Protein AF-G3XY79-F1 (afdb_monomer_lite)

Structure (mmCIF, N/CA/C/O backbone):
data_AF-G3XY79-F1
#
_entry.id   AF-G3XY79-F1
#
loop_
_atom_site.group_PDB
_atom_site.id
_atom_site.type_symbol
_atom_site.label_atom_id
_atom_site.label_alt_id
_atom_site.label_comp_id
_atom_site.label_asym_id
_atom_site.label_entity_id
_atom_site.label_seq_id
_atom_site.pdbx_PDB_ins_code
_atom_site.Cartn_x
_atom_site.Cartn_y
_atom_site.Cartn_z
_atom_site.occupancy
_atom_site.B_iso_or_equiv
_atom_site.auth_seq_id
_atom_site.auth_comp_id
_atom_site.auth_asym_id
_atom_site.auth_atom_id
_atom_site.pdbx_PDB_model_num
ATOM 1 N N . MET A 1 1 ? 14.134 27.749 -22.532 1.00 26.11 1 MET A N 1
ATOM 2 C CA . MET A 1 1 ? 12.702 27.407 -22.655 1.00 26.11 1 MET A CA 1
ATOM 3 C C . MET A 1 1 ? 12.298 26.729 -21.364 1.00 26.11 1 MET A C 1
ATOM 5 O O . MET A 1 1 ? 12.443 25.522 -21.232 1.00 26.11 1 MET A O 1
ATOM 9 N N . GLU A 1 2 ? 11.908 27.533 -20.384 1.00 23.67 2 GLU A N 1
ATOM 10 C CA . GLU A 1 2 ? 11.387 27.059 -19.106 1.00 23.67 2 GLU A CA 1
ATOM 11 C C . GLU A 1 2 ? 9.928 26.672 -19.327 1.00 23.67 2 GLU A C 1
ATOM 13 O O . GLU A 1 2 ? 9.071 27.522 -19.569 1.00 23.67 2 GLU A O 1
ATOM 18 N N . TYR A 1 3 ? 9.651 25.370 -19.329 1.00 25.67 3 TYR A N 1
ATOM 19 C CA . TYR A 1 3 ? 8.280 24.892 -19.294 1.00 25.67 3 TYR A CA 1
ATOM 20 C C . TYR A 1 3 ? 7.715 25.217 -17.912 1.00 25.67 3 TYR A C 1
ATOM 22 O O . TYR A 1 3 ? 8.031 24.556 -16.926 1.00 25.67 3 TYR A O 1
ATOM 30 N N . TYR A 1 4 ? 6.870 26.245 -17.853 1.00 24.73 4 TYR A N 1
ATOM 31 C CA . TYR A 1 4 ? 5.897 26.413 -16.783 1.00 24.73 4 TYR A CA 1
ATOM 32 C C . TYR A 1 4 ? 5.027 25.150 -16.742 1.00 24.73 4 TYR A C 1
ATOM 34 O O . TYR A 1 4 ? 4.075 25.005 -17.509 1.00 24.73 4 TYR A O 1
ATOM 42 N N . VAL A 1 5 ? 5.387 24.202 -15.876 1.00 28.91 5 VAL A N 1
ATOM 43 C CA . VAL A 1 5 ? 4.547 23.052 -15.546 1.00 28.91 5 VAL A CA 1
ATOM 44 C C . VAL A 1 5 ? 3.323 23.619 -14.841 1.00 28.91 5 VAL A C 1
ATOM 46 O O . VAL A 1 5 ? 3.391 24.076 -13.702 1.00 28.91 5 VAL A O 1
ATOM 49 N N . SER A 1 6 ? 2.201 23.669 -15.552 1.00 27.23 6 SER A N 1
ATOM 50 C CA . SER A 1 6 ? 0.921 24.048 -14.972 1.00 27.23 6 SER A CA 1
ATOM 51 C C . SER A 1 6 ? 0.622 23.151 -13.767 1.00 27.23 6 SER A C 1
ATOM 53 O O . SER A 1 6 ? 0.739 21.929 -13.869 1.00 27.23 6 SER A O 1
ATOM 55 N N . ASN A 1 7 ? 0.189 23.764 -12.662 1.00 30.44 7 ASN A N 1
ATOM 56 C CA . ASN A 1 7 ? -0.263 23.189 -11.379 1.00 30.44 7 ASN A CA 1
ATOM 57 C C . ASN A 1 7 ? -1.453 22.191 -11.480 1.00 30.44 7 ASN A C 1
ATOM 59 O O . ASN A 1 7 ? -2.290 22.099 -10.586 1.00 30.44 7 ASN A O 1
ATOM 63 N N . THR A 1 8 ? -1.587 21.460 -12.586 1.00 37.75 8 THR A N 1
ATOM 64 C CA . THR A 1 8 ? -2.741 20.622 -12.935 1.00 37.75 8 THR A CA 1
ATOM 65 C C . THR A 1 8 ? -2.397 19.164 -13.235 1.00 37.75 8 THR A C 1
ATOM 67 O O . THR A 1 8 ? -3.326 18.379 -13.430 1.00 37.75 8 THR A O 1
ATOM 70 N N . GLN A 1 9 ? -1.123 18.746 -13.214 1.00 44.38 9 GLN A N 1
ATOM 71 C CA . GLN A 1 9 ? -0.818 17.316 -13.103 1.00 44.38 9 GLN A CA 1
ATOM 72 C C . GLN A 1 9 ? -1.216 16.863 -11.694 1.00 44.38 9 GLN A C 1
ATOM 74 O O . GLN A 1 9 ? -0.497 17.114 -10.732 1.00 44.38 9 GLN A O 1
ATOM 79 N N . MET A 1 10 ? -2.402 16.256 -11.567 1.00 50.59 10 MET A N 1
ATOM 80 C CA . MET A 1 10 ? -2.835 15.626 -10.318 1.00 50.59 10 MET A CA 1
ATOM 81 C C . MET A 1 10 ? -1.731 14.673 -9.851 1.00 50.59 10 MET A C 1
ATOM 83 O O . MET A 1 10 ? -1.338 13.758 -10.578 1.00 50.59 10 MET A O 1
ATOM 87 N N . GLN A 1 11 ? -1.202 14.958 -8.663 1.00 69.62 11 GLN A N 1
ATOM 88 C CA . GLN A 1 11 ? -0.165 14.189 -7.988 1.00 69.62 11 GLN A CA 1
ATOM 89 C C . GLN A 1 11 ? -0.823 12.966 -7.347 1.00 69.62 11 GLN A C 1
ATOM 91 O O . GLN A 1 11 ? -1.167 12.949 -6.164 1.00 69.62 11 GLN A O 1
ATOM 96 N N . SER A 1 12 ? -1.096 11.973 -8.182 1.00 75.00 12 SER A N 1
ATOM 97 C CA . SER A 1 12 ? -1.975 10.858 -7.862 1.00 75.00 12 SER A CA 1
ATOM 98 C C . SER A 1 12 ? -1.366 9.524 -8.287 1.00 75.00 12 SER A C 1
ATOM 100 O O . SER A 1 12 ? -0.677 9.512 -9.306 1.00 75.00 12 SER A O 1
ATOM 102 N N . PRO A 1 13 ? -1.688 8.415 -7.592 1.00 86.38 13 PRO A N 1
ATOM 103 C CA . PRO A 1 13 ? -1.267 7.072 -7.969 1.00 86.38 13 PRO A CA 1
ATOM 104 C C . PRO A 1 13 ? -1.498 6.772 -9.452 1.00 86.38 13 PRO A C 1
ATOM 106 O O . PRO A 1 13 ? -2.601 6.986 -9.979 1.00 86.38 13 PRO A O 1
ATOM 109 N N . ARG A 1 14 ? -0.458 6.268 -10.116 1.00 89.38 14 ARG A N 1
ATOM 110 C CA . ARG A 1 14 ? -0.500 5.837 -11.520 1.00 89.38 14 ARG A CA 1
ATOM 111 C C . ARG A 1 14 ? -0.151 4.365 -11.681 1.00 89.38 14 ARG A C 1
ATOM 113 O O . ARG A 1 14 ? 0.563 3.795 -10.865 1.00 89.38 14 ARG A O 1
ATOM 120 N N . LEU A 1 15 ? -0.630 3.793 -12.781 1.00 91.00 15 LEU A N 1
ATOM 121 C CA . LEU A 1 15 ? -0.239 2.477 -13.275 1.00 91.00 15 LEU A CA 1
ATOM 122 C C . LEU A 1 15 ? -0.083 2.543 -14.794 1.00 91.00 15 LEU A C 1
ATOM 124 O O . LEU A 1 15 ? -1.009 2.973 -15.484 1.00 91.00 15 LEU A O 1
ATOM 128 N N . SER A 1 16 ? 1.084 2.164 -15.322 1.00 88.25 16 SER A N 1
ATOM 129 C 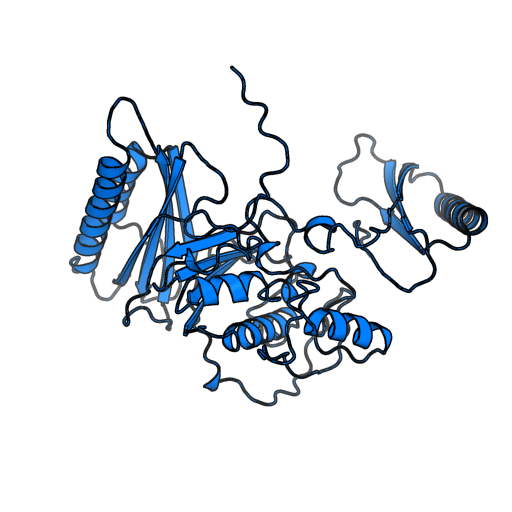CA . SER A 1 16 ? 1.405 2.295 -16.753 1.00 88.25 16 SER A CA 1
ATOM 130 C C . SER A 1 16 ? 1.180 3.722 -17.278 1.00 88.25 16 SER A C 1
ATOM 132 O O . SER A 1 16 ? 0.692 3.935 -18.386 1.00 88.25 16 SER A O 1
ATOM 134 N N . GLY A 1 17 ? 1.477 4.728 -16.447 1.00 85.38 17 GLY A N 1
ATOM 135 C CA . GLY A 1 17 ? 1.249 6.146 -16.750 1.00 85.38 17 GLY A CA 1
ATOM 136 C C . GLY A 1 17 ? -0.213 6.616 -16.674 1.00 85.38 17 GLY A C 1
ATOM 137 O O . GLY A 1 17 ? -0.456 7.826 -16.711 1.00 85.38 17 GLY A O 1
ATOM 138 N N . VAL A 1 18 ? -1.184 5.713 -16.503 1.00 85.75 18 VAL A N 1
ATOM 139 C CA . VAL A 1 18 ? -2.608 6.043 -16.358 1.00 85.75 18 VAL A CA 1
ATOM 140 C C . VAL A 1 18 ? -2.897 6.436 -14.910 1.00 85.75 18 VAL A C 1
ATOM 142 O O . VAL A 1 18 ? -2.616 5.684 -13.981 1.00 85.75 18 VAL A O 1
ATOM 145 N N . SER A 1 19 ? -3.461 7.629 -14.710 1.00 84.94 19 SER A N 1
ATOM 146 C CA . SER A 1 19 ? -3.929 8.090 -13.395 1.00 84.94 19 SER A CA 1
ATOM 147 C C . SER A 1 19 ? -5.128 7.273 -12.923 1.00 84.94 19 SER A C 1
ATOM 149 O O . SER A 1 19 ? -6.017 6.987 -13.726 1.00 84.94 19 SER A O 1
ATOM 151 N N . TRP A 1 20 ? -5.229 6.990 -11.620 1.00 81.44 20 TRP A N 1
ATOM 152 C CA . TRP A 1 20 ? -6.424 6.340 -11.067 1.00 81.44 20 TRP A CA 1
ATOM 153 C C . TRP A 1 20 ? -7.715 7.112 -11.385 1.00 81.44 20 TRP A C 1
ATOM 155 O O . TRP A 1 20 ? -8.749 6.499 -11.622 1.00 81.44 20 TRP A O 1
ATOM 165 N N . THR A 1 21 ? -7.650 8.444 -11.491 1.00 76.94 21 THR A N 1
ATOM 166 C CA . THR A 1 21 ? -8.795 9.307 -11.839 1.00 76.94 21 THR A CA 1
ATOM 167 C C . THR A 1 21 ? -9.210 9.259 -13.316 1.00 76.94 21 THR A C 1
ATOM 169 O O . THR A 1 21 ? -10.304 9.724 -13.660 1.00 76.94 21 THR A O 1
ATOM 172 N N . GLU A 1 22 ? -8.360 8.725 -14.199 1.00 75.88 22 GLU A N 1
ATOM 173 C CA . GLU A 1 22 ? -8.576 8.713 -15.647 1.00 75.88 22 GLU A CA 1
ATOM 174 C C . GLU A 1 22 ? -9.419 7.506 -16.051 1.00 75.88 22 GLU A C 1
ATOM 176 O O . GLU A 1 22 ? -8.943 6.378 -16.099 1.00 75.88 22 GLU A O 1
ATOM 181 N N . THR A 1 23 ? -10.696 7.728 -16.345 1.00 67.88 23 THR A N 1
ATOM 182 C CA . THR A 1 23 ? -11.683 6.670 -16.631 1.00 67.88 23 THR A CA 1
ATOM 183 C C . THR A 1 23 ? -11.826 6.368 -18.116 1.00 67.88 23 THR A C 1
ATOM 185 O O . THR A 1 23 ? -12.402 5.351 -18.468 1.00 67.88 23 THR A O 1
ATOM 188 N N . ARG A 1 24 ? -11.285 7.194 -19.017 1.00 65.62 24 ARG A N 1
ATOM 189 C CA . ARG A 1 24 ? -11.418 6.951 -20.465 1.00 65.62 24 ARG A CA 1
ATOM 190 C C . ARG A 1 24 ? -10.384 5.974 -21.015 1.00 65.62 24 ARG A C 1
ATOM 192 O O . ARG A 1 24 ? -10.520 5.530 -22.144 1.00 65.62 24 ARG A O 1
ATOM 199 N N . LEU A 1 25 ? -9.369 5.646 -20.217 1.00 64.62 25 LEU A N 1
ATOM 200 C CA . LEU A 1 25 ? -8.234 4.810 -20.605 1.00 64.62 25 LEU A CA 1
ATOM 201 C C . LEU A 1 25 ? -8.250 3.435 -19.913 1.00 64.62 25 LEU A C 1
ATOM 203 O O . LEU A 1 25 ? -7.189 2.896 -19.615 1.00 64.62 25 LEU A O 1
ATOM 207 N N . HIS A 1 26 ? -9.430 2.876 -19.607 1.00 61.44 26 HIS A N 1
ATOM 208 C CA . HIS A 1 26 ? -9.525 1.547 -18.978 1.00 61.44 26 HIS A CA 1
ATOM 209 C C . HIS A 1 26 ? -8.826 0.458 -19.803 1.00 61.44 26 HIS A C 1
ATOM 211 O O . HIS A 1 26 ? -8.060 -0.316 -19.241 1.00 61.44 26 HIS A O 1
ATOM 217 N N . ASP A 1 27 ? -8.961 0.498 -21.130 1.00 64.00 27 ASP A N 1
ATOM 218 C CA . ASP A 1 27 ? -8.333 -0.466 -22.047 1.00 64.00 27 ASP A CA 1
ATOM 219 C C . ASP A 1 27 ? -6.788 -0.416 -22.053 1.00 64.00 27 ASP A C 1
ATOM 221 O O . ASP A 1 27 ? -6.139 -1.263 -22.664 1.00 64.00 27 ASP A O 1
ATOM 225 N N . HIS A 1 28 ? -6.180 0.570 -21.383 1.00 75.31 28 HIS A N 1
ATOM 226 C CA . HIS A 1 28 ? -4.726 0.730 -21.288 1.00 75.31 28 HIS A CA 1
ATOM 227 C C . HIS A 1 28 ? -4.129 0.209 -19.976 1.00 75.31 28 HIS A C 1
ATOM 229 O O . HIS A 1 28 ? -2.909 0.266 -19.797 1.00 75.31 28 HIS A O 1
ATOM 235 N N . LEU A 1 29 ? -4.954 -0.281 -19.046 1.00 87.88 29 LEU A N 1
ATOM 236 C CA . LEU A 1 29 ? -4.452 -0.877 -17.814 1.00 87.88 29 LEU A CA 1
ATOM 237 C C . LEU A 1 29 ? -3.958 -2.304 -18.075 1.00 87.88 29 LEU A C 1
ATOM 239 O O . LEU A 1 29 ? -4.569 -3.049 -18.842 1.00 87.88 29 LEU A O 1
ATOM 243 N N . PRO A 1 30 ? -2.844 -2.710 -17.447 1.00 89.75 30 PRO A N 1
ATOM 244 C CA . PRO A 1 30 ? -2.269 -4.015 -17.708 1.00 89.75 30 PRO A CA 1
ATOM 245 C C . PRO A 1 30 ? -3.182 -5.130 -17.162 1.00 89.75 30 PRO A C 1
ATOM 247 O O . PRO A 1 30 ? -3.660 -5.038 -16.025 1.00 89.75 30 PRO A O 1
ATOM 250 N N . PRO A 1 31 ? -3.380 -6.230 -17.915 1.00 92.31 31 PRO A N 1
ATOM 251 C CA . PRO A 1 31 ? -4.111 -7.398 -17.426 1.00 92.31 31 PRO A CA 1
ATOM 252 C C . PRO A 1 31 ? -3.282 -8.229 -16.433 1.00 92.31 31 PRO A C 1
ATOM 254 O O . PRO A 1 31 ? -3.770 -9.220 -15.896 1.00 92.31 31 PRO A O 1
ATOM 257 N N . THR A 1 32 ? -2.015 -7.865 -16.219 1.00 93.06 32 THR A N 1
ATOM 258 C CA . THR A 1 32 ? -1.095 -8.566 -15.328 1.00 93.06 32 THR A CA 1
ATOM 259 C C . THR A 1 32 ? -1.345 -8.213 -13.861 1.00 93.06 32 THR A C 1
ATOM 261 O O . THR A 1 32 ? -1.809 -7.107 -13.574 1.00 93.06 32 THR A O 1
ATOM 264 N N . PRO A 1 33 ? -0.968 -9.099 -12.922 1.00 96.38 33 PRO A N 1
ATOM 265 C CA . PRO A 1 33 ? -1.074 -8.819 -11.497 1.00 96.38 33 PRO A CA 1
ATOM 266 C C . PRO A 1 33 ? -0.328 -7.549 -11.078 1.00 96.38 33 PRO A C 1
ATOM 268 O O . PRO A 1 33 ? 0.750 -7.237 -11.591 1.00 96.38 33 PRO A O 1
ATOM 271 N N . VAL A 1 34 ? -0.910 -6.833 -10.119 1.00 97.25 34 VAL A N 1
ATOM 272 C CA . VAL A 1 34 ? -0.378 -5.574 -9.585 1.00 97.25 34 VAL A CA 1
ATOM 273 C C . VAL A 1 34 ? -0.242 -5.692 -8.079 1.00 97.25 34 VAL A C 1
ATOM 275 O O . VAL A 1 34 ? -1.194 -6.054 -7.387 1.00 97.25 34 VAL A O 1
ATOM 278 N N . LEU A 1 35 ? 0.925 -5.331 -7.561 1.00 97.38 35 LEU A N 1
ATOM 279 C CA . LEU A 1 35 ? 1.177 -5.232 -6.135 1.00 97.38 35 LEU A CA 1
ATOM 280 C C . LEU A 1 35 ? 1.042 -3.770 -5.708 1.00 97.38 35 LEU A C 1
ATOM 282 O O . LEU A 1 35 ? 1.799 -2.909 -6.156 1.00 97.38 35 LEU A O 1
ATOM 286 N N . SER A 1 36 ? 0.077 -3.479 -4.839 1.00 96.62 36 SER A N 1
ATOM 287 C CA . SER A 1 36 ? 0.021 -2.195 -4.133 1.00 96.62 36 SER A CA 1
ATOM 288 C C . SER A 1 36 ? 0.958 -2.224 -2.944 1.00 96.62 36 SER A C 1
ATOM 290 O O . SER A 1 36 ? 0.934 -3.177 -2.166 1.00 96.62 36 SER A O 1
ATOM 292 N N . PHE A 1 37 ? 1.723 -1.155 -2.780 1.00 94.38 37 PHE A N 1
ATOM 293 C CA . PHE A 1 37 ? 2.586 -0.933 -1.636 1.00 94.38 37 PHE A CA 1
ATOM 294 C C . PHE A 1 37 ? 2.149 0.343 -0.926 1.00 94.38 37 PHE A C 1
ATOM 296 O O . PHE A 1 37 ? 2.189 1.440 -1.491 1.00 94.38 37 PHE A O 1
ATOM 303 N N . ILE A 1 38 ? 1.690 0.173 0.313 1.00 94.81 38 ILE A N 1
ATOM 304 C CA . ILE A 1 38 ? 1.116 1.248 1.111 1.00 94.81 38 ILE A CA 1
ATOM 305 C C . ILE A 1 38 ? 1.885 1.360 2.419 1.00 94.81 38 ILE A C 1
ATOM 307 O O . ILE A 1 38 ? 2.090 0.366 3.116 1.00 94.81 38 ILE A O 1
ATOM 311 N N . ARG A 1 39 ? 2.265 2.585 2.779 1.00 92.88 39 ARG A N 1
ATOM 312 C CA . ARG A 1 39 ? 2.847 2.908 4.081 1.00 92.88 39 ARG A CA 1
ATOM 313 C C . ARG A 1 39 ? 1.965 3.922 4.785 1.00 92.88 39 ARG A C 1
ATOM 315 O O . ARG A 1 39 ? 1.779 5.034 4.291 1.00 92.88 39 ARG A O 1
ATOM 322 N N . LEU A 1 40 ? 1.460 3.540 5.952 1.00 92.50 40 LEU A N 1
ATOM 323 C CA . LEU A 1 40 ? 0.669 4.412 6.814 1.00 92.50 40 LEU A CA 1
ATOM 324 C C . LEU A 1 40 ? 1.423 4.644 8.123 1.00 92.50 40 LEU A C 1
ATOM 326 O O . LEU A 1 40 ? 2.091 3.742 8.624 1.00 92.50 40 LEU A O 1
ATOM 330 N N . THR A 1 41 ? 1.280 5.834 8.698 1.00 90.25 41 THR A N 1
ATOM 331 C CA . THR A 1 41 ? 1.789 6.135 10.041 1.00 90.25 41 THR A CA 1
ATOM 332 C C . THR A 1 41 ? 0.624 6.571 10.915 1.00 90.25 41 THR A C 1
ATOM 334 O O . THR A 1 41 ? -0.021 7.582 10.641 1.00 90.25 41 THR A O 1
ATOM 337 N N . PHE A 1 42 ? 0.347 5.814 11.970 1.00 86.56 42 PHE A N 1
ATOM 338 C CA . PHE A 1 42 ? -0.731 6.083 12.915 1.00 86.56 42 PHE A CA 1
ATOM 339 C C . PHE A 1 42 ? -0.335 7.108 13.976 1.00 86.56 42 PHE A C 1
ATOM 341 O O . PHE A 1 42 ? 0.842 7.350 14.247 1.00 86.56 42 PHE A O 1
ATOM 348 N N . ARG A 1 43 ? -1.323 7.754 14.596 1.00 80.88 43 ARG A N 1
ATOM 349 C CA . ARG A 1 43 ? -1.073 8.584 15.780 1.00 80.88 43 ARG A CA 1
ATOM 350 C C . ARG A 1 43 ? -0.552 7.713 16.937 1.00 80.88 43 ARG A C 1
ATOM 352 O O . ARG A 1 43 ? -0.958 6.558 17.023 1.00 80.88 43 ARG A O 1
ATOM 359 N N . PRO A 1 44 ? 0.307 8.247 17.828 1.00 80.19 44 PRO A N 1
ATOM 360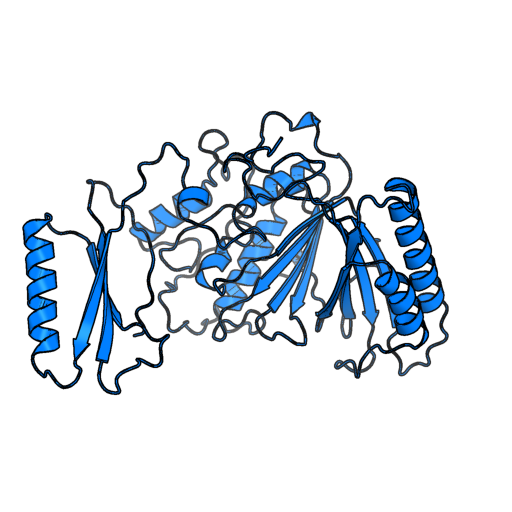 C CA . PRO A 1 44 ? 0.958 7.454 18.881 1.00 80.19 44 PRO A CA 1
ATOM 361 C C . PRO A 1 44 ? 0.013 6.727 19.850 1.00 80.19 44 PRO A C 1
ATOM 363 O O . PRO A 1 44 ? 0.407 5.776 20.514 1.00 80.19 44 PRO A O 1
ATOM 366 N N . ASP A 1 45 ? -1.229 7.190 19.963 1.00 74.31 45 ASP A N 1
ATOM 367 C CA . ASP A 1 45 ? -2.278 6.636 20.816 1.00 74.31 45 ASP A CA 1
ATOM 368 C C . ASP A 1 45 ? -3.132 5.558 20.122 1.00 74.31 45 ASP A C 1
ATOM 370 O O . ASP A 1 45 ? -3.997 4.936 20.748 1.00 74.31 45 ASP A O 1
ATOM 374 N N . VAL A 1 46 ? -2.903 5.312 18.830 1.00 80.25 46 VAL A N 1
ATOM 375 C CA . VAL A 1 46 ? -3.618 4.311 18.039 1.00 80.25 46 VAL A CA 1
ATOM 376 C C . VAL A 1 46 ? -2.814 3.019 18.007 1.00 80.25 46 VAL A C 1
ATOM 378 O O . VAL A 1 46 ? -1.706 2.966 17.487 1.00 80.25 46 VAL A O 1
ATOM 381 N N . ASN A 1 47 ? -3.418 1.942 18.504 1.00 83.25 47 ASN A N 1
ATOM 382 C CA . ASN A 1 47 ? -2.842 0.606 18.436 1.00 83.25 47 ASN A CA 1
ATOM 383 C C . ASN A 1 47 ? -3.711 -0.294 17.548 1.00 83.25 47 ASN A C 1
ATOM 385 O O . ASN A 1 47 ? -4.885 -0.520 17.854 1.00 83.25 47 ASN A O 1
ATOM 389 N N . ILE A 1 48 ? -3.127 -0.780 16.449 1.00 86.88 48 ILE A N 1
ATOM 390 C CA . ILE A 1 48 ? -3.785 -1.672 15.481 1.00 86.88 48 ILE A CA 1
ATOM 391 C C . ILE A 1 48 ? -3.503 -3.159 15.724 1.00 86.88 48 ILE A C 1
ATOM 393 O O . ILE A 1 48 ? -4.093 -3.994 15.053 1.00 86.88 48 ILE A O 1
ATOM 397 N N . VAL A 1 49 ? -2.611 -3.490 16.662 1.00 86.38 49 VAL A N 1
ATOM 398 C CA . VAL A 1 49 ? -2.224 -4.869 17.006 1.00 86.38 49 VAL A CA 1
ATOM 399 C C . VAL A 1 49 ? -3.013 -5.372 18.218 1.00 86.38 49 VAL A C 1
ATOM 401 O O . VAL A 1 49 ? -3.317 -6.554 18.315 1.00 86.38 49 VAL A O 1
ATOM 404 N N . ASN A 1 50 ? -3.365 -4.482 19.148 1.00 83.44 50 ASN A N 1
ATOM 405 C CA . ASN A 1 50 ? -4.120 -4.832 20.345 1.00 83.44 50 ASN A CA 1
ATOM 406 C C . ASN A 1 50 ? -5.621 -4.955 20.043 1.00 83.44 50 ASN A C 1
ATOM 408 O O . ASN A 1 50 ? -6.302 -3.949 19.837 1.00 83.44 50 ASN A O 1
ATOM 412 N N . GLU A 1 51 ? -6.132 -6.185 20.102 1.00 81.12 51 GLU A N 1
ATOM 413 C CA . GLU A 1 51 ? -7.524 -6.545 19.811 1.00 81.12 51 GLU A CA 1
ATOM 414 C C . GLU A 1 51 ? -8.564 -5.796 20.655 1.00 81.12 51 GLU A C 1
ATOM 416 O O . GLU A 1 51 ? -9.690 -5.588 20.202 1.00 81.12 51 GLU A O 1
ATOM 421 N N . THR A 1 52 ? -8.198 -5.330 21.853 1.00 74.94 52 THR A N 1
ATOM 422 C CA . THR A 1 52 ? -9.121 -4.60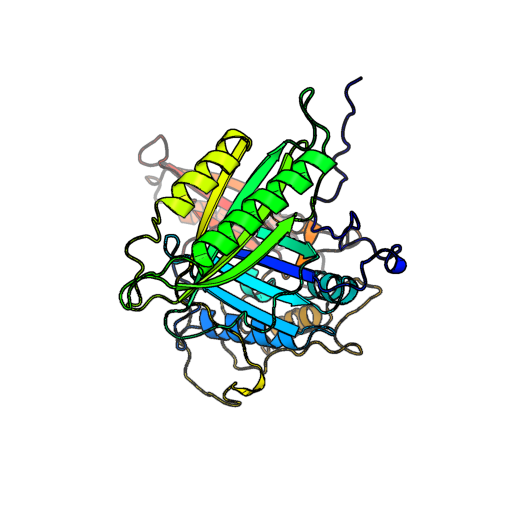3 22.738 1.00 74.94 52 THR A CA 1
ATOM 423 C C . THR A 1 52 ? -9.317 -3.141 22.340 1.00 74.94 52 THR A C 1
ATOM 425 O O . THR A 1 52 ? -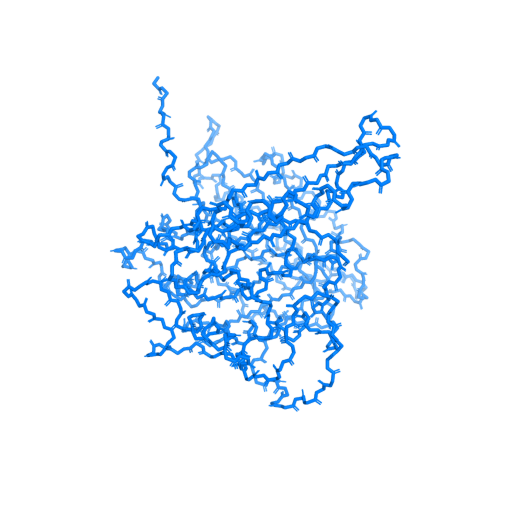10.184 -2.464 22.899 1.00 74.94 52 THR A O 1
ATOM 428 N N . LYS A 1 53 ? -8.528 -2.629 21.387 1.00 75.19 53 LYS A N 1
ATOM 429 C CA . LYS A 1 53 ? -8.543 -1.225 20.964 1.00 75.19 53 LYS A CA 1
ATOM 430 C C . LYS A 1 53 ? -9.354 -1.030 19.688 1.00 75.19 53 LYS A C 1
ATOM 432 O O . LYS A 1 53 ? -9.346 -1.843 18.767 1.00 75.19 53 LYS A O 1
ATOM 437 N N . ILE A 1 54 ? -9.994 0.134 19.581 1.00 72.69 54 ILE A N 1
ATOM 438 C CA . ILE A 1 54 ? -10.795 0.483 18.399 1.00 72.69 54 ILE A CA 1
ATOM 439 C C . ILE A 1 54 ? -9.964 0.581 17.111 1.00 72.69 54 ILE A C 1
ATOM 441 O O . ILE A 1 54 ? -10.479 0.298 16.033 1.00 72.69 54 ILE A O 1
ATOM 445 N N . GLY A 1 55 ? -8.676 0.934 17.224 1.00 77.31 55 GLY A N 1
ATOM 446 C CA . GLY A 1 55 ? -7.744 0.965 16.096 1.00 77.31 55 GLY A CA 1
ATOM 447 C C . GLY A 1 55 ? -7.609 -0.403 15.429 1.00 77.31 55 GLY A C 1
ATOM 448 O O . GLY A 1 55 ? -7.714 -0.489 14.210 1.00 77.31 55 GLY A O 1
ATOM 449 N N . HIS A 1 56 ? -7.480 -1.472 16.222 1.00 83.75 56 HIS A N 1
ATOM 450 C CA . HIS A 1 56 ? -7.468 -2.844 15.716 1.00 83.75 56 HIS A CA 1
ATOM 451 C C . HIS A 1 56 ? -8.791 -3.207 15.034 1.00 83.75 56 HIS A C 1
ATOM 453 O O . HIS A 1 56 ? -8.792 -3.718 13.920 1.00 83.75 56 HIS A O 1
ATOM 459 N N . SER A 1 57 ? -9.931 -2.909 15.665 1.00 77.12 57 SER A N 1
ATOM 460 C CA . SER A 1 57 ? -11.244 -3.208 15.077 1.00 77.12 57 SER A CA 1
ATOM 461 C C . SER A 1 57 ? -11.411 -2.558 13.695 1.00 77.12 57 SER A C 1
ATOM 463 O O . SER A 1 57 ? -11.755 -3.230 12.726 1.00 77.12 57 SER A O 1
ATOM 465 N N . LEU A 1 58 ? -11.079 -1.272 13.574 1.00 76.56 58 LEU A N 1
ATOM 466 C CA . LEU A 1 58 ? -11.150 -0.534 12.312 1.00 76.56 58 LEU A CA 1
ATOM 467 C C . LEU A 1 58 ? -10.147 -1.022 11.266 1.00 76.56 58 LEU A C 1
ATOM 469 O O . LEU A 1 58 ? -10.474 -1.082 10.079 1.00 76.56 58 LEU A O 1
ATOM 473 N N . TRP A 1 59 ? -8.951 -1.408 11.704 1.00 87.25 59 TRP A N 1
ATOM 474 C CA . TRP A 1 59 ? -7.956 -2.039 10.849 1.00 87.25 59 TRP A CA 1
ATOM 475 C C . TRP A 1 59 ? -8.499 -3.329 10.227 1.00 87.25 59 TRP A C 1
ATOM 477 O O . TRP A 1 59 ? -8.505 -3.469 9.005 1.00 87.25 59 TRP A O 1
ATOM 487 N N . GLN A 1 60 ? -9.062 -4.219 11.049 1.00 85.12 60 GLN A N 1
ATOM 488 C CA . GLN A 1 60 ? -9.664 -5.471 10.586 1.00 85.12 60 GLN A CA 1
ATOM 489 C C . GLN A 1 60 ? -10.853 -5.239 9.646 1.00 85.12 60 GLN A C 1
ATOM 491 O O . GLN A 1 60 ? -10.984 -5.933 8.641 1.00 85.12 60 GLN A O 1
ATOM 496 N N . GLN A 1 61 ? -11.707 -4.251 9.932 1.00 78.44 61 GLN A N 1
ATOM 497 C CA . GLN A 1 61 ? -12.822 -3.895 9.049 1.00 78.44 61 GLN A CA 1
ATOM 498 C C . GLN A 1 61 ? -12.339 -3.340 7.703 1.00 78.44 61 GLN A C 1
ATOM 500 O O . GLN A 1 61 ? -12.928 -3.655 6.672 1.00 78.44 61 GLN A O 1
ATOM 505 N N . SER A 1 62 ? -11.258 -2.556 7.697 1.00 85.00 62 SER A N 1
ATOM 506 C CA . SER A 1 62 ? -10.655 -2.038 6.463 1.00 85.00 62 SER A CA 1
ATOM 507 C C . SER A 1 62 ? -10.080 -3.177 5.618 1.00 85.00 62 SER A C 1
ATOM 509 O O . SER A 1 62 ? -10.347 -3.246 4.422 1.00 85.00 62 SER A O 1
ATOM 511 N N . LEU A 1 63 ? -9.360 -4.122 6.235 1.00 90.06 63 LEU A N 1
ATOM 512 C CA . LEU A 1 63 ? -8.857 -5.318 5.550 1.00 90.06 63 LEU A CA 1
ATOM 513 C C . LEU A 1 63 ? -9.998 -6.193 5.007 1.00 90.06 63 LEU A C 1
ATOM 515 O O . LEU A 1 63 ? -9.928 -6.651 3.867 1.00 90.06 63 LEU A O 1
ATOM 519 N N . ALA A 1 64 ? -11.073 -6.364 5.783 1.00 85.06 64 ALA A N 1
ATOM 520 C CA . ALA A 1 64 ? -12.268 -7.083 5.349 1.00 85.06 64 ALA A CA 1
ATOM 521 C C . ALA A 1 64 ? -12.909 -6.420 4.123 1.00 85.06 64 ALA A C 1
ATOM 523 O O . ALA A 1 64 ? -13.157 -7.097 3.129 1.00 85.06 64 ALA A O 1
ATOM 524 N N . LEU A 1 65 ? -13.105 -5.098 4.152 1.00 83.00 65 LEU A N 1
ATOM 525 C CA . LEU A 1 65 ? -13.621 -4.340 3.012 1.00 83.00 65 LEU A CA 1
ATOM 526 C C . LEU A 1 65 ? -12.734 -4.533 1.775 1.00 83.00 65 LEU A C 1
ATOM 528 O O . LEU A 1 65 ? -13.238 -4.887 0.711 1.00 83.00 65 LEU A O 1
ATOM 532 N N . ILE A 1 66 ? -11.418 -4.361 1.919 1.00 89.44 66 ILE A N 1
ATOM 533 C CA . ILE A 1 66 ? -10.446 -4.528 0.828 1.00 89.44 66 ILE A CA 1
ATOM 534 C C . ILE A 1 66 ? -10.542 -5.931 0.219 1.00 89.44 66 ILE A C 1
ATOM 536 O O . ILE A 1 66 ? -10.527 -6.067 -1.002 1.00 89.44 66 ILE A O 1
ATOM 540 N N . SER A 1 67 ? -10.718 -6.963 1.050 1.00 90.00 67 SER A N 1
ATOM 541 C CA . SER A 1 67 ? -10.835 -8.348 0.580 1.00 90.00 67 SER A CA 1
ATOM 542 C C . SER A 1 67 ? -12.079 -8.627 -0.271 1.00 90.00 67 SER A C 1
ATOM 544 O O . SER A 1 67 ? -12.114 -9.610 -1.006 1.00 90.00 67 SER A O 1
ATOM 546 N N . THR A 1 68 ? -13.095 -7.762 -0.194 1.00 86.50 68 THR A N 1
ATOM 547 C CA . THR A 1 68 ? -14.328 -7.877 -0.993 1.00 86.50 68 THR A CA 1
ATOM 548 C C . THR A 1 68 ? -14.255 -7.153 -2.339 1.00 86.50 68 THR A C 1
ATOM 550 O O . THR A 1 68 ? -15.178 -7.266 -3.145 1.00 86.50 68 THR A O 1
ATOM 553 N N . ILE A 1 69 ? -13.173 -6.417 -2.612 1.00 87.50 69 ILE A N 1
ATOM 554 C CA . ILE A 1 69 ? -13.000 -5.691 -3.874 1.00 87.50 69 ILE A CA 1
ATOM 555 C C . ILE A 1 69 ? -12.741 -6.699 -5.011 1.00 87.50 69 ILE A C 1
ATOM 557 O O . ILE A 1 69 ? -11.883 -7.575 -4.867 1.00 87.50 69 ILE A O 1
ATOM 561 N N . PRO A 1 70 ? -13.451 -6.606 -6.155 1.00 88.06 70 PRO A N 1
ATOM 562 C CA . PRO A 1 70 ? -13.260 -7.519 -7.277 1.00 88.06 70 PRO A CA 1
ATOM 563 C C . PRO A 1 70 ? -11.802 -7.587 -7.745 1.00 88.06 70 PRO A C 1
ATOM 565 O O . PRO A 1 70 ? -11.173 -6.565 -8.000 1.00 88.06 70 PRO A O 1
ATOM 568 N N . GLY A 1 71 ? -11.278 -8.806 -7.888 1.00 91.56 71 GLY A N 1
ATOM 569 C CA . GLY A 1 71 ? -9.886 -9.043 -8.283 1.00 91.56 71 GLY A CA 1
ATOM 570 C C . GLY A 1 71 ? -8.869 -8.931 -7.141 1.00 91.56 71 GLY A C 1
ATOM 571 O O . GLY A 1 71 ? -7.669 -9.026 -7.401 1.00 91.56 71 GLY A O 1
ATOM 572 N N . PHE A 1 72 ? -9.311 -8.767 -5.888 1.00 94.50 72 PHE A N 1
ATOM 573 C CA . PHE A 1 72 ? -8.476 -8.997 -4.709 1.00 94.50 72 PHE A CA 1
ATOM 574 C C . PHE A 1 72 ? -7.927 -10.430 -4.703 1.00 94.50 72 PHE A C 1
ATOM 576 O O . PHE A 1 72 ? -8.668 -11.384 -4.945 1.00 94.50 72 PHE A O 1
ATOM 583 N N . GLN A 1 73 ? -6.638 -10.589 -4.392 1.00 94.88 73 GLN A N 1
ATOM 584 C CA . GLN A 1 73 ? -6.020 -11.906 -4.230 1.00 94.88 73 GLN A CA 1
ATOM 585 C C . GLN A 1 73 ? -5.551 -12.136 -2.796 1.00 94.88 73 GLN A C 1
ATOM 587 O O . GLN A 1 73 ? -5.960 -13.117 -2.176 1.00 94.88 73 GLN A O 1
ATOM 592 N N . ARG A 1 74 ? -4.685 -11.261 -2.268 1.00 95.19 74 ARG A N 1
ATOM 593 C CA . ARG A 1 74 ? -4.092 -11.389 -0.925 1.00 95.19 74 ARG A CA 1
ATOM 594 C C . ARG A 1 74 ? -3.703 -10.030 -0.357 1.00 95.19 74 ARG A C 1
ATOM 596 O O . ARG A 1 74 ? -3.404 -9.110 -1.116 1.00 95.19 74 ARG A O 1
ATOM 603 N N . VAL A 1 75 ? -3.630 -9.924 0.970 1.00 96.38 75 VAL A N 1
ATOM 604 C CA . VAL A 1 75 ? -3.014 -8.775 1.648 1.00 96.38 75 VAL A CA 1
ATOM 605 C C . VAL A 1 75 ? -2.109 -9.225 2.786 1.00 96.38 75 VAL A C 1
ATOM 607 O O . VAL A 1 75 ? -2.504 -10.021 3.641 1.00 96.38 75 VAL A O 1
ATOM 610 N N . TYR A 1 76 ? -0.906 -8.661 2.795 1.00 96.44 76 TYR A N 1
ATOM 611 C CA . TYR A 1 76 ? 0.072 -8.793 3.862 1.00 96.44 76 TYR A CA 1
ATOM 612 C C . TYR A 1 76 ? 0.283 -7.449 4.540 1.00 96.44 76 TYR A C 1
ATOM 614 O O . TYR A 1 76 ? 0.229 -6.406 3.889 1.00 96.44 76 TYR A O 1
ATOM 622 N N . TRP A 1 77 ? 0.556 -7.460 5.837 1.00 96.06 77 TRP A N 1
ATOM 623 C CA . TRP A 1 77 ? 0.904 -6.247 6.563 1.00 96.06 77 TRP A CA 1
ATOM 624 C C . TRP A 1 77 ? 1.854 -6.530 7.720 1.00 96.06 77 TRP A C 1
ATOM 626 O O . TRP A 1 77 ? 1.895 -7.644 8.241 1.00 96.06 77 TRP A O 1
ATOM 636 N N . ALA A 1 78 ? 2.624 -5.524 8.118 1.00 94.00 78 ALA A N 1
ATOM 637 C CA . ALA A 1 78 ? 3.530 -5.612 9.255 1.00 94.00 78 ALA A CA 1
ATOM 638 C C . ALA A 1 78 ? 3.827 -4.222 9.824 1.00 94.00 78 ALA A C 1
ATOM 640 O O . ALA A 1 78 ? 3.887 -3.241 9.077 1.00 94.00 78 ALA A O 1
ATOM 641 N N . SER A 1 79 ? 4.045 -4.146 11.137 1.00 92.88 79 SER A N 1
ATOM 642 C CA . SER A 1 79 ? 4.596 -2.946 11.773 1.00 92.88 79 SER A CA 1
ATOM 643 C C . SER A 1 79 ? 6.054 -2.748 11.363 1.00 92.88 79 SER A C 1
ATOM 645 O O . SER A 1 79 ? 6.783 -3.721 11.169 1.00 92.88 79 SER A O 1
ATOM 647 N N . ILE A 1 80 ? 6.486 -1.498 11.230 1.00 91.75 80 ILE A N 1
ATOM 648 C CA . ILE A 1 80 ? 7.881 -1.151 10.940 1.00 91.75 80 ILE A CA 1
ATOM 649 C C . ILE A 1 80 ? 8.681 -1.231 12.245 1.00 91.75 80 ILE A C 1
ATOM 651 O O . ILE A 1 80 ? 8.301 -0.606 13.231 1.00 91.75 80 ILE A O 1
ATOM 655 N N . SER A 1 81 ? 9.798 -1.963 12.263 1.00 87.38 81 SER A N 1
ATOM 656 C CA . SER A 1 81 ? 10.541 -2.232 13.506 1.00 87.38 81 SER A CA 1
ATOM 657 C C . SER A 1 81 ? 11.065 -0.964 14.190 1.00 87.38 81 SER A C 1
ATOM 659 O O . SER A 1 81 ? 11.029 -0.865 15.416 1.00 87.38 81 SER A O 1
ATOM 661 N N . ASP A 1 82 ? 11.495 0.028 13.406 1.00 84.69 82 ASP A N 1
ATOM 662 C CA . ASP A 1 82 ? 12.037 1.299 13.912 1.00 84.69 82 ASP A CA 1
ATOM 663 C C . ASP A 1 82 ? 10.987 2.429 13.983 1.00 84.69 82 ASP A C 1
ATOM 665 O O . ASP A 1 82 ? 11.296 3.554 14.380 1.00 84.69 82 ASP A O 1
ATOM 669 N N . ASP A 1 83 ? 9.733 2.154 13.607 1.00 86.00 83 ASP A N 1
ATOM 670 C CA . ASP A 1 83 ? 8.613 3.096 13.695 1.00 86.00 83 ASP A CA 1
ATOM 671 C C . ASP A 1 83 ? 7.384 2.364 14.256 1.00 86.00 83 ASP A C 1
ATOM 673 O O . ASP A 1 83 ? 6.611 1.789 13.487 1.00 86.00 83 ASP A O 1
ATOM 677 N N . PRO A 1 84 ? 7.151 2.405 15.583 1.00 80.06 84 PRO A N 1
ATOM 678 C CA . PRO A 1 84 ? 6.092 1.625 16.229 1.00 80.06 84 PRO A CA 1
ATOM 679 C C . PRO A 1 84 ? 4.679 2.014 15.776 1.00 80.06 84 PRO A C 1
ATOM 681 O O . PRO A 1 84 ? 3.726 1.281 16.037 1.00 80.06 84 PRO A O 1
ATOM 684 N N . ASN A 1 85 ? 4.530 3.163 15.112 1.00 87.88 85 ASN A N 1
ATOM 685 C CA . ASN A 1 85 ? 3.261 3.620 14.557 1.00 87.88 85 ASN A CA 1
ATOM 686 C C . ASN A 1 85 ? 3.174 3.421 13.039 1.00 87.88 85 ASN A C 1
ATOM 688 O O . ASN A 1 85 ? 2.124 3.670 12.444 1.00 87.88 85 ASN A O 1
ATOM 692 N N . GLY A 1 86 ? 4.277 3.037 12.403 1.00 92.25 86 GLY A N 1
ATOM 693 C CA . GLY A 1 86 ? 4.372 2.780 10.982 1.00 92.25 86 GLY A CA 1
ATOM 694 C C . GLY A 1 86 ? 3.898 1.373 10.651 1.00 92.25 86 GLY A C 1
ATOM 695 O O . GLY A 1 86 ? 4.290 0.401 11.293 1.00 92.25 86 GLY A O 1
ATOM 696 N N . VAL A 1 87 ? 3.081 1.256 9.612 1.00 95.19 87 VAL A N 1
ATOM 697 C CA . VAL A 1 87 ? 2.679 -0.025 9.034 1.00 95.19 87 VAL A CA 1
ATOM 698 C C . VAL A 1 87 ? 2.991 -0.027 7.547 1.00 95.19 87 VAL A C 1
ATOM 700 O O . VAL A 1 87 ? 2.796 0.972 6.849 1.00 95.19 87 VAL A O 1
ATOM 703 N N . VAL A 1 88 ? 3.457 -1.171 7.066 1.00 95.31 88 VAL A N 1
ATOM 704 C CA . VAL A 1 88 ? 3.547 -1.492 5.646 1.00 95.31 88 VAL A CA 1
ATOM 705 C C . VAL A 1 88 ? 2.424 -2.455 5.294 1.00 95.31 88 VAL A C 1
ATOM 707 O O . VAL A 1 88 ? 2.159 -3.398 6.038 1.00 95.31 88 VAL A O 1
ATOM 710 N N . VAL A 1 89 ? 1.792 -2.232 4.145 1.00 96.81 89 VAL A N 1
ATOM 711 C CA . VAL A 1 89 ? 0.784 -3.115 3.561 1.00 96.81 89 VAL A CA 1
ATOM 712 C C . VAL A 1 89 ? 1.162 -3.441 2.124 1.00 96.81 89 VAL A C 1
ATOM 714 O O . VAL A 1 89 ? 1.484 -2.550 1.337 1.00 96.81 89 VAL A O 1
ATOM 717 N N . LEU A 1 90 ? 1.075 -4.722 1.787 1.00 97.25 90 LEU A N 1
ATOM 718 C CA . LEU A 1 90 ? 1.210 -5.250 0.439 1.00 97.25 90 LEU A CA 1
ATOM 719 C C . LEU A 1 90 ? -0.121 -5.870 0.024 1.00 97.25 90 LEU A C 1
ATOM 721 O O . LEU A 1 90 ? -0.570 -6.810 0.675 1.00 97.25 90 LEU A O 1
ATOM 725 N N . ILE A 1 91 ? -0.747 -5.375 -1.044 1.00 97.56 91 ILE A N 1
ATOM 726 C CA . ILE A 1 91 ? -2.001 -5.944 -1.564 1.00 97.56 91 ILE A CA 1
ATOM 727 C C . ILE A 1 91 ? -1.774 -6.455 -2.978 1.00 97.56 91 ILE A C 1
ATOM 729 O O . ILE A 1 91 ? -1.411 -5.679 -3.863 1.00 97.56 91 ILE A O 1
ATOM 733 N N . GLN A 1 92 ? -2.000 -7.749 -3.186 1.00 97.12 92 GLN A N 1
ATOM 734 C CA . GLN A 1 92 ? -1.937 -8.367 -4.500 1.00 97.12 92 GLN A CA 1
ATOM 735 C C . GLN A 1 92 ? -3.305 -8.274 -5.180 1.00 97.12 92 GLN A C 1
ATOM 737 O O . GLN A 1 92 ? -4.303 -8.812 -4.687 1.00 97.12 92 GLN A O 1
ATOM 742 N N . TRP A 1 93 ? -3.316 -7.631 -6.342 1.00 97.44 93 TRP A N 1
ATOM 743 C CA . TRP A 1 93 ? -4.452 -7.537 -7.247 1.00 97.44 93 TRP A CA 1
ATOM 744 C C . TRP A 1 93 ? -4.229 -8.416 -8.470 1.00 97.44 93 TRP A C 1
ATOM 746 O O . TRP A 1 93 ? -3.100 -8.569 -8.943 1.00 97.44 93 TRP A O 1
ATOM 756 N N . GLN A 1 94 ? -5.322 -8.955 -9.002 1.00 96.56 94 GLN A N 1
ATOM 757 C CA . GLN A 1 94 ? -5.318 -9.777 -10.207 1.00 96.56 94 GLN A CA 1
ATOM 758 C C . GLN A 1 94 ? -4.941 -8.987 -11.467 1.00 96.56 94 GLN A C 1
ATOM 760 O O . GLN A 1 94 ? -4.325 -9.556 -12.364 1.00 96.56 94 GLN A O 1
ATOM 765 N N . SER A 1 95 ? -5.320 -7.710 -11.544 1.00 95.06 95 SER A N 1
ATOM 766 C CA . SER A 1 95 ? -5.122 -6.863 -12.724 1.00 95.06 95 SER A CA 1
ATOM 767 C C . SER A 1 95 ? -5.038 -5.378 -12.365 1.00 95.06 95 SER A C 1
ATOM 769 O O . SER A 1 95 ? -5.360 -4.972 -11.242 1.00 95.06 95 SER A O 1
ATOM 771 N N . GLY A 1 96 ? -4.662 -4.551 -13.345 1.00 93.69 96 GLY A N 1
ATOM 772 C CA . GLY A 1 96 ? -4.707 -3.095 -13.228 1.00 93.69 96 GLY A CA 1
ATOM 773 C C . GLY A 1 96 ? -6.114 -2.532 -13.008 1.00 93.69 96 GLY A C 1
ATOM 774 O O . GLY A 1 96 ? -6.262 -1.553 -12.279 1.00 93.69 96 GLY A O 1
ATOM 775 N N . ASP A 1 97 ? -7.154 -3.176 -13.545 1.00 90.38 97 ASP A N 1
ATOM 776 C CA . ASP A 1 97 ? -8.544 -2.792 -13.265 1.00 90.38 97 ASP A CA 1
ATOM 777 C C . ASP A 1 97 ? -8.900 -2.993 -11.791 1.00 90.38 97 ASP A C 1
ATOM 779 O O . ASP A 1 97 ? -9.461 -2.097 -11.165 1.00 90.38 97 ASP A O 1
ATOM 783 N N . ALA A 1 98 ? -8.519 -4.134 -11.210 1.00 92.12 98 ALA A N 1
ATOM 784 C CA . ALA A 1 98 ? -8.752 -4.416 -9.794 1.00 92.12 98 ALA A CA 1
ATOM 785 C C . ALA A 1 98 ? -8.007 -3.422 -8.885 1.00 92.12 98 ALA A C 1
ATOM 787 O O . ALA A 1 98 ? -8.571 -2.914 -7.915 1.00 92.12 98 ALA A O 1
ATOM 788 N N . TRP A 1 99 ? -6.763 -3.077 -9.237 1.00 94.56 99 TRP A N 1
ATOM 789 C CA . TRP A 1 99 ? -6.020 -2.013 -8.560 1.00 94.56 99 TRP A CA 1
ATOM 790 C C . TRP A 1 99 ? -6.750 -0.667 -8.636 1.00 94.56 99 TRP A C 1
ATOM 792 O O . TRP A 1 99 ? -6.873 0.027 -7.627 1.00 94.56 99 TRP A O 1
ATOM 802 N N . LYS A 1 100 ? -7.256 -0.288 -9.812 1.00 89.56 100 LYS A N 1
ATOM 803 C CA . LYS A 1 100 ? -7.954 0.986 -10.003 1.00 89.56 100 LYS A CA 1
ATOM 804 C C . LYS A 1 100 ? -9.263 1.043 -9.221 1.00 89.56 100 LYS A C 1
ATOM 806 O O . LYS A 1 100 ? -9.531 2.059 -8.585 1.00 89.56 100 LYS A O 1
ATOM 811 N N . GLU A 1 101 ? -10.034 -0.041 -9.210 1.00 86.44 101 GLU A N 1
ATOM 812 C CA . GLU A 1 101 ? -11.228 -0.173 -8.364 1.00 86.44 101 GLU A CA 1
ATOM 813 C C . GLU A 1 101 ? -10.885 0.035 -6.882 1.00 86.44 101 GLU A C 1
ATOM 815 O O . GLU A 1 101 ? -11.568 0.776 -6.173 1.00 86.44 101 GLU A O 1
ATOM 820 N N . PHE A 1 102 ? -9.762 -0.518 -6.417 1.00 90.44 102 PHE A N 1
ATOM 821 C CA . PHE A 1 102 ? -9.272 -0.242 -5.070 1.00 90.44 102 PHE A CA 1
ATOM 822 C C . PHE A 1 102 ? -8.931 1.234 -4.841 1.00 90.44 102 PHE A C 1
ATOM 824 O O . PHE A 1 102 ? -9.322 1.774 -3.805 1.00 90.44 102 PHE A O 1
ATOM 831 N N . GLN A 1 103 ? -8.279 1.908 -5.793 1.00 88.31 103 GLN A N 1
ATOM 832 C CA . GLN A 1 103 ? -7.995 3.344 -5.678 1.00 88.31 103 GLN A CA 1
ATOM 833 C C . GLN A 1 103 ? -9.275 4.191 -5.583 1.00 88.31 103 GLN A C 1
ATOM 835 O O . GLN A 1 103 ? -9.270 5.214 -4.902 1.00 88.31 103 GLN A O 1
ATOM 840 N N . PHE A 1 104 ? -10.370 3.760 -6.213 1.00 80.00 104 PHE A N 1
ATOM 841 C CA . PHE A 1 104 ? -11.682 4.405 -6.101 1.00 80.00 104 PHE A CA 1
ATOM 842 C C . PHE A 1 104 ? -12.454 4.053 -4.821 1.00 80.00 104 PHE A C 1
ATOM 844 O O . PHE A 1 104 ? -13.318 4.822 -4.401 1.00 80.00 104 PHE A O 1
ATOM 851 N N . SER A 1 105 ? -12.157 2.913 -4.198 1.00 78.44 105 SER A N 1
ATOM 852 C CA . SER A 1 105 ? -12.797 2.468 -2.956 1.00 78.44 105 SER A CA 1
ATOM 853 C C . SER A 1 105 ? -12.351 3.278 -1.730 1.00 78.44 105 SER A C 1
ATOM 855 O O . SER A 1 105 ? -11.350 4.002 -1.773 1.00 78.44 105 SER A O 1
ATOM 857 N N . PHE A 1 106 ? -13.028 3.088 -0.587 1.00 75.25 106 PHE A N 1
ATOM 858 C CA . PHE A 1 106 ? -12.517 3.612 0.685 1.00 75.25 106 PHE A CA 1
ATOM 859 C C . PHE A 1 106 ? -11.149 3.065 1.063 1.00 75.25 106 PHE A C 1
ATOM 861 O O . PHE A 1 106 ? -10.389 3.810 1.668 1.00 75.25 106 PHE A O 1
ATOM 868 N N . GLY A 1 107 ? -10.829 1.802 0.765 1.00 84.38 107 GLY A N 1
ATOM 869 C CA . GLY A 1 107 ? -9.586 1.165 1.207 1.00 84.38 107 GLY A CA 1
ATOM 870 C C . GLY A 1 107 ? -9.235 1.501 2.665 1.00 84.38 107 GLY A C 1
ATOM 871 O O . GLY A 1 107 ? -10.016 1.253 3.584 1.00 84.38 107 GLY A O 1
ATOM 872 N N . PHE A 1 108 ? -8.078 2.140 2.867 1.00 85.25 108 PHE A N 1
ATOM 873 C CA . PHE A 1 108 ? -7.636 2.648 4.173 1.00 85.25 108 PHE A CA 1
ATOM 874 C C . PHE A 1 108 ? -8.037 4.097 4.476 1.00 85.25 108 PHE A C 1
ATOM 876 O O . PHE A 1 108 ? -7.713 4.606 5.546 1.00 85.25 108 PHE A O 1
ATOM 883 N N . GLY A 1 109 ? -8.792 4.757 3.602 1.00 75.69 109 GLY A N 1
ATOM 884 C CA . GLY A 1 109 ? -9.451 6.034 3.877 1.00 75.69 109 GLY A CA 1
ATOM 885 C C . GLY A 1 109 ? -10.360 5.976 5.107 1.00 75.69 109 GLY A C 1
ATOM 886 O O . GLY A 1 109 ? -10.547 6.995 5.773 1.00 75.69 109 GLY A O 1
ATOM 887 N N . LEU A 1 110 ? -10.838 4.782 5.494 1.00 70.75 110 LEU A N 1
ATOM 888 C CA . LEU A 1 110 ? -11.504 4.581 6.783 1.00 70.75 110 LEU A CA 1
ATOM 889 C C . LEU A 1 110 ? -10.594 4.938 7.972 1.00 70.75 110 LEU A C 1
ATOM 891 O O . LEU A 1 110 ? -11.034 5.486 8.977 1.00 70.75 110 LEU A O 1
ATOM 895 N N . MET A 1 111 ? -9.298 4.679 7.850 1.00 77.19 111 MET A N 1
ATOM 896 C CA . MET A 1 111 ? -8.319 4.916 8.902 1.00 77.19 111 MET A CA 1
ATOM 897 C C . MET A 1 111 ? -7.838 6.367 8.957 1.00 77.19 111 MET A C 1
ATOM 899 O O . MET A 1 111 ? -7.151 6.713 9.914 1.00 77.19 111 MET A O 1
ATOM 903 N N . LEU A 1 112 ? -8.203 7.227 7.994 1.00 76.31 112 LEU A N 1
ATOM 904 C CA . LEU A 1 112 ? -7.677 8.592 7.847 1.00 76.31 112 LEU A CA 1
ATOM 905 C C . LEU A 1 112 ? -7.654 9.409 9.157 1.00 76.31 112 LEU A C 1
ATOM 907 O O . LEU A 1 112 ? -6.617 10.003 9.455 1.00 76.31 112 LEU A O 1
ATOM 911 N N . PRO A 1 113 ? -8.707 9.411 10.005 1.00 70.44 113 PRO A N 1
ATOM 912 C CA . PRO A 1 113 ? -8.701 10.172 11.262 1.00 70.44 113 PRO A CA 1
ATOM 913 C C . PRO A 1 113 ? -7.709 9.649 12.312 1.00 70.44 113 PRO A C 1
ATOM 915 O O . PRO A 1 113 ? -7.465 10.306 13.324 1.00 70.44 113 PRO A O 1
ATOM 918 N N . LEU A 1 114 ? -7.186 8.439 12.115 1.00 76.06 114 LEU A N 1
ATOM 919 C CA . LEU A 1 114 ? -6.232 7.772 12.994 1.00 76.06 114 LEU A CA 1
ATOM 920 C C . LEU A 1 114 ? -4.783 7.946 12.529 1.00 76.06 114 LEU A C 1
ATOM 922 O O . LEU A 1 114 ? -3.875 7.598 13.283 1.00 76.06 114 LEU A O 1
ATOM 926 N N . LEU A 1 115 ? -4.566 8.486 11.330 1.00 78.12 115 LEU A N 1
ATOM 927 C CA . LEU A 1 115 ? -3.243 8.684 10.747 1.00 78.12 115 LEU A CA 1
ATOM 928 C C . LEU A 1 115 ? -2.603 9.989 11.237 1.00 78.12 115 LEU A C 1
ATOM 930 O O . LEU A 1 115 ? -3.280 10.970 11.551 1.00 78.12 115 LEU A O 1
ATOM 934 N N . GLN A 1 116 ? -1.274 10.006 11.299 1.00 78.62 116 GLN A N 1
ATOM 935 C CA . GLN A 1 116 ? -0.502 11.241 11.409 1.00 78.62 116 GLN A CA 1
ATOM 936 C C . GLN A 1 116 ? -0.579 11.999 10.083 1.00 78.62 116 GLN A C 1
ATOM 938 O O . GLN A 1 116 ? -0.567 11.384 9.019 1.00 78.62 116 GLN A O 1
ATOM 943 N N . GLN A 1 117 ? -0.591 13.333 10.142 1.00 68.06 117 GLN A N 1
ATOM 944 C CA . GLN A 1 117 ? -0.476 14.194 8.959 1.00 68.06 117 GLN A CA 1
ATOM 945 C C . GLN A 1 117 ? 0.957 14.170 8.413 1.00 68.06 117 GLN A C 1
ATOM 947 O O . GLN A 1 117 ? 1.715 15.130 8.526 1.00 68.06 117 GLN A O 1
ATOM 952 N N . LYS A 1 118 ? 1.341 13.027 7.855 1.00 70.31 118 LYS A N 1
ATOM 953 C CA . LYS A 1 118 ? 2.587 12.803 7.130 1.00 70.31 118 LYS A CA 1
ATOM 954 C C . LYS A 1 118 ? 2.239 12.297 5.731 1.00 70.31 118 LYS A C 1
ATOM 956 O O . LYS A 1 118 ? 1.191 11.667 5.581 1.00 70.31 118 LYS A O 1
ATOM 961 N N . PRO A 1 119 ? 3.083 12.554 4.720 1.00 67.50 119 PRO A N 1
ATOM 962 C CA . PRO A 1 119 ? 2.904 11.948 3.409 1.00 67.50 119 PRO A CA 1
ATOM 963 C C . PRO A 1 119 ? 2.789 10.426 3.546 1.00 67.50 119 PRO A C 1
ATOM 965 O O . PRO A 1 119 ? 3.640 9.787 4.168 1.00 67.50 119 PRO A O 1
ATOM 968 N N . LEU A 1 120 ? 1.702 9.869 3.018 1.00 79.00 120 LEU A N 1
ATOM 969 C CA . LEU A 1 120 ? 1.415 8.437 3.050 1.00 79.00 120 LEU A CA 1
ATOM 970 C C . LEU A 1 120 ? 1.981 7.825 1.785 1.00 79.00 120 LEU A C 1
ATOM 972 O O . LEU A 1 120 ? 1.793 8.385 0.718 1.00 79.00 120 LEU A O 1
ATOM 976 N N . LEU A 1 121 ? 2.617 6.665 1.846 1.00 83.88 121 LEU A N 1
ATOM 977 C CA . LEU A 1 121 ? 3.000 6.023 0.595 1.00 83.88 121 LEU A CA 1
ATOM 978 C C . LEU A 1 121 ? 1.809 5.220 0.064 1.00 83.88 121 LEU A C 1
ATOM 980 O O . LEU A 1 121 ? 1.257 4.407 0.797 1.00 83.88 121 LEU A O 1
ATOM 984 N N . ASN A 1 122 ? 1.427 5.439 -1.190 1.00 90.88 122 ASN A N 1
ATOM 985 C CA . ASN A 1 122 ? 0.472 4.614 -1.931 1.00 90.88 122 ASN A CA 1
ATOM 986 C C . ASN A 1 122 ? 0.983 4.513 -3.364 1.00 90.88 122 ASN A C 1
ATOM 988 O O . ASN A 1 122 ? 0.699 5.364 -4.205 1.00 90.88 122 ASN A O 1
ATOM 992 N N . CYS A 1 123 ? 1.808 3.502 -3.591 1.00 90.69 123 CYS A N 1
ATOM 993 C CA . CYS A 1 123 ? 2.428 3.224 -4.874 1.00 90.69 123 CYS A CA 1
ATOM 994 C C . CYS A 1 123 ? 1.985 1.844 -5.352 1.00 90.69 123 CYS A C 1
ATOM 996 O O . CYS A 1 123 ? 1.437 1.037 -4.593 1.00 90.69 123 CYS A O 1
ATOM 998 N N . CYS A 1 124 ? 2.267 1.535 -6.610 1.00 93.81 124 CYS A N 1
ATOM 999 C CA . CYS A 1 124 ? 2.101 0.185 -7.114 1.00 93.81 124 CYS A CA 1
ATOM 1000 C C . CYS A 1 124 ? 3.258 -0.228 -8.017 1.00 93.81 124 CYS A C 1
ATOM 1002 O O . CYS A 1 124 ? 4.077 0.592 -8.436 1.00 93.81 124 CYS A O 1
ATOM 1004 N N . VAL A 1 125 ? 3.331 -1.530 -8.258 1.00 94.31 125 VAL A N 1
ATOM 1005 C CA . VAL A 1 125 ? 4.289 -2.159 -9.157 1.00 94.31 125 VAL A CA 1
ATOM 1006 C C . VAL A 1 125 ? 3.611 -3.327 -9.862 1.00 94.31 125 VAL A C 1
ATOM 1008 O O . VAL A 1 125 ? 2.835 -4.070 -9.257 1.00 94.31 125 VAL A O 1
ATOM 1011 N N . GLN A 1 126 ? 3.898 -3.494 -11.150 1.00 94.62 126 GLN A N 1
ATOM 1012 C CA . GLN A 1 126 ? 3.460 -4.652 -11.930 1.00 94.62 126 GLN A CA 1
ATOM 1013 C C . GLN A 1 126 ? 4.293 -5.867 -11.519 1.00 94.62 126 GLN A C 1
ATOM 1015 O O . GLN A 1 126 ? 5.343 -6.155 -12.091 1.00 94.62 126 GLN A O 1
ATOM 1020 N N . LEU A 1 127 ? 3.855 -6.528 -10.452 1.00 94.38 127 LEU A N 1
ATOM 1021 C CA . LEU A 1 127 ? 4.537 -7.645 -9.821 1.00 94.38 127 LEU A CA 1
ATOM 1022 C C . LEU A 1 127 ? 3.500 -8.642 -9.314 1.00 94.38 127 LEU A C 1
ATOM 1024 O O . LEU A 1 127 ? 2.505 -8.270 -8.687 1.00 94.38 127 LEU A O 1
ATOM 1028 N N . ASN A 1 128 ? 3.773 -9.918 -9.563 1.00 95.38 128 ASN A N 1
ATOM 1029 C CA . ASN A 1 128 ? 3.057 -11.018 -8.945 1.00 95.38 128 ASN A CA 1
ATOM 1030 C C . ASN A 1 128 ? 3.933 -11.615 -7.845 1.00 95.38 128 ASN A C 1
ATOM 1032 O O . ASN A 1 128 ? 5.050 -12.061 -8.124 1.00 95.38 128 ASN A O 1
ATOM 1036 N N . LEU A 1 129 ? 3.439 -11.628 -6.610 1.00 94.44 129 LEU A N 1
ATOM 1037 C CA . LEU A 1 129 ? 4.123 -12.323 -5.530 1.00 94.44 129 LEU A CA 1
ATOM 1038 C C . LEU A 1 129 ? 4.147 -13.836 -5.821 1.00 94.44 129 LEU A C 1
ATOM 1040 O O . LEU A 1 129 ? 3.140 -14.407 -6.249 1.00 94.44 129 LEU A O 1
ATOM 1044 N N . PRO A 1 130 ? 5.286 -14.510 -5.612 1.00 92.31 130 PRO A N 1
ATOM 1045 C CA . PRO A 1 130 ? 5.407 -15.933 -5.867 1.00 92.31 130 PRO A CA 1
ATOM 1046 C C . PRO A 1 130 ? 4.617 -16.735 -4.832 1.00 92.31 130 PRO A C 1
ATOM 1048 O O . PRO A 1 130 ? 4.316 -16.268 -3.734 1.00 92.31 130 PRO A O 1
ATOM 1051 N N . ALA A 1 131 ? 4.272 -17.972 -5.187 1.00 86.69 131 ALA A N 1
ATOM 1052 C CA . ALA A 1 131 ? 3.395 -18.813 -4.374 1.00 86.69 131 ALA A CA 1
ATOM 1053 C C . ALA A 1 131 ? 3.968 -19.154 -2.984 1.00 86.69 131 ALA A C 1
ATOM 1055 O O . ALA A 1 131 ? 3.202 -19.468 -2.074 1.00 86.69 131 ALA A O 1
ATOM 1056 N N . ASP A 1 132 ? 5.293 -19.092 -2.828 1.00 83.50 132 ASP A N 1
ATOM 1057 C CA . ASP A 1 132 ? 6.028 -19.315 -1.580 1.00 83.50 132 ASP A CA 1
ATOM 1058 C C . ASP A 1 132 ? 6.115 -18.065 -0.684 1.00 83.50 132 ASP A C 1
ATOM 1060 O O . ASP A 1 132 ? 6.577 -18.158 0.456 1.00 83.50 132 ASP A O 1
ATOM 1064 N N . PHE A 1 133 ? 5.647 -16.905 -1.158 1.00 91.81 133 PHE A N 1
ATOM 1065 C CA . PHE A 1 133 ? 5.516 -15.711 -0.335 1.00 91.81 133 PHE A CA 1
ATOM 1066 C C . PHE A 1 133 ? 4.384 -15.917 0.679 1.00 91.81 133 PHE A C 1
ATOM 1068 O O . PHE A 1 133 ? 3.210 -15.994 0.316 1.00 91.81 133 PHE A O 1
ATOM 1075 N N . ALA A 1 134 ? 4.739 -16.031 1.958 1.00 90.38 134 ALA A N 1
ATOM 1076 C CA . ALA A 1 134 ? 3.796 -16.369 3.018 1.00 90.38 134 ALA A CA 1
ATOM 1077 C C . ALA A 1 134 ? 4.111 -15.640 4.326 1.00 90.38 134 ALA A C 1
ATOM 1079 O O . ALA A 1 134 ? 5.273 -15.402 4.668 1.00 90.38 134 ALA A O 1
ATOM 1080 N N . ALA A 1 135 ? 3.072 -15.351 5.106 1.00 90.88 135 ALA A N 1
ATOM 1081 C CA . ALA A 1 135 ? 3.219 -14.906 6.486 1.00 90.88 135 ALA A CA 1
ATOM 1082 C C . ALA A 1 135 ? 3.450 -16.095 7.431 1.00 90.88 135 ALA A C 1
ATOM 1084 O O . ALA A 1 135 ? 3.088 -17.234 7.141 1.00 90.88 135 ALA A O 1
ATOM 1085 N N . GLY A 1 136 ? 4.046 -15.838 8.595 1.00 87.38 136 GLY A N 1
ATOM 1086 C CA . GLY A 1 136 ? 4.326 -16.899 9.555 1.00 87.38 136 GLY A CA 1
ATOM 1087 C C . GLY A 1 136 ? 5.058 -16.422 10.807 1.00 87.38 136 GLY A C 1
ATOM 1088 O O . GLY A 1 136 ? 5.546 -15.290 10.862 1.00 87.38 136 GLY A O 1
ATOM 1089 N N . PRO A 1 137 ? 5.137 -17.262 11.853 1.00 86.12 137 PRO A N 1
ATOM 1090 C CA . PRO A 1 137 ? 5.967 -16.977 13.016 1.00 86.12 137 PRO A CA 1
ATOM 1091 C C . PRO A 1 137 ? 7.427 -16.755 12.604 1.00 86.12 137 PRO A C 1
ATOM 1093 O O . PRO A 1 137 ? 8.016 -17.581 11.905 1.00 86.12 137 PRO A O 1
ATOM 1096 N N . GLY A 1 138 ? 7.999 -15.629 13.032 1.00 86.44 138 GLY A N 1
ATOM 1097 C CA . GLY A 1 138 ? 9.364 -15.243 12.675 1.00 86.44 138 GLY A CA 1
ATOM 1098 C C . GLY A 1 138 ? 9.542 -14.832 11.211 1.00 86.44 138 GLY A C 1
ATOM 1099 O O . GLY A 1 138 ? 10.679 -14.697 10.778 1.00 86.44 138 GLY A O 1
ATOM 1100 N N . HIS A 1 139 ? 8.469 -14.652 10.434 1.00 91.12 139 HIS A N 1
ATOM 1101 C CA . HIS A 1 139 ? 8.586 -14.088 9.091 1.00 91.12 139 HIS A CA 1
ATOM 1102 C C . HIS A 1 139 ? 8.653 -12.569 9.196 1.00 91.12 139 HIS A C 1
ATOM 1104 O O . HIS A 1 139 ? 7.758 -11.969 9.790 1.00 91.12 139 HIS A O 1
ATOM 1110 N N . ILE A 1 140 ? 9.692 -11.966 8.630 1.00 90.88 140 ILE A N 1
ATOM 1111 C CA . ILE A 1 140 ? 9.873 -10.513 8.591 1.00 90.88 140 ILE A CA 1
ATOM 1112 C C . ILE A 1 140 ? 10.154 -10.067 7.162 1.00 90.88 140 ILE A C 1
ATOM 1114 O O . ILE A 1 140 ? 10.733 -10.819 6.374 1.00 90.88 140 ILE A O 1
ATOM 1118 N N . LEU A 1 141 ? 9.727 -8.856 6.829 1.00 92.00 141 LEU A N 1
ATOM 1119 C CA . LEU A 1 141 ? 9.909 -8.267 5.515 1.00 92.00 141 LEU A CA 1
ATOM 1120 C C . LEU A 1 141 ? 10.984 -7.186 5.593 1.00 92.00 141 LEU A C 1
ATOM 1122 O O . LEU A 1 141 ? 10.938 -6.305 6.447 1.00 92.00 141 LEU A O 1
ATOM 1126 N N . GLU A 1 142 ? 11.940 -7.247 4.679 1.00 90.50 142 GLU A N 1
ATOM 1127 C CA . GLU A 1 142 ? 12.879 -6.166 4.422 1.00 90.50 142 GLU A CA 1
ATOM 1128 C C . GLU A 1 142 ? 12.572 -5.585 3.043 1.00 90.50 142 GLU A C 1
ATOM 1130 O O . GLU A 1 142 ? 12.524 -6.307 2.043 1.00 90.50 142 GLU A O 1
ATOM 1135 N N . LEU A 1 143 ? 12.318 -4.283 3.004 1.00 90.62 143 LEU A N 1
ATOM 1136 C CA . LEU A 1 143 ? 12.038 -3.535 1.790 1.00 90.62 143 LEU A CA 1
ATOM 1137 C C . LEU A 1 143 ? 13.213 -2.615 1.508 1.00 90.62 143 LEU A C 1
ATOM 1139 O O . LEU A 1 143 ? 13.629 -1.866 2.386 1.00 90.62 143 LEU A O 1
ATOM 1143 N N . ILE A 1 144 ? 13.721 -2.651 0.284 1.00 89.38 144 ILE A N 1
ATOM 1144 C CA . ILE A 1 144 ? 14.847 -1.832 -0.153 1.00 89.38 144 ILE A CA 1
ATOM 1145 C C . ILE A 1 144 ? 14.399 -1.007 -1.354 1.00 89.38 144 ILE A C 1
ATOM 1147 O O . ILE A 1 144 ? 14.020 -1.542 -2.395 1.00 89.38 144 ILE A O 1
ATOM 1151 N N . GLU A 1 145 ? 14.463 0.309 -1.204 1.00 90.31 145 GLU A N 1
ATOM 1152 C CA . GLU A 1 145 ? 14.160 1.281 -2.246 1.00 90.31 145 GLU A CA 1
ATOM 1153 C C . GLU A 1 145 ? 15.457 1.920 -2.735 1.00 90.31 145 GLU A C 1
ATOM 1155 O O . GLU A 1 145 ? 16.240 2.443 -1.939 1.00 90.31 145 GLU A O 1
ATOM 1160 N N . LEU A 1 146 ? 15.676 1.905 -4.050 1.00 89.88 146 LEU A N 1
ATOM 1161 C CA . LEU A 1 146 ? 16.817 2.559 -4.685 1.00 89.88 146 LEU A CA 1
ATOM 1162 C C . LEU A 1 146 ? 16.319 3.636 -5.645 1.00 89.88 146 LEU A C 1
ATOM 1164 O O . LEU A 1 146 ? 15.565 3.353 -6.577 1.00 89.88 146 LEU A O 1
ATOM 1168 N N . SER A 1 147 ? 16.795 4.864 -5.461 1.00 89.06 147 SER A N 1
ATOM 1169 C CA . SER A 1 147 ? 16.543 5.964 -6.393 1.00 89.06 147 SER A CA 1
ATOM 1170 C C . SER A 1 147 ? 17.579 5.925 -7.511 1.00 89.06 147 SER A C 1
ATOM 1172 O O . SER A 1 147 ? 18.715 6.371 -7.336 1.00 89.06 147 SER A O 1
ATOM 1174 N N . VAL A 1 148 ? 17.210 5.365 -8.663 1.00 86.44 148 VAL A N 1
ATOM 1175 C CA . VAL A 1 148 ? 18.120 5.157 -9.797 1.00 86.44 148 VAL A CA 1
ATOM 1176 C C . VAL A 1 148 ? 17.906 6.252 -10.831 1.00 86.44 148 VAL A C 1
ATOM 1178 O O . VAL A 1 148 ? 16.779 6.513 -11.239 1.00 86.44 148 VAL A O 1
ATOM 1181 N N . LEU A 1 149 ? 18.985 6.901 -11.270 1.00 81.62 149 LEU A N 1
ATOM 1182 C CA . LEU A 1 149 ? 18.909 7.925 -12.309 1.00 81.62 149 LEU A CA 1
ATOM 1183 C C . LEU A 1 149 ? 18.442 7.293 -13.631 1.00 81.62 149 LEU A C 1
ATOM 1185 O O . LEU A 1 149 ? 19.034 6.321 -14.103 1.00 81.62 149 LEU A O 1
ATOM 1189 N N . ARG A 1 150 ? 17.372 7.844 -14.210 1.00 73.38 150 ARG A N 1
ATOM 1190 C CA . ARG A 1 150 ? 16.677 7.318 -15.388 1.00 73.38 150 ARG A CA 1
ATOM 1191 C C . ARG A 1 150 ? 17.554 7.407 -16.626 1.00 73.38 150 ARG A C 1
ATOM 1193 O O . ARG A 1 150 ? 17.610 6.443 -17.365 1.00 73.38 150 ARG A O 1
ATOM 1200 N N . ALA A 1 151 ? 18.253 8.522 -16.829 1.00 66.94 151 ALA A N 1
ATOM 1201 C CA . ALA A 1 151 ? 19.173 8.715 -17.945 1.00 66.94 151 ALA A CA 1
ATOM 1202 C C . ALA A 1 151 ? 20.419 9.468 -17.474 1.00 66.94 151 ALA A C 1
ATOM 1204 O O . ALA A 1 151 ? 20.323 10.441 -16.730 1.00 66.94 151 ALA A O 1
ATOM 1205 N N . SER A 1 152 ? 21.593 9.040 -17.928 1.00 66.50 152 SER A N 1
ATOM 1206 C CA . SER A 1 152 ? 22.829 9.802 -17.761 1.00 66.50 152 SER A CA 1
ATOM 1207 C C . SER A 1 152 ? 23.643 9.722 -19.043 1.00 66.50 152 SER A C 1
ATOM 1209 O O . SER A 1 152 ? 23.530 8.749 -19.781 1.00 66.50 152 SER A O 1
ATOM 1211 N N . ASN A 1 153 ? 24.546 10.675 -19.270 1.00 63.09 153 ASN A N 1
ATOM 1212 C CA . ASN A 1 153 ? 25.452 10.644 -20.428 1.00 63.09 153 ASN A CA 1
ATOM 1213 C C . ASN A 1 153 ? 26.371 9.400 -20.468 1.00 63.09 153 ASN A C 1
ATOM 1215 O O . ASN A 1 153 ? 27.148 9.253 -21.406 1.00 63.09 153 ASN A O 1
ATOM 1219 N N . LYS A 1 154 ? 26.342 8.541 -19.438 1.00 66.75 154 LYS A N 1
ATOM 1220 C CA . LYS A 1 154 ? 27.193 7.356 -19.303 1.00 66.75 154 LYS A CA 1
ATOM 1221 C C . LYS A 1 154 ? 26.507 6.037 -19.683 1.00 66.75 154 LYS A C 1
ATOM 1223 O O . LYS A 1 154 ? 27.228 5.059 -19.835 1.00 66.75 154 LYS A O 1
ATOM 1228 N N . TYR A 1 155 ? 25.175 5.974 -19.773 1.00 70.38 155 TYR A N 1
ATOM 1229 C CA . TYR A 1 155 ? 24.444 4.718 -20.020 1.00 70.38 155 TYR A CA 1
ATOM 1230 C C . TYR A 1 155 ? 22.994 4.948 -20.469 1.00 70.38 155 TYR A C 1
ATOM 1232 O O . TYR A 1 155 ? 22.360 5.923 -20.055 1.00 70.38 155 TYR A O 1
ATOM 1240 N N . ASP A 1 156 ? 22.464 4.016 -21.267 1.00 80.56 156 ASP A N 1
ATOM 1241 C CA . ASP A 1 156 ? 21.058 3.986 -21.681 1.00 80.56 156 ASP A CA 1
ATOM 1242 C C . ASP A 1 156 ? 20.119 3.624 -20.499 1.00 80.56 156 ASP A C 1
ATOM 1244 O O . ASP A 1 156 ? 20.468 2.778 -19.664 1.00 80.56 156 ASP A O 1
ATOM 1248 N N . PRO A 1 157 ? 18.923 4.241 -20.387 1.00 78.50 157 PRO A N 1
ATOM 1249 C CA . PRO A 1 157 ? 17.949 3.940 -19.334 1.00 78.50 157 PRO A CA 1
ATOM 1250 C C . PRO A 1 157 ? 17.538 2.468 -19.225 1.00 78.50 157 PRO A C 1
ATOM 1252 O O . PRO A 1 157 ? 17.363 1.957 -18.113 1.00 78.50 157 PRO A O 1
ATOM 1255 N N . ALA A 1 158 ? 17.337 1.787 -20.356 1.00 83.31 158 ALA A N 1
ATOM 1256 C CA . ALA A 1 158 ? 16.866 0.408 -20.381 1.00 83.31 158 ALA A CA 1
ATOM 1257 C C . ALA A 1 158 ? 17.985 -0.549 -19.964 1.00 83.31 158 ALA A C 1
ATOM 1259 O O . ALA A 1 158 ? 17.759 -1.394 -19.096 1.00 83.31 158 ALA A O 1
ATOM 1260 N N . GLU A 1 159 ? 19.200 -0.342 -20.482 1.00 85.38 159 GLU A N 1
ATOM 1261 C CA . GLU A 1 159 ? 20.400 -1.072 -20.048 1.00 85.38 159 GLU A CA 1
ATOM 1262 C C . GLU A 1 159 ? 20.623 -0.920 -18.542 1.00 85.38 159 GLU A C 1
ATOM 1264 O O . GLU A 1 159 ? 20.910 -1.886 -17.832 1.00 85.38 159 GLU A O 1
ATOM 1269 N N . ARG A 1 160 ? 20.420 0.293 -18.017 1.00 83.69 160 ARG A N 1
ATOM 1270 C CA . ARG A 1 160 ? 20.562 0.560 -16.589 1.00 83.69 160 ARG A CA 1
ATOM 1271 C C . ARG A 1 160 ? 19.526 -0.184 -15.754 1.00 83.69 160 ARG A C 1
ATOM 1273 O O . ARG A 1 160 ? 19.880 -0.762 -14.726 1.00 83.69 160 ARG A O 1
ATOM 1280 N N . CYS A 1 161 ? 18.263 -0.169 -16.176 1.00 86.25 161 CYS A N 1
ATOM 1281 C CA . CYS A 1 161 ? 17.206 -0.901 -15.484 1.00 86.25 161 CYS A CA 1
ATOM 1282 C C . CYS A 1 161 ? 17.477 -2.412 -15.500 1.00 86.25 161 CYS A C 1
ATOM 1284 O O . CYS A 1 161 ? 17.309 -3.081 -14.479 1.00 86.25 161 CYS A O 1
ATOM 1286 N N . GLN A 1 162 ? 17.931 -2.937 -16.639 1.00 89.00 162 GLN A N 1
ATOM 1287 C CA . GLN A 1 162 ? 18.299 -4.339 -16.791 1.00 89.00 162 GLN A CA 1
ATOM 1288 C C . GLN A 1 162 ? 19.455 -4.723 -15.860 1.00 89.00 162 GLN A C 1
ATOM 1290 O O . GLN A 1 162 ? 19.319 -5.680 -15.103 1.00 89.00 162 GLN A O 1
ATOM 1295 N N . TRP A 1 163 ? 20.532 -3.936 -15.828 1.00 88.44 163 TRP A N 1
ATOM 1296 C CA . TRP A 1 163 ? 21.666 -4.183 -14.936 1.00 88.44 163 TRP A CA 1
ATOM 1297 C C . TRP A 1 163 ? 21.251 -4.233 -13.458 1.00 88.44 163 TRP A C 1
ATOM 1299 O O . TRP A 1 163 ? 21.667 -5.132 -12.733 1.00 88.44 163 TRP A O 1
ATOM 1309 N N . VAL A 1 164 ? 20.398 -3.304 -12.996 1.00 89.44 164 VAL A N 1
ATOM 1310 C CA . VAL A 1 164 ? 19.917 -3.315 -11.597 1.00 89.44 164 VAL A CA 1
ATOM 1311 C C . VAL A 1 164 ? 19.128 -4.595 -11.315 1.00 89.44 164 VAL A C 1
ATOM 1313 O O . VAL A 1 164 ? 19.318 -5.212 -10.267 1.00 89.44 164 VAL A O 1
ATOM 1316 N N . ASN A 1 165 ? 18.271 -5.019 -12.251 1.00 91.44 165 ASN A N 1
ATOM 1317 C CA . ASN A 1 165 ? 17.512 -6.261 -12.116 1.00 91.44 165 ASN A CA 1
ATOM 1318 C C . ASN A 1 165 ? 18.437 -7.485 -12.020 1.00 91.44 165 ASN A C 1
ATOM 1320 O O . ASN A 1 165 ? 18.206 -8.340 -11.167 1.00 91.44 165 ASN A O 1
ATOM 1324 N N . GLU A 1 166 ? 19.466 -7.567 -12.868 1.00 91.56 166 GLU A N 1
ATOM 1325 C CA . GLU A 1 166 ? 20.442 -8.666 -12.898 1.00 91.56 166 GLU A CA 1
ATOM 1326 C C . GLU A 1 166 ? 21.284 -8.716 -11.617 1.00 91.56 166 GLU A C 1
ATOM 1328 O O . GLU A 1 166 ? 21.410 -9.770 -10.991 1.00 91.56 166 GLU A O 1
ATOM 1333 N N . GLU A 1 167 ? 21.798 -7.571 -11.161 1.00 88.88 167 GLU A N 1
ATOM 1334 C CA . GLU A 1 167 ? 22.564 -7.484 -9.917 1.00 88.88 167 GLU A CA 1
ATOM 1335 C C . GLU A 1 167 ? 21.733 -7.886 -8.696 1.00 88.88 167 GLU A C 1
ATOM 1337 O O . GLU A 1 167 ? 22.239 -8.583 -7.806 1.00 88.88 167 GLU A O 1
ATOM 1342 N N . TRP A 1 168 ? 20.457 -7.484 -8.672 1.00 89.94 168 TRP A N 1
ATOM 1343 C CA . TRP A 1 168 ? 19.515 -7.866 -7.626 1.00 89.94 168 TRP A CA 1
ATOM 1344 C C . TRP A 1 168 ? 19.176 -9.358 -7.662 1.00 89.94 168 TRP A C 1
ATOM 1346 O O . TRP A 1 168 ? 19.163 -10.000 -6.612 1.00 89.94 168 TRP A O 1
ATOM 1356 N N . GLN A 1 169 ? 18.956 -9.944 -8.845 1.00 91.19 169 GLN A N 1
ATOM 1357 C CA . GLN A 1 169 ? 18.765 -11.395 -8.955 1.00 91.19 169 GLN A CA 1
ATOM 1358 C C . GLN A 1 169 ? 19.994 -12.157 -8.455 1.00 91.19 169 GLN A C 1
ATOM 1360 O O . GLN A 1 169 ? 19.862 -13.048 -7.618 1.00 91.19 169 GLN A O 1
ATOM 1365 N N . GLY A 1 170 ? 21.197 -11.742 -8.864 1.00 88.56 170 GLY A N 1
ATOM 1366 C CA . GLY A 1 170 ? 22.434 -12.344 -8.368 1.00 88.56 170 GLY A CA 1
ATOM 1367 C C . GLY A 1 170 ? 22.594 -12.210 -6.847 1.00 88.56 170 GLY A C 1
ATOM 1368 O O . GLY A 1 170 ? 23.127 -13.108 -6.200 1.00 88.56 170 GLY A O 1
ATOM 1369 N N . LEU A 1 171 ? 22.110 -11.118 -6.240 1.00 86.50 171 LEU A N 1
ATOM 1370 C CA . LEU A 1 171 ? 22.038 -10.988 -4.781 1.00 86.50 171 LEU A CA 1
ATOM 1371 C C . LEU A 1 171 ? 21.084 -12.027 -4.170 1.00 86.50 171 LEU A C 1
ATOM 1373 O O . LEU A 1 171 ? 21.477 -12.716 -3.229 1.00 86.50 171 LEU A O 1
ATOM 1377 N N . ILE A 1 172 ? 19.860 -12.164 -4.691 1.00 88.56 172 ILE A N 1
ATOM 1378 C CA . ILE A 1 172 ? 18.879 -13.141 -4.192 1.00 88.56 172 ILE A CA 1
ATOM 1379 C C . ILE A 1 172 ? 19.452 -14.562 -4.257 1.00 88.56 172 ILE A C 1
ATOM 1381 O O . ILE A 1 172 ? 19.333 -15.311 -3.287 1.00 88.56 172 ILE A O 1
ATOM 1385 N N . GLU A 1 173 ? 20.095 -14.933 -5.363 1.00 88.12 173 GLU A N 1
ATOM 1386 C CA . GLU A 1 173 ? 20.717 -16.251 -5.533 1.00 88.12 173 GLU A CA 1
ATOM 1387 C C . GLU A 1 173 ? 21.818 -16.508 -4.497 1.00 88.12 173 GLU A C 1
ATOM 1389 O O . GLU A 1 173 ? 21.828 -17.555 -3.843 1.00 88.12 173 GLU A O 1
ATOM 1394 N N . VAL A 1 174 ? 22.701 -15.530 -4.266 1.00 83.44 174 VAL A N 1
ATOM 1395 C CA . VAL A 1 174 ? 23.744 -15.631 -3.235 1.00 83.44 174 VAL A CA 1
ATOM 1396 C C . VAL A 1 174 ? 23.125 -15.805 -1.846 1.00 83.44 174 VAL A C 1
ATOM 1398 O O . VAL A 1 174 ? 23.543 -16.688 -1.099 1.00 83.44 174 VAL A O 1
ATOM 1401 N N . LEU A 1 175 ? 22.095 -15.026 -1.506 1.00 82.69 175 LEU A N 1
ATOM 1402 C CA . LEU A 1 175 ? 21.437 -15.107 -0.199 1.00 82.69 175 LEU A CA 1
ATOM 1403 C C . LEU A 1 175 ? 20.670 -16.420 0.003 1.00 82.69 175 LEU A C 1
ATOM 1405 O O . LEU A 1 175 ? 20.648 -16.941 1.116 1.00 82.69 175 LEU A O 1
ATOM 1409 N N . LYS A 1 176 ? 20.069 -16.976 -1.058 1.00 83.00 176 LYS A N 1
ATOM 1410 C CA . LYS A 1 176 ? 19.412 -18.293 -1.023 1.00 83.00 176 LYS A CA 1
ATOM 1411 C C . LYS A 1 176 ? 20.414 -19.445 -0.917 1.00 83.00 176 LYS A C 1
ATOM 1413 O O . LYS A 1 176 ? 20.118 -20.439 -0.258 1.00 83.00 176 LYS A O 1
ATOM 1418 N N . SER A 1 177 ? 21.571 -19.328 -1.569 1.00 76.44 177 SER A N 1
ATOM 1419 C CA . SER A 1 177 ? 22.615 -20.365 -1.588 1.00 76.44 177 SER A CA 1
ATOM 1420 C C . SER A 1 177 ? 23.483 -20.394 -0.325 1.00 76.44 177 SER A C 1
ATOM 1422 O O . SER A 1 177 ? 24.131 -21.404 -0.042 1.00 76.44 177 SER A O 1
ATOM 1424 N N . GLY A 1 178 ? 23.492 -19.305 0.450 1.00 64.31 178 GLY A N 1
ATOM 1425 C CA . GLY A 1 178 ? 24.232 -19.211 1.702 1.00 64.31 178 GLY A CA 1
ATOM 1426 C C . GLY A 1 178 ? 23.808 -20.294 2.694 1.00 64.31 178 GLY A C 1
ATOM 1427 O O . GLY A 1 178 ? 22.688 -20.278 3.203 1.00 64.31 178 GLY A O 1
ATOM 1428 N N . VAL A 1 179 ? 24.724 -21.215 3.013 1.00 53.72 179 VAL A N 1
ATOM 1429 C CA . VAL A 1 179 ? 24.569 -22.189 4.106 1.00 53.72 179 VAL A CA 1
ATOM 1430 C C . VAL A 1 179 ? 24.710 -21.441 5.429 1.00 53.72 179 VAL A C 1
ATOM 1432 O O . VAL A 1 179 ? 25.756 -21.428 6.073 1.00 53.72 179 VAL A O 1
ATOM 1435 N N . LEU A 1 180 ? 23.654 -20.738 5.806 1.00 56.72 180 LEU A N 1
ATOM 1436 C CA . LEU A 1 180 ? 23.550 -20.083 7.093 1.00 56.72 180 LEU A CA 1
ATOM 1437 C C . LEU A 1 180 ? 23.045 -21.129 8.095 1.00 56.72 180 LEU A C 1
ATOM 1439 O O . LEU A 1 180 ? 22.036 -21.794 7.858 1.00 56.72 180 LEU A O 1
ATOM 1443 N N . GLY A 1 181 ? 23.800 -21.343 9.177 1.00 55.19 181 GLY A N 1
ATOM 1444 C CA . GLY A 1 181 ? 23.461 -22.320 10.216 1.00 55.19 181 GLY A CA 1
ATOM 1445 C C . GLY A 1 181 ? 22.060 -22.100 10.804 1.00 55.19 181 GLY A C 1
ATOM 1446 O O . GLY A 1 181 ? 21.456 -21.047 10.629 1.00 55.19 181 GLY A O 1
ATOM 1447 N N . ILE A 1 182 ? 21.551 -23.084 11.552 1.00 56.34 182 ILE A N 1
ATOM 1448 C CA . ILE A 1 182 ? 20.171 -23.133 12.093 1.00 56.34 182 ILE A CA 1
ATOM 1449 C C . ILE A 1 182 ? 19.795 -21.872 12.914 1.00 56.34 182 ILE A C 1
ATOM 1451 O O . ILE A 1 182 ? 18.620 -21.557 13.084 1.00 56.34 182 ILE A O 1
ATOM 1455 N N . THR A 1 183 ? 20.788 -21.126 13.400 1.00 61.41 183 THR A N 1
ATOM 1456 C CA . THR A 1 183 ? 20.655 -19.906 14.208 1.00 61.41 183 THR A CA 1
ATOM 1457 C C . THR A 1 183 ? 20.581 -18.598 13.414 1.00 61.41 183 THR A C 1
ATOM 1459 O O . THR A 1 183 ? 20.444 -17.541 14.025 1.00 61.41 183 THR A O 1
ATOM 1462 N N . PHE A 1 184 ? 20.660 -18.626 12.083 1.00 71.31 184 PHE A N 1
ATOM 1463 C CA . PHE A 1 184 ? 20.709 -17.420 11.252 1.00 71.31 184 PHE A CA 1
ATOM 1464 C C . PHE A 1 184 ? 19.393 -17.154 10.497 1.00 71.31 184 PHE A C 1
ATOM 1466 O O . PHE A 1 184 ? 18.638 -18.089 10.220 1.00 71.31 184 PHE A O 1
ATOM 1473 N N . PRO A 1 185 ? 19.110 -15.885 10.132 1.00 79.25 185 PRO A N 1
ATOM 1474 C CA . PRO A 1 185 ? 18.004 -15.544 9.244 1.00 79.25 185 PRO A CA 1
ATOM 1475 C C . PRO A 1 185 ? 18.112 -16.293 7.912 1.00 79.25 185 PRO A C 1
ATOM 1477 O O . PRO A 1 185 ? 19.143 -16.241 7.244 1.00 79.25 185 PRO A O 1
ATOM 1480 N N . LYS A 1 186 ? 17.034 -16.969 7.510 1.00 85.50 186 LYS A N 1
ATOM 1481 C CA . LYS A 1 186 ? 16.936 -17.648 6.214 1.00 85.50 186 LYS A CA 1
ATOM 1482 C C . LYS A 1 186 ? 16.114 -16.799 5.253 1.00 85.50 186 LYS A C 1
ATOM 1484 O O . LYS A 1 186 ? 14.968 -16.483 5.567 1.00 85.50 186 LYS A O 1
ATOM 1489 N N . LEU A 1 187 ? 16.655 -16.484 4.076 1.00 88.00 187 LEU A N 1
ATOM 1490 C CA . LEU A 1 187 ? 15.859 -15.879 3.008 1.00 88.00 187 LEU A CA 1
ATOM 1491 C C . LEU A 1 187 ? 14.867 -16.928 2.491 1.00 88.00 187 LEU A C 1
ATOM 1493 O O . LEU A 1 187 ? 15.269 -17.990 2.014 1.00 88.00 187 LEU A O 1
ATOM 1497 N N . LEU A 1 188 ? 13.574 -16.650 2.624 1.00 89.25 188 LEU A N 1
ATOM 1498 C CA . LEU A 1 188 ? 12.515 -17.490 2.071 1.00 89.25 188 LEU A CA 1
ATOM 1499 C C . LEU A 1 188 ? 12.274 -17.125 0.613 1.00 89.25 188 LEU A C 1
ATOM 1501 O O . LEU A 1 188 ? 12.293 -17.987 -0.260 1.00 89.25 188 LEU A O 1
ATOM 1505 N N . CYS A 1 189 ? 12.095 -15.833 0.357 1.00 91.31 189 CYS A N 1
ATOM 1506 C CA . CYS A 1 189 ? 11.723 -15.320 -0.945 1.00 91.31 189 CYS A CA 1
ATOM 1507 C C . CYS A 1 189 ? 12.353 -13.944 -1.172 1.00 91.31 189 CYS A C 1
ATOM 1509 O O . CYS A 1 189 ? 12.500 -13.162 -0.237 1.00 91.31 189 CYS A O 1
ATOM 1511 N N . GLY A 1 190 ? 12.730 -13.662 -2.416 1.00 91.50 190 GLY A N 1
ATOM 1512 C CA . GLY A 1 190 ? 13.185 -12.351 -2.853 1.00 91.50 190 GLY A CA 1
ATOM 1513 C C . GLY A 1 190 ? 12.478 -12.008 -4.154 1.00 91.50 190 GLY A C 1
ATOM 1514 O O . GLY A 1 190 ? 12.443 -12.842 -5.059 1.00 91.50 190 GLY A O 1
ATOM 1515 N N . VAL A 1 191 ? 11.902 -10.814 -4.231 1.00 93.56 191 VAL A N 1
ATOM 1516 C CA . VAL A 1 191 ? 11.260 -10.292 -5.441 1.00 93.56 191 VAL A CA 1
ATOM 1517 C C . VAL A 1 191 ? 11.648 -8.840 -5.649 1.00 93.56 191 VAL A C 1
ATOM 1519 O O . VAL A 1 191 ? 12.107 -8.167 -4.726 1.00 93.56 191 VAL A O 1
ATOM 1522 N N . GLN A 1 192 ? 11.451 -8.346 -6.864 1.00 93.19 192 GLN A N 1
ATOM 1523 C CA . GLN A 1 192 ? 11.700 -6.954 -7.185 1.00 93.19 192 GLN A CA 1
ATOM 1524 C C . GLN A 1 192 ? 10.739 -6.426 -8.235 1.00 93.19 192 GLN A C 1
ATOM 1526 O O . GLN A 1 192 ? 10.116 -7.187 -8.973 1.00 93.19 192 GLN A O 1
ATOM 1531 N N . GLY A 1 193 ? 10.706 -5.110 -8.359 1.00 92.81 193 GLY A N 1
ATOM 1532 C CA . GLY A 1 193 ? 10.141 -4.435 -9.507 1.00 92.81 193 GLY A CA 1
ATOM 1533 C C . GLY A 1 193 ? 10.472 -2.951 -9.496 1.00 92.81 193 GLY A C 1
ATOM 1534 O O . GLY A 1 193 ? 11.181 -2.446 -8.627 1.00 92.81 193 GLY A O 1
ATOM 1535 N N . TRP A 1 194 ? 9.955 -2.248 -10.491 1.00 92.69 194 TRP A N 1
ATOM 1536 C CA . TRP A 1 194 ? 10.106 -0.805 -10.616 1.00 92.69 194 TRP A CA 1
ATOM 1537 C C . TRP A 1 194 ? 8.792 -0.152 -10.224 1.00 92.69 194 TRP A C 1
ATOM 1539 O O . TRP A 1 194 ? 7.771 -0.454 -10.842 1.00 92.69 194 TRP A O 1
ATOM 1549 N N . LEU A 1 195 ? 8.809 0.707 -9.203 1.00 92.06 195 LEU A N 1
ATOM 1550 C CA . LEU A 1 195 ? 7.599 1.416 -8.796 1.00 92.06 195 LEU A CA 1
ATOM 1551 C C . LEU A 1 195 ? 7.106 2.302 -9.939 1.00 92.06 195 LEU A C 1
ATOM 1553 O O . LEU A 1 195 ? 7.894 2.856 -10.711 1.00 92.06 195 LEU A O 1
ATOM 1557 N N . GLU A 1 196 ? 5.790 2.427 -10.025 1.00 91.44 196 GLU A N 1
ATOM 1558 C CA . GLU A 1 196 ? 5.149 3.340 -10.958 1.00 91.44 196 GLU A CA 1
ATOM 1559 C C . GLU A 1 196 ? 5.413 4.798 -10.548 1.00 91.44 196 GLU A C 1
ATOM 1561 O O . GLU A 1 196 ? 5.324 5.181 -9.374 1.00 91.44 196 GLU A O 1
ATOM 1566 N N . ASP A 1 197 ? 5.767 5.615 -11.540 1.00 83.81 197 ASP A N 1
ATOM 1567 C CA . ASP A 1 197 ? 6.045 7.034 -11.355 1.00 83.81 197 ASP A CA 1
ATOM 1568 C C . ASP A 1 197 ? 4.723 7.821 -11.400 1.00 83.81 197 ASP A C 1
ATOM 1570 O O . ASP A 1 197 ? 4.056 7.889 -12.434 1.00 83.81 197 ASP A O 1
ATOM 1574 N N . ASP A 1 198 ? 4.356 8.472 -10.296 1.00 78.94 198 ASP A N 1
ATOM 1575 C CA . ASP A 1 198 ? 3.166 9.342 -10.244 1.00 78.94 198 ASP A CA 1
ATOM 1576 C C . ASP A 1 198 ? 3.357 10.644 -11.047 1.00 78.94 198 ASP A C 1
ATOM 1578 O O . ASP A 1 198 ? 2.395 11.236 -11.551 1.00 78.94 198 ASP A O 1
ATOM 1582 N N . ILE A 1 199 ? 4.613 11.084 -11.177 1.00 75.00 199 ILE A N 1
ATOM 1583 C CA . ILE A 1 199 ? 5.051 12.291 -11.886 1.00 75.00 199 ILE A CA 1
ATOM 1584 C C . ILE A 1 199 ? 6.321 11.935 -12.672 1.00 75.00 199 ILE A C 1
ATOM 1586 O O . ILE A 1 199 ? 7.159 11.200 -12.142 1.00 75.00 199 ILE A O 1
ATOM 1590 N N . PRO A 1 200 ? 6.512 12.453 -13.902 1.00 74.75 200 PRO A N 1
ATOM 1591 C CA . PRO A 1 200 ? 7.781 12.319 -14.605 1.00 74.75 200 PRO A CA 1
ATOM 1592 C C . PRO A 1 200 ? 8.946 12.787 -13.728 1.00 74.75 200 PRO A C 1
ATOM 1594 O O . PRO A 1 200 ? 8.958 13.917 -13.244 1.00 74.75 200 PRO A O 1
ATOM 1597 N N . SER A 1 201 ? 9.919 11.907 -13.527 1.00 76.12 201 SER A N 1
ATOM 1598 C CA . SER A 1 201 ? 11.072 12.139 -12.665 1.00 76.12 201 SER A CA 1
ATOM 1599 C C . SER A 1 201 ? 12.349 11.747 -13.399 1.00 76.12 201 SER A C 1
ATOM 1601 O O . SER A 1 201 ? 12.364 10.814 -14.208 1.00 76.12 201 SER A O 1
ATOM 1603 N N . GLU A 1 202 ? 13.433 12.463 -13.105 1.00 78.44 202 GLU A N 1
ATOM 1604 C CA . GLU A 1 202 ? 14.780 12.087 -13.543 1.00 78.44 202 GLU A CA 1
ATOM 1605 C C . GLU A 1 202 ? 15.256 10.800 -12.866 1.00 78.44 202 GLU A C 1
ATOM 1607 O O . GLU A 1 202 ? 16.159 10.145 -13.371 1.00 78.44 202 GLU A O 1
ATOM 1612 N N . TYR A 1 203 ? 14.631 10.414 -11.754 1.00 83.50 203 TYR A N 1
ATOM 1613 C CA . TYR A 1 203 ? 14.888 9.175 -11.033 1.00 83.50 203 TYR A CA 1
ATOM 1614 C C . TYR A 1 203 ? 13.709 8.223 -11.156 1.00 83.50 203 TYR A C 1
ATOM 1616 O O . TYR A 1 203 ? 12.558 8.646 -11.069 1.00 83.50 203 TYR A O 1
ATOM 1624 N N . ARG A 1 204 ? 14.013 6.934 -11.273 1.00 87.25 204 ARG A N 1
ATOM 1625 C CA . ARG A 1 204 ? 13.056 5.842 -11.156 1.00 87.25 204 ARG A CA 1
ATOM 1626 C C . ARG A 1 204 ? 13.341 5.070 -9.875 1.00 87.25 204 ARG A C 1
ATOM 1628 O O . ARG A 1 204 ? 14.502 4.790 -9.566 1.00 87.25 204 ARG A O 1
ATOM 1635 N N . THR A 1 205 ? 12.296 4.712 -9.140 1.00 89.56 205 THR A N 1
ATOM 1636 C CA . THR A 1 205 ? 12.454 3.960 -7.893 1.00 89.56 205 THR A CA 1
ATOM 1637 C C . THR A 1 205 ? 12.426 2.464 -8.176 1.00 89.56 205 THR A C 1
ATOM 1639 O O . THR A 1 205 ? 11.407 1.908 -8.589 1.00 89.56 205 THR A O 1
ATOM 1642 N N . PHE A 1 206 ? 13.560 1.807 -7.950 1.00 91.69 206 PHE A N 1
ATOM 1643 C CA . PHE A 1 206 ? 13.630 0.355 -7.873 1.00 91.69 206 PHE A CA 1
ATOM 1644 C C . PHE A 1 206 ? 13.202 -0.096 -6.479 1.00 91.69 206 PHE A C 1
ATOM 1646 O O . PHE A 1 206 ? 13.563 0.527 -5.481 1.00 91.69 206 PHE A O 1
ATOM 1653 N N . PHE A 1 207 ? 12.455 -1.189 -6.424 1.00 91.69 207 PHE A N 1
ATOM 1654 C CA . PHE A 1 207 ? 11.874 -1.727 -5.209 1.00 91.69 207 PHE A CA 1
ATOM 1655 C C . PHE A 1 207 ? 12.192 -3.212 -5.094 1.00 91.69 207 PHE A C 1
ATOM 1657 O O . PHE A 1 207 ? 11.796 -4.011 -5.943 1.00 91.69 207 PHE A O 1
ATOM 1664 N N . GLY A 1 208 ? 12.913 -3.572 -4.038 1.00 92.75 208 GLY A N 1
ATOM 1665 C CA . GLY A 1 208 ? 13.261 -4.940 -3.690 1.00 92.75 208 GLY A CA 1
ATOM 1666 C C . GLY A 1 208 ? 12.573 -5.371 -2.399 1.00 92.75 208 GLY A C 1
ATOM 1667 O O . GLY A 1 208 ? 12.600 -4.647 -1.408 1.00 92.75 208 GLY A O 1
ATOM 1668 N N . LEU A 1 209 ? 11.979 -6.561 -2.402 1.00 93.50 209 LEU A N 1
ATOM 1669 C CA . LEU A 1 209 ? 11.364 -7.187 -1.234 1.00 93.50 209 LEU A CA 1
ATOM 1670 C C . LEU A 1 209 ? 12.109 -8.473 -0.892 1.00 93.50 209 LEU A C 1
ATOM 1672 O O . LEU A 1 209 ? 12.226 -9.367 -1.732 1.00 93.50 209 LEU A O 1
ATOM 1676 N N . LEU A 1 210 ? 12.551 -8.591 0.354 1.00 91.94 210 LEU A N 1
ATOM 1677 C CA . LEU A 1 210 ? 13.199 -9.778 0.895 1.00 91.94 210 LEU A CA 1
ATOM 1678 C C . LEU A 1 210 ? 12.375 -10.296 2.077 1.00 91.94 210 LEU A C 1
ATOM 1680 O O . LEU A 1 210 ? 12.231 -9.632 3.102 1.00 91.94 210 LEU A O 1
ATOM 1684 N N . LEU A 1 211 ? 11.807 -11.489 1.921 1.00 92.88 211 LEU A N 1
ATOM 1685 C CA . LEU A 1 211 ? 11.069 -12.183 2.967 1.00 92.88 211 LEU A CA 1
ATOM 1686 C C . LEU A 1 211 ? 12.013 -13.123 3.709 1.00 92.88 211 LEU A C 1
ATOM 1688 O O . LEU A 1 211 ? 12.493 -14.116 3.155 1.00 92.88 211 LEU A O 1
ATOM 1692 N N . TRP A 1 212 ? 12.219 -12.847 4.986 1.00 90.25 212 TRP A N 1
ATOM 1693 C CA . TRP A 1 212 ? 13.125 -13.588 5.849 1.00 90.25 212 TRP A CA 1
ATOM 1694 C C . TRP A 1 212 ? 12.363 -14.424 6.868 1.00 90.25 212 TRP A C 1
ATOM 1696 O O . TRP A 1 212 ? 11.305 -14.026 7.343 1.00 90.25 212 TRP A O 1
ATOM 1706 N N . LYS A 1 213 ? 12.946 -15.554 7.271 1.00 88.56 213 LYS A N 1
ATOM 1707 C CA . LYS A 1 213 ? 12.559 -16.313 8.461 1.00 88.56 213 LYS A CA 1
ATOM 1708 C C . LYS A 1 213 ? 13.651 -16.199 9.515 1.00 88.56 213 LYS A C 1
ATOM 1710 O O . LYS A 1 213 ? 14.758 -16.691 9.301 1.00 88.56 213 LYS A O 1
ATOM 1715 N N . VAL A 1 214 ? 13.333 -15.585 10.651 1.00 84.38 214 VAL A N 1
ATOM 1716 C CA . VAL A 1 214 ? 14.242 -15.434 11.792 1.00 84.38 214 VAL A CA 1
ATOM 1717 C C . VAL A 1 214 ? 13.937 -16.463 12.895 1.00 84.38 214 VAL A C 1
ATOM 1719 O O . VAL A 1 214 ? 12.767 -16.660 13.230 1.00 84.38 214 VAL A O 1
ATOM 1722 N N . PRO A 1 215 ? 14.954 -17.129 13.481 1.00 72.69 215 PRO A N 1
ATOM 1723 C CA . PRO A 1 215 ? 14.746 -18.138 14.531 1.00 72.69 215 PRO A CA 1
ATOM 1724 C C . PRO A 1 215 ? 14.246 -17.556 15.861 1.00 72.69 215 PRO A C 1
ATOM 1726 O O . PRO A 1 215 ? 13.454 -18.181 16.561 1.00 72.69 215 PRO A O 1
ATOM 1729 N N . CYS A 1 216 ? 14.695 -16.346 16.199 1.00 63.16 216 CYS A N 1
ATOM 1730 C CA . CYS A 1 216 ? 14.355 -15.628 17.423 1.00 63.16 216 CYS A CA 1
ATOM 1731 C C . CYS A 1 216 ? 13.662 -14.334 16.992 1.00 63.16 216 CYS A C 1
ATOM 1733 O O . CYS A 1 216 ? 14.236 -13.594 16.202 1.00 63.16 216 CYS A O 1
ATOM 1735 N N . GLY A 1 217 ? 12.450 -14.047 17.475 1.00 56.09 217 GLY A N 1
ATOM 1736 C CA . GLY A 1 217 ? 11.579 -12.954 17.001 1.00 56.09 217 GLY A CA 1
ATOM 1737 C C . GLY A 1 217 ? 12.096 -11.509 17.130 1.00 56.09 217 GLY A C 1
ATOM 1738 O O . GLY A 1 217 ? 11.296 -10.584 17.058 1.00 56.09 217 GLY A O 1
ATOM 1739 N N . ARG A 1 218 ? 13.399 -11.293 17.327 1.00 54.50 218 ARG A N 1
ATOM 1740 C CA . ARG A 1 218 ? 14.083 -10.020 17.097 1.00 54.50 218 ARG A CA 1
ATOM 1741 C C . ARG A 1 218 ? 15.317 -10.285 16.249 1.00 54.50 218 ARG A C 1
ATOM 1743 O O . ARG A 1 218 ? 16.221 -11.001 16.676 1.00 54.50 218 ARG A O 1
ATOM 1750 N N . ALA A 1 219 ? 15.355 -9.692 15.061 1.00 52.69 219 ALA A N 1
ATOM 1751 C CA . ALA A 1 219 ? 16.555 -9.673 14.250 1.00 52.69 219 ALA A CA 1
ATOM 1752 C C . ALA A 1 219 ? 17.606 -8.813 14.966 1.00 52.69 219 ALA A C 1
ATOM 1754 O O . ALA A 1 219 ? 17.530 -7.587 14.957 1.00 52.69 219 ALA A O 1
ATOM 1755 N N . SER A 1 220 ? 18.617 -9.432 15.576 1.00 52.50 220 SER A N 1
ATOM 1756 C CA . SER A 1 220 ? 19.917 -8.772 15.661 1.00 52.50 220 SER A CA 1
ATOM 1757 C C . SER A 1 220 ? 20.405 -8.647 14.217 1.00 52.50 220 SER A C 1
ATOM 1759 O O . SER A 1 220 ? 20.928 -9.620 13.692 1.00 52.50 220 SER A O 1
ATOM 1761 N N . TRP A 1 221 ? 20.066 -7.524 13.573 1.00 57.88 221 TRP A N 1
ATOM 1762 C CA . TRP A 1 221 ? 20.450 -7.055 12.234 1.00 57.88 221 TRP A CA 1
ATOM 1763 C C . TRP A 1 221 ? 20.804 -8.140 11.195 1.00 57.88 221 TRP A C 1
ATOM 1765 O O . TRP A 1 221 ? 21.813 -8.834 11.313 1.00 57.88 221 TRP A O 1
ATOM 1775 N N . ILE A 1 222 ? 20.039 -8.215 10.099 1.00 60.31 222 ILE A N 1
ATOM 1776 C CA . ILE A 1 222 ? 20.373 -9.028 8.914 1.00 60.31 222 ILE A CA 1
ATOM 1777 C C . ILE A 1 222 ? 21.536 -8.355 8.168 1.00 60.31 222 ILE A C 1
ATOM 1779 O O . ILE A 1 222 ? 21.402 -7.810 7.084 1.00 60.31 222 ILE A O 1
ATOM 1783 N N . GLN A 1 223 ? 22.710 -8.337 8.786 1.00 57.72 223 GLN A N 1
ATOM 1784 C CA . GLN A 1 223 ? 23.912 -7.723 8.251 1.00 57.72 223 GLN A CA 1
ATOM 1785 C C . GLN A 1 223 ? 24.781 -8.824 7.646 1.00 57.72 223 GLN A C 1
ATOM 1787 O O . GLN A 1 223 ? 25.832 -9.179 8.178 1.00 57.72 223 GLN A O 1
ATOM 1792 N N . THR A 1 224 ? 24.320 -9.445 6.556 1.00 60.25 224 THR A N 1
ATOM 1793 C CA . THR A 1 224 ? 25.195 -10.395 5.859 1.00 60.25 224 THR A CA 1
ATOM 1794 C C . THR A 1 224 ? 26.241 -9.603 5.064 1.00 60.25 224 THR A C 1
ATOM 1796 O O . THR A 1 224 ? 25.887 -8.658 4.355 1.00 60.25 224 THR A O 1
ATOM 1799 N N . PRO A 1 225 ? 27.537 -9.959 5.127 1.00 62.75 225 PRO A N 1
ATOM 1800 C CA . PRO A 1 225 ? 28.569 -9.294 4.328 1.00 62.75 225 PRO A CA 1
ATOM 1801 C C . PRO A 1 225 ? 28.260 -9.297 2.822 1.00 62.75 225 PRO A C 1
ATOM 1803 O O . PRO A 1 225 ? 28.610 -8.356 2.113 1.00 62.75 225 PRO A O 1
ATOM 1806 N N . ALA A 1 226 ? 27.566 -10.337 2.344 1.00 61.81 226 ALA A N 1
ATOM 1807 C CA . ALA A 1 226 ? 27.086 -10.447 0.970 1.00 61.81 226 ALA A CA 1
ATOM 1808 C C . ALA A 1 226 ? 26.024 -9.386 0.634 1.00 61.81 226 ALA A C 1
ATOM 1810 O O . ALA A 1 226 ? 26.179 -8.690 -0.371 1.00 61.81 226 ALA A O 1
ATOM 1811 N N . LEU A 1 227 ? 25.007 -9.217 1.492 1.00 67.50 227 LEU A N 1
ATOM 1812 C CA . LEU A 1 227 ? 23.993 -8.168 1.356 1.00 67.50 227 LEU A CA 1
ATOM 1813 C C . LEU A 1 227 ? 24.649 -6.788 1.366 1.00 67.50 227 LEU A C 1
ATOM 1815 O O . LEU A 1 227 ? 24.458 -6.025 0.429 1.00 67.50 227 LEU A O 1
ATOM 1819 N N . ASN A 1 228 ? 25.515 -6.508 2.341 1.00 70.25 228 ASN A N 1
ATOM 1820 C CA . ASN A 1 228 ? 26.193 -5.216 2.438 1.00 70.25 228 ASN A CA 1
ATOM 1821 C C . ASN A 1 228 ? 27.050 -4.902 1.207 1.00 70.25 228 ASN A C 1
ATOM 1823 O O . ASN A 1 228 ? 27.009 -3.783 0.707 1.00 70.25 228 ASN A O 1
ATOM 1827 N N . LYS A 1 229 ? 27.820 -5.870 0.694 1.00 70.06 229 LYS A N 1
ATOM 1828 C CA . LYS A 1 229 ? 28.691 -5.657 -0.471 1.00 70.06 229 LYS A CA 1
ATOM 1829 C C . LYS A 1 229 ? 27.889 -5.414 -1.753 1.00 70.06 229 LYS A C 1
ATOM 1831 O O . LYS A 1 229 ? 28.241 -4.532 -2.530 1.00 70.06 229 LYS A O 1
ATOM 1836 N N . LYS A 1 230 ? 26.825 -6.184 -1.985 1.00 68.88 230 LYS A N 1
ATOM 1837 C CA . LYS A 1 230 ? 25.956 -6.041 -3.166 1.00 68.88 230 LYS A CA 1
ATOM 1838 C C . LYS A 1 230 ? 25.075 -4.796 -3.081 1.00 68.88 230 LYS A C 1
ATOM 1840 O O . LYS A 1 230 ? 24.972 -4.080 -4.071 1.00 68.88 230 LYS A O 1
ATOM 1845 N N . ILE A 1 231 ? 24.522 -4.483 -1.905 1.00 72.06 231 ILE A N 1
ATOM 1846 C CA . ILE A 1 231 ? 23.851 -3.201 -1.662 1.00 72.06 231 ILE A CA 1
ATOM 1847 C C . ILE A 1 231 ? 24.833 -2.061 -1.917 1.00 72.06 231 ILE A C 1
ATOM 1849 O O . ILE A 1 231 ? 24.475 -1.136 -2.628 1.00 72.06 231 ILE A O 1
ATOM 1853 N N . LEU A 1 232 ? 26.083 -2.144 -1.448 1.00 74.06 232 LEU A N 1
ATOM 1854 C CA . LEU A 1 232 ? 27.081 -1.103 -1.701 1.00 74.06 232 LEU A CA 1
ATOM 1855 C C . LEU A 1 232 ? 27.298 -0.862 -3.208 1.00 74.06 232 LEU A C 1
ATOM 1857 O O . LEU A 1 232 ? 27.288 0.286 -3.649 1.00 74.06 232 LEU A O 1
ATOM 1861 N N . ILE A 1 233 ? 27.412 -1.932 -4.005 1.00 74.50 233 ILE A N 1
ATOM 1862 C CA . ILE A 1 233 ? 27.516 -1.853 -5.475 1.00 74.50 233 ILE A CA 1
ATOM 1863 C C . ILE A 1 233 ? 26.265 -1.214 -6.092 1.00 74.50 233 ILE A C 1
ATOM 1865 O O . ILE A 1 233 ? 26.364 -0.371 -6.977 1.00 74.50 233 ILE A O 1
ATOM 1869 N N . LEU A 1 234 ? 25.072 -1.581 -5.629 1.00 72.75 234 LEU A N 1
ATOM 1870 C CA . LEU A 1 234 ? 23.832 -0.972 -6.112 1.00 72.75 234 LEU A CA 1
ATOM 1871 C C . LEU A 1 234 ? 23.738 0.510 -5.704 1.00 72.75 234 LEU A C 1
ATOM 1873 O O . LEU A 1 234 ? 23.303 1.344 -6.501 1.00 72.75 234 LEU A O 1
ATOM 1877 N N . THR A 1 235 ? 24.216 0.856 -4.504 1.00 72.81 235 THR A N 1
ATOM 1878 C CA . THR A 1 235 ? 24.169 2.218 -3.959 1.00 72.81 235 THR A CA 1
ATOM 1879 C C . THR A 1 235 ? 25.143 3.175 -4.625 1.00 72.81 235 THR A C 1
ATOM 1881 O O . THR A 1 235 ? 24.789 4.339 -4.798 1.00 72.81 235 THR A O 1
ATOM 1884 N N . SER A 1 236 ? 26.318 2.709 -5.077 1.00 71.94 236 SER A N 1
ATOM 1885 C CA . SER A 1 236 ? 27.310 3.554 -5.766 1.00 71.94 236 SER A CA 1
ATOM 1886 C C . SER A 1 236 ? 26.797 4.140 -7.082 1.00 71.94 236 SER A C 1
ATOM 1888 O O . SER A 1 236 ? 27.424 5.022 -7.667 1.00 71.94 236 SER A O 1
ATOM 1890 N N . HIS A 1 237 ? 25.647 3.658 -7.547 1.00 69.94 237 HIS A N 1
ATOM 1891 C CA . HIS A 1 237 ? 24.989 4.095 -8.765 1.00 69.94 237 HIS A CA 1
ATOM 1892 C C . HIS A 1 237 ? 23.521 4.502 -8.536 1.00 69.94 237 HIS A C 1
ATOM 1894 O O . HIS A 1 237 ? 22.724 4.514 -9.479 1.00 69.94 237 HIS A O 1
ATOM 1900 N N . SER A 1 238 ? 23.163 4.820 -7.292 1.00 76.75 238 SER A N 1
ATOM 1901 C CA . SER A 1 238 ? 21.863 5.370 -6.899 1.00 76.75 238 SER A CA 1
ATOM 1902 C C . SER A 1 238 ? 22.058 6.753 -6.274 1.00 76.75 238 SER A C 1
ATOM 1904 O O . SER A 1 238 ? 23.094 7.012 -5.665 1.00 76.75 238 SER A O 1
ATOM 1906 N N . ALA A 1 239 ? 21.069 7.638 -6.391 1.00 77.06 239 ALA A N 1
ATOM 1907 C CA . ALA A 1 239 ? 21.072 8.913 -5.669 1.00 77.06 239 ALA A CA 1
ATOM 1908 C C . ALA A 1 239 ? 20.722 8.753 -4.182 1.00 77.06 239 ALA A C 1
ATOM 1910 O O . ALA A 1 239 ? 20.968 9.654 -3.385 1.00 77.06 239 ALA A O 1
ATOM 1911 N N . GLY A 1 240 ? 20.150 7.611 -3.805 1.00 79.88 240 GLY A N 1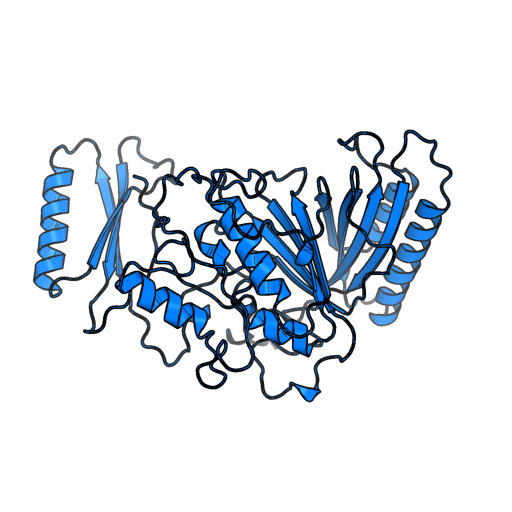
ATOM 1912 C CA . GLY A 1 240 ? 19.804 7.305 -2.430 1.00 79.88 240 GLY A CA 1
ATOM 1913 C C . GLY A 1 240 ? 19.259 5.894 -2.283 1.00 79.88 240 GLY A C 1
ATOM 1914 O O . GLY A 1 240 ? 18.745 5.306 -3.239 1.00 79.88 240 GLY A O 1
ATOM 1915 N N . ILE A 1 241 ? 19.368 5.391 -1.058 1.00 83.38 241 ILE A N 1
ATOM 1916 C CA . ILE A 1 241 ? 18.794 4.127 -0.614 1.00 83.38 241 ILE A CA 1
ATOM 1917 C C . ILE A 1 241 ? 17.932 4.374 0.617 1.00 83.38 241 ILE A C 1
ATOM 1919 O O . ILE A 1 241 ? 18.323 5.110 1.524 1.00 83.38 241 ILE A O 1
ATOM 1923 N N . SER A 1 242 ? 16.771 3.733 0.651 1.00 84.19 242 SER A N 1
ATOM 1924 C CA . SER A 1 242 ? 15.978 3.575 1.862 1.00 84.19 242 SER A CA 1
ATOM 1925 C C . SER A 1 242 ? 15.790 2.089 2.130 1.00 84.19 242 SER A C 1
ATOM 1927 O O . SER A 1 242 ? 15.574 1.315 1.200 1.00 84.19 242 SER A O 1
ATOM 1929 N N . THR A 1 243 ? 15.901 1.686 3.392 1.00 85.75 243 THR A N 1
ATOM 1930 C CA . THR A 1 243 ? 15.553 0.334 3.826 1.00 85.75 243 THR A CA 1
ATOM 1931 C C . THR A 1 243 ? 14.498 0.418 4.918 1.00 85.75 243 THR A C 1
ATOM 1933 O O . THR A 1 243 ? 14.570 1.280 5.797 1.00 85.75 243 THR A O 1
ATOM 1936 N N . ILE A 1 244 ? 13.497 -0.451 4.838 1.00 87.69 244 ILE A N 1
ATOM 1937 C CA . ILE A 1 244 ? 12.443 -0.598 5.834 1.00 87.69 244 ILE A CA 1
ATOM 1938 C C . ILE A 1 244 ? 12.457 -2.053 6.276 1.00 87.69 244 ILE A C 1
ATOM 1940 O O . ILE A 1 244 ? 12.153 -2.949 5.492 1.00 87.69 244 ILE A O 1
ATOM 1944 N N . LEU A 1 245 ? 12.776 -2.277 7.546 1.00 89.44 245 LEU A N 1
ATOM 1945 C CA . LEU A 1 245 ? 12.636 -3.579 8.179 1.00 89.44 245 LEU A CA 1
ATOM 1946 C C . LEU A 1 245 ? 11.324 -3.620 8.959 1.00 89.44 245 LEU A C 1
ATOM 1948 O O . LEU A 1 245 ? 10.984 -2.676 9.678 1.00 89.44 245 LEU A O 1
ATOM 1952 N N . THR A 1 246 ? 10.581 -4.708 8.805 1.00 90.75 246 THR A N 1
ATOM 1953 C CA . THR A 1 246 ? 9.342 -4.927 9.544 1.00 90.75 246 THR A CA 1
ATOM 1954 C C . THR A 1 246 ? 9.534 -5.910 10.685 1.00 90.75 246 THR A C 1
ATOM 1956 O O . THR A 1 246 ? 10.424 -6.761 10.671 1.00 90.75 246 THR A O 1
ATOM 1959 N N . ASP A 1 247 ? 8.596 -5.866 11.624 1.00 88.75 247 ASP A N 1
ATOM 1960 C CA . ASP A 1 247 ? 8.377 -6.941 12.577 1.00 88.75 247 ASP A CA 1
ATOM 1961 C C . ASP A 1 247 ? 7.709 -8.134 11.865 1.00 88.75 247 ASP A C 1
ATOM 1963 O O . ASP A 1 247 ? 7.906 -8.389 10.672 1.00 88.75 247 ASP A O 1
ATOM 1967 N N . ARG A 1 248 ? 6.887 -8.886 12.599 1.00 90.88 248 ARG A N 1
ATOM 1968 C CA . ARG A 1 248 ? 6.163 -10.038 12.077 1.00 90.88 248 ARG A CA 1
ATOM 1969 C C . ARG A 1 248 ? 5.252 -9.646 10.912 1.00 90.88 248 ARG A C 1
ATOM 1971 O O . ARG A 1 248 ? 4.370 -8.804 11.063 1.00 90.88 248 ARG A O 1
ATOM 1978 N N . LEU A 1 249 ? 5.410 -10.355 9.798 1.00 93.44 249 LEU A N 1
ATOM 1979 C CA . LEU A 1 249 ? 4.490 -10.312 8.673 1.00 93.44 249 LEU A CA 1
ATOM 1980 C C . LEU A 1 249 ? 3.204 -11.071 9.010 1.00 93.44 249 LEU A C 1
ATOM 1982 O O . LEU A 1 249 ? 3.235 -12.240 9.413 1.00 93.44 249 LEU A O 1
ATOM 1986 N N . PHE A 1 250 ? 2.075 -10.402 8.815 1.00 92.81 250 PHE A N 1
ATOM 1987 C CA . PHE A 1 250 ? 0.733 -10.953 8.918 1.00 92.81 250 PHE A CA 1
ATOM 1988 C C . PHE A 1 250 ? 0.125 -11.089 7.527 1.00 92.81 250 PHE A C 1
ATOM 1990 O O . PHE A 1 250 ? 0.366 -10.261 6.653 1.00 92.81 250 PHE A O 1
ATOM 1997 N N . GLU A 1 251 ? -0.693 -12.118 7.339 1.00 94.25 251 GLU A N 1
ATOM 1998 C CA . GLU A 1 251 ? -1.548 -12.287 6.167 1.00 94.25 251 GLU A CA 1
ATOM 1999 C C . GLU A 1 251 ? -2.992 -12.228 6.644 1.00 94.25 251 GLU A C 1
ATOM 2001 O O . GLU A 1 251 ? -3.361 -12.900 7.611 1.00 94.25 251 GLU A O 1
ATOM 2006 N N . TYR A 1 252 ? -3.804 -11.397 5.998 1.00 90.62 252 TYR A N 1
ATOM 2007 C CA . TYR A 1 252 ? -5.229 -11.370 6.289 1.00 90.62 252 TYR A CA 1
ATOM 2008 C C . TYR A 1 252 ? -5.912 -12.541 5.587 1.00 90.62 252 TYR A C 1
ATOM 2010 O O . TYR A 1 252 ? -5.824 -12.678 4.366 1.00 90.62 252 TYR A O 1
ATOM 2018 N N . ASN A 1 253 ? -6.637 -13.349 6.357 1.00 83.25 253 ASN A N 1
ATOM 2019 C CA . ASN A 1 253 ? -7.456 -14.427 5.826 1.00 83.25 253 ASN A CA 1
ATOM 2020 C C . ASN A 1 253 ? -8.942 -14.164 6.148 1.00 83.25 253 ASN A C 1
ATOM 2022 O O . ASN A 1 253 ? -9.323 -14.189 7.324 1.00 83.25 253 ASN A O 1
ATOM 2026 N N . PRO A 1 254 ? -9.796 -13.948 5.127 1.00 72.25 254 PRO A N 1
ATOM 2027 C CA . PRO A 1 254 ? -11.227 -13.707 5.322 1.00 72.25 254 PRO A CA 1
ATOM 2028 C C . PRO A 1 254 ? -11.952 -14.855 6.045 1.00 72.25 254 PRO A C 1
ATOM 2030 O O . PRO A 1 254 ? -12.948 -14.624 6.726 1.00 72.25 254 PRO A O 1
ATOM 2033 N N . LEU A 1 255 ? -11.455 -16.093 5.917 1.00 69.00 255 LEU A N 1
ATOM 2034 C CA . LEU A 1 255 ? -12.101 -17.305 6.438 1.00 69.00 255 LEU A CA 1
ATOM 2035 C C . LEU A 1 255 ? -11.897 -17.513 7.944 1.00 69.00 255 LEU A C 1
ATOM 2037 O O . LEU A 1 255 ? -12.636 -18.276 8.559 1.00 69.00 255 LEU A O 1
ATOM 2041 N N . THR A 1 256 ? -10.899 -16.864 8.545 1.00 61.38 256 THR A N 1
ATOM 2042 C CA . THR A 1 256 ? -10.553 -17.037 9.966 1.00 61.38 256 THR A CA 1
ATOM 2043 C C . THR A 1 256 ? -11.173 -15.984 10.881 1.00 61.38 256 THR A C 1
ATOM 2045 O O . THR A 1 256 ? -10.887 -15.974 12.075 1.00 61.38 256 THR A O 1
ATOM 2048 N N . MET A 1 257 ? -12.012 -15.087 10.354 1.00 54.34 257 MET A N 1
ATOM 2049 C CA . MET A 1 257 ? -12.641 -14.048 11.168 1.00 54.34 257 MET A CA 1
ATOM 2050 C C . MET A 1 257 ? -13.644 -14.661 12.160 1.00 54.34 257 MET A C 1
ATOM 2052 O O . MET A 1 257 ? -14.587 -15.336 11.735 1.00 54.34 257 MET A O 1
ATOM 2056 N N . PRO A 1 258 ? -13.511 -14.395 13.473 1.00 46.16 258 PRO A N 1
ATOM 2057 C CA . PRO A 1 258 ? -14.556 -14.717 14.430 1.00 46.16 258 PRO A CA 1
ATOM 2058 C C . PRO A 1 258 ? -15.793 -13.898 14.061 1.00 46.16 258 PRO A C 1
ATOM 2060 O O . PRO A 1 258 ? -15.797 -12.673 14.164 1.00 46.16 258 PRO A O 1
ATOM 2063 N N . THR A 1 259 ? -16.853 -14.563 13.608 1.00 43.69 259 THR A N 1
ATOM 2064 C CA . THR A 1 259 ? -18.044 -13.905 13.049 1.00 43.69 259 THR A CA 1
ATOM 2065 C C . THR A 1 259 ? -18.846 -13.106 14.074 1.00 43.69 259 THR A C 1
ATOM 2067 O O . THR A 1 259 ? -19.777 -12.416 13.694 1.00 43.69 259 THR A O 1
ATOM 2070 N N . ASN A 1 260 ? -18.513 -13.165 15.360 1.00 44.59 260 ASN A N 1
ATOM 2071 C CA . ASN A 1 260 ? -19.161 -12.395 16.412 1.00 44.59 260 ASN A CA 1
ATOM 2072 C C . ASN A 1 260 ? -18.234 -12.354 17.622 1.00 44.59 260 ASN A C 1
ATOM 2074 O O . ASN A 1 260 ? -18.200 -13.291 18.416 1.00 44.59 260 ASN A O 1
ATOM 2078 N N . GLN A 1 261 ? -17.499 -11.265 17.796 1.00 41.06 261 GLN A N 1
ATOM 2079 C CA . GLN A 1 261 ? -16.948 -10.941 19.102 1.00 41.06 261 GLN A CA 1
ATOM 2080 C C . GLN A 1 261 ? -17.580 -9.637 19.565 1.00 41.06 261 GLN A C 1
ATOM 2082 O O . GLN A 1 261 ? -17.124 -8.536 19.265 1.00 41.06 261 GLN A O 1
ATOM 2087 N N . LEU A 1 262 ? -18.674 -9.804 20.314 1.00 44.50 262 LEU A N 1
ATOM 2088 C CA . LEU A 1 262 ? -19.259 -8.807 21.204 1.00 44.50 262 LEU A CA 1
ATOM 2089 C C . LEU A 1 262 ? -18.275 -8.504 22.350 1.00 44.50 262 LEU A C 1
ATOM 2091 O O . LEU A 1 262 ? -18.567 -8.710 23.521 1.00 44.50 262 LEU A O 1
ATOM 2095 N N . VAL A 1 263 ? -17.059 -8.078 22.020 1.00 47.66 263 VAL A N 1
ATOM 2096 C CA . VAL A 1 263 ? -16.059 -7.691 23.010 1.00 47.66 263 VAL A CA 1
ATOM 2097 C C . VAL A 1 263 ? -16.262 -6.211 23.295 1.00 47.66 263 VAL A C 1
ATOM 2099 O O . VAL A 1 263 ? -16.410 -5.395 22.383 1.00 47.66 263 VAL A O 1
ATOM 2102 N N . SER A 1 264 ? -16.311 -5.870 24.580 1.00 54.06 264 SER A N 1
ATOM 2103 C CA . SER A 1 264 ? -16.272 -4.487 25.040 1.00 54.06 264 SER A CA 1
ATOM 2104 C C . SER A 1 264 ? -14.931 -3.879 24.628 1.00 54.06 264 SER A C 1
ATOM 2106 O O . SER A 1 264 ? -13.925 -4.072 25.304 1.00 54.06 264 SER A O 1
ATOM 2108 N N . VAL A 1 265 ? -14.912 -3.178 23.496 1.00 58.78 265 VAL A N 1
ATOM 2109 C CA . VAL A 1 265 ? -13.729 -2.469 22.999 1.00 58.78 265 VAL A CA 1
ATOM 2110 C C . VAL A 1 265 ? -13.494 -1.242 23.876 1.00 58.78 265 VAL A C 1
ATOM 2112 O O . VAL A 1 265 ? -14.416 -0.457 24.120 1.00 58.78 265 VAL A O 1
ATOM 2115 N N . GLU A 1 266 ? -12.263 -1.053 24.343 1.00 55.50 266 GLU A N 1
ATOM 2116 C CA . GLU A 1 266 ? -11.904 0.143 25.096 1.00 55.50 266 GLU A CA 1
ATOM 2117 C C . GLU A 1 266 ? -12.060 1.385 24.213 1.00 55.50 266 GLU A C 1
ATOM 2119 O O . GLU A 1 266 ? -11.557 1.455 23.084 1.00 55.50 266 GLU A O 1
ATOM 2124 N N . ARG A 1 267 ? -12.781 2.383 24.737 1.00 53.12 267 ARG A N 1
ATOM 2125 C CA . ARG A 1 267 ? -13.031 3.632 24.019 1.00 53.12 267 ARG A CA 1
ATOM 2126 C C . ARG A 1 267 ? -11.732 4.407 23.848 1.00 53.12 267 ARG A C 1
ATOM 2128 O O . ARG A 1 267 ? -10.926 4.541 24.764 1.00 53.12 267 ARG A O 1
ATOM 2135 N N . PHE A 1 268 ? -11.571 4.953 22.656 1.00 49.72 268 PHE A N 1
ATOM 2136 C CA . PHE A 1 268 ? -10.547 5.938 22.365 1.00 49.72 268 PHE A CA 1
ATOM 2137 C C . PHE A 1 268 ? -10.938 7.281 22.997 1.00 49.72 268 PHE A C 1
ATOM 2139 O O . PHE A 1 268 ? -12.112 7.641 22.972 1.00 49.72 268 PHE A O 1
ATOM 2146 N N . SER A 1 269 ? -9.974 8.028 23.544 1.00 44.25 269 SER A N 1
ATOM 2147 C CA . SER A 1 269 ? -10.235 9.314 24.222 1.00 44.25 269 SER A CA 1
ATOM 2148 C C . SER A 1 269 ? -10.668 10.441 23.262 1.00 44.25 269 SER A C 1
ATOM 2150 O O . SER A 1 269 ? -11.075 11.511 23.702 1.00 44.25 269 SER A O 1
ATOM 2152 N N . GLY A 1 270 ? -10.597 10.208 21.945 1.00 45.56 270 GLY A N 1
ATOM 2153 C CA . GLY A 1 270 ? -11.123 11.089 20.895 1.00 45.56 270 GLY A CA 1
ATOM 2154 C C . GLY A 1 270 ? -12.547 10.738 20.434 1.00 45.56 270 GLY A C 1
ATOM 2155 O O . GLY A 1 270 ? -13.113 9.720 20.815 1.00 45.56 270 GLY A O 1
ATOM 2156 N N . THR A 1 271 ? -13.123 11.575 19.565 1.00 45.31 271 THR A N 1
ATOM 2157 C CA . THR A 1 271 ? -14.523 11.552 19.073 1.00 45.31 271 THR A CA 1
ATOM 2158 C C . THR A 1 271 ? -14.869 10.361 18.153 1.00 45.31 271 THR A C 1
ATOM 2160 O O . THR A 1 271 ? -15.399 10.534 17.061 1.00 45.31 271 THR A O 1
ATOM 2163 N N . ILE A 1 272 ? -14.567 9.130 18.559 1.00 48.19 272 ILE A N 1
ATOM 2164 C CA . ILE A 1 272 ? -14.922 7.895 17.849 1.00 48.19 272 ILE A CA 1
ATOM 2165 C C . ILE A 1 272 ? -16.233 7.381 18.463 1.00 48.19 272 ILE A C 1
ATOM 2167 O O . ILE A 1 272 ? -16.264 6.999 19.634 1.00 48.19 272 ILE A O 1
ATOM 2171 N N . PHE A 1 273 ? -17.343 7.448 17.721 1.00 45.59 273 PHE A N 1
ATOM 2172 C CA . PHE A 1 273 ? -18.655 7.067 18.252 1.00 45.59 273 PHE A CA 1
ATOM 2173 C C . PHE A 1 273 ? -18.821 5.544 18.226 1.00 45.59 273 PHE A C 1
ATOM 2175 O O . PHE A 1 273 ? -18.828 4.915 17.172 1.00 45.59 273 PHE A O 1
ATOM 2182 N N . ALA A 1 274 ? -18.968 4.958 19.413 1.00 46.03 274 ALA A N 1
ATOM 2183 C CA . ALA A 1 274 ? -19.093 3.522 19.606 1.00 46.03 274 ALA A CA 1
ATOM 2184 C C . ALA A 1 274 ? -20.553 3.051 19.489 1.00 46.03 274 ALA A C 1
ATOM 2186 O O . ALA A 1 274 ? -21.319 3.145 20.447 1.00 46.03 274 ALA A O 1
ATOM 2187 N N . THR A 1 275 ? -20.893 2.466 18.342 1.00 46.53 275 THR A N 1
ATOM 2188 C CA . THR A 1 275 ? -21.972 1.474 18.193 1.00 46.53 275 THR A CA 1
ATOM 2189 C C . THR A 1 275 ? -21.462 0.355 17.291 1.00 46.53 275 THR A C 1
ATOM 2191 O O . THR A 1 275 ? -20.835 0.634 16.271 1.00 46.53 275 THR A O 1
ATOM 2194 N N . GLN A 1 276 ? -21.677 -0.905 17.682 1.00 46.91 276 GLN A N 1
ATOM 2195 C CA . GLN A 1 276 ? -21.289 -2.068 16.876 1.00 46.91 276 GLN A CA 1
ATOM 2196 C C . GLN A 1 276 ? -22.130 -2.123 15.606 1.00 46.91 276 GLN A C 1
ATOM 2198 O O . GLN A 1 276 ? -23.346 -2.277 15.703 1.00 46.91 276 GLN A O 1
ATOM 2203 N N . ILE A 1 277 ? -21.493 -2.034 14.439 1.00 49.53 277 ILE A N 1
ATOM 2204 C CA . ILE A 1 277 ? -22.139 -2.295 13.153 1.00 49.53 277 ILE A CA 1
ATOM 2205 C C . ILE A 1 277 ? -21.240 -3.200 12.309 1.00 49.53 277 ILE A C 1
ATOM 2207 O O . ILE A 1 277 ? -20.019 -3.228 12.478 1.00 49.53 277 ILE A O 1
ATOM 2211 N N . SER A 1 278 ? -21.877 -4.015 11.470 1.00 55.22 278 SER A N 1
ATOM 2212 C CA . SER A 1 278 ? -21.229 -4.961 10.570 1.00 55.22 278 SER A CA 1
ATOM 2213 C C . SER A 1 278 ? -20.242 -4.253 9.637 1.00 55.22 278 SER A C 1
ATOM 2215 O O . SER A 1 278 ? -20.555 -3.162 9.155 1.00 55.22 278 SER A O 1
ATOM 2217 N N . PRO A 1 279 ? -19.081 -4.867 9.341 1.00 56.19 279 PRO A N 1
ATOM 2218 C CA . PRO A 1 279 ? -18.134 -4.303 8.389 1.00 56.19 279 PRO A CA 1
ATOM 2219 C C . PRO A 1 279 ? -18.819 -4.049 7.039 1.00 56.19 279 PRO A C 1
ATOM 2221 O O . PRO A 1 279 ? -19.567 -4.916 6.570 1.00 56.19 279 PRO A O 1
ATOM 2224 N N . PRO A 1 280 ? -18.577 -2.892 6.399 1.00 59.41 280 PRO A N 1
ATOM 2225 C CA . PRO A 1 280 ? -19.075 -2.647 5.054 1.00 59.41 280 PRO A CA 1
ATOM 2226 C C . PRO A 1 280 ? -18.480 -3.680 4.087 1.00 59.41 280 PRO A C 1
ATOM 2228 O O . PRO A 1 280 ? -17.309 -4.043 4.195 1.00 59.41 280 PRO A O 1
ATOM 2231 N N . GLN A 1 281 ? -19.289 -4.149 3.138 1.00 65.19 281 GLN A N 1
ATOM 2232 C CA . GLN A 1 281 ? -18.853 -5.049 2.070 1.00 65.19 281 GLN A CA 1
ATOM 2233 C C . GLN A 1 281 ? -18.920 -4.314 0.735 1.00 65.19 281 GLN A C 1
ATOM 2235 O O . GLN A 1 281 ? -19.944 -3.713 0.393 1.00 65.19 281 GLN A O 1
ATOM 2240 N N . TYR A 1 282 ? -17.841 -4.380 -0.037 1.00 66.06 282 TYR A N 1
ATOM 2241 C CA . TYR A 1 282 ? -17.812 -3.839 -1.384 1.00 66.06 282 TYR A CA 1
ATOM 2242 C C . TYR A 1 282 ? -18.706 -4.712 -2.277 1.00 66.06 282 TYR A C 1
ATOM 2244 O O . TYR A 1 282 ? -18.526 -5.923 -2.367 1.00 66.06 282 TYR A O 1
ATOM 2252 N N . SER A 1 283 ? -19.712 -4.112 -2.916 1.00 61.16 283 SER A N 1
ATOM 2253 C CA . SER A 1 283 ? -20.588 -4.810 -3.865 1.00 61.16 283 SER A CA 1
ATOM 2254 C C . SER A 1 283 ? -20.702 -3.986 -5.140 1.00 61.16 283 SER A C 1
ATOM 2256 O O . SER A 1 283 ? -20.976 -2.786 -5.070 1.00 61.16 283 SER A O 1
ATOM 2258 N N . ARG A 1 284 ? -20.499 -4.635 -6.295 1.00 54.09 284 ARG A N 1
ATOM 2259 C CA . ARG A 1 284 ? -20.537 -3.989 -7.622 1.00 54.09 284 ARG A CA 1
ATOM 2260 C C . ARG A 1 284 ? -21.828 -3.204 -7.867 1.00 54.09 284 ARG A C 1
ATOM 2262 O O . ARG A 1 284 ? -21.773 -2.124 -8.434 1.00 54.09 284 ARG A O 1
ATOM 2269 N N . ASP A 1 285 ? -22.959 -3.712 -7.378 1.00 53.59 285 ASP A N 1
ATOM 2270 C CA . ASP A 1 285 ? -24.282 -3.172 -7.721 1.00 53.59 285 ASP A CA 1
ATOM 2271 C C . ASP A 1 285 ? -24.828 -2.139 -6.718 1.00 53.59 285 ASP A C 1
ATOM 2273 O O . ASP A 1 285 ? -25.840 -1.495 -6.990 1.00 53.59 285 ASP A O 1
ATOM 2277 N N . LYS A 1 286 ? -24.216 -1.987 -5.532 1.00 49.81 286 LYS A N 1
ATOM 2278 C CA . LYS A 1 286 ? -24.732 -1.101 -4.461 1.00 49.81 286 LYS A CA 1
ATOM 2279 C C . LYS A 1 286 ? -23.685 -0.196 -3.811 1.00 49.81 286 LYS A C 1
ATOM 2281 O O . LYS A 1 286 ? -24.055 0.633 -2.983 1.00 49.81 286 LYS A O 1
ATOM 2286 N N . GLY A 1 287 ? -22.402 -0.371 -4.130 1.00 51.28 287 GLY A N 1
ATOM 2287 C CA . GLY A 1 287 ? -21.300 0.274 -3.414 1.00 51.28 287 GLY A CA 1
ATOM 2288 C C . GLY A 1 287 ? -20.689 1.489 -4.101 1.00 51.28 287 GLY A C 1
ATOM 2289 O O . GLY A 1 287 ? -20.123 2.322 -3.412 1.00 51.28 287 GLY A O 1
ATOM 2290 N N . PHE A 1 288 ? -20.812 1.648 -5.420 1.00 54.72 288 PHE A N 1
ATOM 2291 C CA . PHE A 1 288 ? -20.094 2.707 -6.130 1.00 54.72 288 PHE A CA 1
ATOM 2292 C C . PHE A 1 288 ? -21.004 3.455 -7.103 1.00 54.72 288 PHE A C 1
ATOM 2294 O O . PHE A 1 288 ? -21.566 2.873 -8.028 1.00 54.72 288 PHE A O 1
ATOM 2301 N N . ASP A 1 289 ? -21.164 4.761 -6.886 1.00 56.31 289 ASP A N 1
ATOM 2302 C CA . ASP A 1 289 ? -21.812 5.636 -7.855 1.00 56.31 289 ASP A CA 1
ATOM 2303 C C . ASP A 1 289 ? -20.770 6.038 -8.902 1.00 56.31 289 ASP A C 1
ATOM 2305 O O . ASP A 1 289 ? -19.989 6.972 -8.709 1.00 56.31 289 ASP A O 1
ATOM 2309 N N . TYR A 1 290 ? -20.757 5.311 -10.020 1.00 50.62 290 TYR A N 1
ATOM 2310 C CA . TYR A 1 290 ? -19.853 5.554 -11.145 1.00 50.62 290 TYR A CA 1
ATOM 2311 C C . TYR A 1 290 ? -20.046 6.941 -11.787 1.00 50.62 290 TYR A C 1
ATOM 2313 O O . TYR A 1 290 ? -19.120 7.457 -12.416 1.00 50.62 290 TYR A O 1
ATOM 2321 N N . ILE A 1 291 ? -21.216 7.571 -11.612 1.00 48.34 291 ILE A N 1
ATOM 2322 C CA . ILE A 1 291 ? -21.521 8.905 -12.146 1.00 48.34 291 ILE A CA 1
ATOM 2323 C C . ILE A 1 291 ? -21.003 9.981 -11.188 1.00 48.34 291 ILE A C 1
ATOM 2325 O O . ILE A 1 291 ? -20.299 10.897 -11.614 1.00 48.34 291 ILE A O 1
ATOM 2329 N N . ALA A 1 292 ? -21.300 9.857 -9.892 1.00 50.16 292 ALA A N 1
ATOM 2330 C CA . ALA A 1 292 ? -20.807 10.779 -8.867 1.00 50.16 292 ALA A CA 1
ATOM 2331 C C . ALA A 1 292 ? -19.332 10.546 -8.496 1.00 50.16 292 ALA A C 1
ATOM 2333 O O . ALA A 1 292 ? -18.743 11.377 -7.804 1.00 50.16 292 ALA A O 1
ATOM 2334 N N . ARG A 1 293 ? -18.737 9.437 -8.963 1.00 54.16 293 ARG A N 1
ATOM 2335 C CA . ARG A 1 293 ? -17.386 8.963 -8.615 1.00 54.16 293 ARG A CA 1
ATOM 2336 C C . ARG A 1 293 ? -17.193 8.869 -7.102 1.00 54.16 293 ARG A C 1
ATOM 2338 O O . ARG A 1 293 ? -16.153 9.254 -6.572 1.00 54.16 293 ARG A O 1
ATOM 2345 N N . TRP A 1 294 ? -18.235 8.409 -6.417 1.00 54.00 294 TRP A N 1
ATOM 2346 C CA . TRP A 1 294 ? -18.311 8.404 -4.964 1.00 54.00 294 TRP A CA 1
ATOM 2347 C C . TRP A 1 294 ? -18.807 7.051 -4.467 1.00 54.00 294 TRP A C 1
ATOM 2349 O O . TRP A 1 294 ? -19.811 6.522 -4.946 1.00 54.00 294 TRP A O 1
ATOM 2359 N N . ASP A 1 295 ? -18.110 6.501 -3.479 1.00 59.50 295 ASP A N 1
ATOM 2360 C CA . ASP A 1 295 ? -18.508 5.260 -2.829 1.00 59.50 295 ASP A CA 1
ATOM 2361 C C . ASP A 1 295 ? -19.778 5.511 -1.985 1.00 59.50 295 ASP A C 1
ATOM 2363 O O . ASP A 1 295 ? -19.816 6.326 -1.050 1.00 59.50 295 ASP A O 1
ATOM 2367 N N . LEU A 1 296 ? -20.859 4.823 -2.361 1.00 60.84 296 LEU A N 1
ATOM 2368 C CA . LEU A 1 296 ? -22.187 4.928 -1.761 1.00 60.84 296 LEU A CA 1
ATOM 2369 C C . LEU A 1 296 ? -22.166 4.560 -0.274 1.00 60.84 296 LEU A C 1
ATOM 2371 O O . LEU A 1 296 ? -22.986 5.079 0.489 1.00 60.84 296 LEU A O 1
ATOM 2375 N N . TRP A 1 297 ? -21.203 3.749 0.175 1.00 57.56 297 TRP A N 1
ATOM 2376 C CA . TRP A 1 297 ? -21.021 3.449 1.592 1.00 57.56 297 TRP A CA 1
ATOM 2377 C C . TRP A 1 297 ? -20.554 4.662 2.395 1.00 57.56 297 TRP A C 1
ATOM 2379 O O . TRP A 1 297 ? -20.920 4.788 3.562 1.00 57.56 297 TRP A O 1
ATOM 2389 N N . GLY A 1 298 ? -19.825 5.604 1.794 1.00 57.22 298 GLY A N 1
ATOM 2390 C CA . GLY A 1 298 ? -19.411 6.830 2.480 1.00 57.22 298 GLY A CA 1
ATOM 2391 C C . GLY A 1 298 ? -20.566 7.781 2.627 1.00 57.22 298 GLY A C 1
ATOM 2392 O O . GLY A 1 298 ? -20.760 8.337 3.703 1.00 57.22 298 GLY A O 1
ATOM 2393 N N . LYS A 1 299 ? -21.375 7.912 1.570 1.00 59.72 299 LYS A N 1
ATOM 2394 C CA . LYS A 1 299 ? -22.629 8.665 1.639 1.00 59.72 299 LYS A CA 1
ATOM 2395 C C . LYS A 1 299 ? -23.534 8.089 2.730 1.00 59.72 299 LYS A C 1
ATOM 2397 O O . LYS A 1 299 ? -23.912 8.807 3.649 1.00 59.72 299 LYS A O 1
ATOM 2402 N N . ARG A 1 300 ? -23.758 6.772 2.713 1.00 60.28 300 ARG A N 1
ATOM 2403 C CA . ARG A 1 300 ? -24.561 6.074 3.720 1.00 60.28 300 ARG A CA 1
ATOM 2404 C C . ARG A 1 300 ? -24.009 6.238 5.136 1.00 60.28 300 ARG A C 1
ATOM 2406 O O . ARG A 1 300 ? -24.773 6.534 6.041 1.00 60.28 300 ARG A O 1
ATOM 2413 N N . SER A 1 301 ? -22.698 6.100 5.334 1.00 55.22 301 SER A N 1
ATOM 2414 C CA . SER A 1 301 ? -22.045 6.283 6.639 1.00 55.22 301 SER A CA 1
ATOM 2415 C C . SER A 1 301 ? -22.167 7.725 7.155 1.00 55.22 301 SER A C 1
ATOM 2417 O O . SER A 1 301 ? -22.351 7.947 8.354 1.00 55.22 301 SER A O 1
ATOM 2419 N N . VAL A 1 302 ? -22.110 8.721 6.262 1.00 56.38 302 VAL A N 1
ATOM 2420 C CA . VAL A 1 302 ? -22.358 10.136 6.589 1.00 56.38 302 VAL A CA 1
ATOM 2421 C C . VAL A 1 302 ? -23.817 10.366 6.991 1.00 56.38 302 VAL A C 1
ATOM 2423 O O . VAL A 1 302 ? -24.058 10.966 8.041 1.00 56.38 302 VAL A O 1
ATOM 2426 N N . ASP A 1 303 ? -24.772 9.851 6.219 1.00 59.28 303 ASP A N 1
ATOM 2427 C CA . ASP A 1 303 ? -26.209 9.979 6.495 1.00 59.28 303 ASP A CA 1
ATOM 2428 C C . ASP A 1 303 ? -26.576 9.286 7.817 1.00 59.28 303 ASP A C 1
ATOM 2430 O O . ASP A 1 303 ? -27.213 9.848 8.711 1.00 59.28 303 ASP A O 1
ATOM 2434 N N . GLU A 1 304 ? -26.073 8.074 8.014 1.00 55.00 304 GLU A N 1
ATOM 2435 C CA . GLU A 1 304 ? -26.302 7.292 9.217 1.00 55.00 304 GLU A CA 1
ATOM 2436 C C . GLU A 1 304 ? -25.663 7.918 10.461 1.00 55.00 304 GLU A C 1
ATOM 2438 O O . GLU A 1 304 ? -26.224 7.830 11.557 1.00 55.00 304 GLU A O 1
ATOM 2443 N N . ALA A 1 305 ? -24.545 8.630 10.307 1.00 54.38 305 ALA A N 1
ATOM 2444 C CA . ALA A 1 305 ? -23.973 9.443 11.372 1.00 54.38 305 ALA A CA 1
ATOM 2445 C C . ALA A 1 305 ? -24.887 10.564 11.843 1.00 54.38 305 ALA A C 1
ATOM 2447 O O . ALA A 1 305 ? -24.845 10.915 13.021 1.00 54.38 305 ALA A O 1
ATOM 2448 N N . ALA A 1 306 ? -25.657 11.167 10.938 1.00 55.00 306 ALA A N 1
ATOM 2449 C CA . ALA A 1 306 ? -26.658 12.157 11.310 1.00 55.00 306 ALA A CA 1
ATOM 2450 C C . ALA A 1 306 ? -27.807 11.516 12.099 1.00 55.00 306 ALA A C 1
ATOM 2452 O O . ALA A 1 306 ? -28.312 12.127 13.035 1.00 55.00 306 ALA A O 1
ATOM 2453 N N . SER A 1 307 ? -28.128 10.254 11.808 1.00 56.03 307 SER A N 1
ATOM 2454 C CA . SER A 1 307 ? -29.151 9.477 12.523 1.00 56.03 307 SER A CA 1
ATOM 2455 C C . SER A 1 307 ? -28.663 8.728 13.779 1.00 56.03 307 SER A C 1
ATOM 2457 O O . SER A 1 307 ? -29.458 8.059 14.437 1.00 56.03 307 SER A O 1
ATOM 2459 N N . GLY A 1 308 ? -27.366 8.797 14.108 1.00 51.75 308 GLY A N 1
ATOM 2460 C CA . GLY A 1 308 ? -26.763 8.077 15.238 1.00 51.75 308 GLY A CA 1
ATOM 2461 C C . GLY A 1 308 ? -26.610 6.558 15.047 1.00 51.75 308 GLY A C 1
ATOM 2462 O O . GLY A 1 308 ? -26.490 5.840 16.035 1.00 51.75 308 GLY A O 1
ATOM 2463 N N . ARG A 1 309 ? -26.623 6.052 13.804 1.00 51.94 309 ARG A N 1
ATOM 2464 C CA . ARG A 1 309 ? -26.615 4.611 13.464 1.00 51.94 309 ARG A CA 1
ATOM 2465 C C . ARG A 1 309 ? -25.500 4.245 12.478 1.00 51.94 309 ARG A C 1
ATOM 2467 O O . ARG A 1 309 ? -25.776 3.726 11.413 1.00 51.94 309 ARG A O 1
ATOM 2474 N N . ARG A 1 310 ? -24.248 4.559 12.813 1.00 50.56 310 ARG A N 1
ATOM 2475 C CA . ARG A 1 310 ? -23.079 4.562 11.905 1.00 50.56 310 ARG A CA 1
ATOM 2476 C C . ARG A 1 310 ? -22.538 3.172 11.539 1.00 50.56 310 ARG A C 1
ATOM 2478 O O . ARG A 1 310 ? -22.011 2.512 12.430 1.00 50.56 310 ARG A O 1
ATOM 2485 N N . ILE A 1 311 ? -22.541 2.770 10.258 1.00 51.62 311 ILE A N 1
ATOM 2486 C CA . ILE A 1 311 ? -21.918 1.493 9.826 1.00 51.62 311 ILE A CA 1
ATOM 2487 C C . ILE A 1 311 ? -20.433 1.364 10.194 1.00 51.62 311 ILE A C 1
ATOM 2489 O O . ILE A 1 311 ? -19.973 0.268 10.503 1.00 51.62 311 ILE A O 1
ATOM 2493 N N . CYS A 1 312 ? -19.692 2.475 10.228 1.00 52.72 312 CYS A N 1
ATOM 2494 C CA . CYS A 1 312 ? -18.298 2.484 10.668 1.00 52.72 312 CYS A CA 1
ATOM 2495 C C . CYS A 1 312 ? -18.150 3.333 11.944 1.00 52.72 312 CYS A C 1
ATOM 2497 O O . CYS A 1 312 ? -18.616 4.478 11.958 1.00 52.72 312 CYS A O 1
ATOM 2499 N N . PRO A 1 313 ? -17.442 2.854 12.986 1.00 49.53 313 PRO A N 1
ATOM 2500 C CA . PRO A 1 313 ? -17.386 3.500 14.306 1.00 49.53 313 PRO A CA 1
ATOM 2501 C C . PRO A 1 313 ? -16.595 4.823 14.350 1.00 49.53 313 PRO A C 1
ATOM 2503 O O . PRO A 1 313 ? -16.358 5.387 15.410 1.00 49.53 313 PRO A O 1
ATOM 2506 N N . LEU A 1 314 ? -16.166 5.349 13.207 1.00 49.03 314 LEU A N 1
ATOM 2507 C CA . LEU A 1 314 ? -15.259 6.491 13.092 1.00 49.03 314 LEU A CA 1
ATOM 2508 C C . LEU A 1 314 ? -15.906 7.838 13.471 1.00 49.03 314 LEU A C 1
ATOM 2510 O O . LEU A 1 314 ? -17.135 7.951 13.499 1.00 49.03 314 LEU A O 1
ATOM 2514 N N . PRO A 1 315 ? -15.103 8.890 13.730 1.00 42.44 315 PRO A N 1
ATOM 2515 C CA . PRO A 1 315 ? -15.597 10.252 13.925 1.00 42.44 315 PRO A CA 1
ATOM 2516 C C . PRO A 1 315 ? -16.362 10.777 12.705 1.00 42.44 315 PRO A C 1
ATOM 2518 O O . PRO A 1 315 ? -16.200 10.287 11.586 1.00 42.44 315 PRO A O 1
ATOM 2521 N N . ARG A 1 316 ? -17.149 11.846 12.884 1.00 46.53 316 ARG A N 1
ATOM 2522 C CA . ARG A 1 316 ? -17.581 12.711 11.767 1.00 46.53 316 ARG A CA 1
ATOM 2523 C C . ARG A 1 316 ? -16.338 13.332 11.108 1.00 46.53 316 ARG A C 1
ATOM 2525 O O . ARG A 1 316 ? -15.910 14.404 11.521 1.00 46.53 316 ARG A O 1
ATOM 2532 N N . ALA A 1 317 ? -15.748 12.630 10.141 1.00 44.59 317 ALA A N 1
ATOM 2533 C CA . ALA A 1 317 ? -14.524 13.012 9.442 1.00 44.59 317 ALA A CA 1
ATOM 2534 C C . ALA A 1 317 ? -14.671 12.956 7.916 1.00 44.59 317 ALA A C 1
ATOM 2536 O O . ALA A 1 317 ? -15.647 12.391 7.420 1.00 44.59 317 ALA A O 1
ATOM 2537 N N . PHE A 1 318 ? -13.714 13.556 7.190 1.00 49.22 318 PHE A N 1
ATOM 2538 C CA . PHE A 1 318 ? -13.629 13.389 5.736 1.00 49.22 318 PHE A CA 1
ATOM 2539 C C . PHE A 1 318 ? -13.216 11.981 5.415 1.00 49.22 318 PHE A C 1
ATOM 2541 O O . PHE A 1 318 ? -12.223 11.475 5.931 1.00 49.22 318 PHE A O 1
ATOM 2548 N N . TRP A 1 319 ? -14.000 11.388 4.538 1.00 59.47 319 TRP A N 1
ATOM 2549 C CA . TRP A 1 319 ? -13.629 10.188 3.832 1.00 59.47 319 TRP A CA 1
ATOM 2550 C C . TRP A 1 319 ? -12.944 10.591 2.544 1.00 59.47 319 TRP A C 1
ATOM 2552 O O . TRP A 1 319 ? -13.330 11.589 1.950 1.00 59.47 319 TRP A O 1
ATOM 2562 N N . CYS A 1 320 ? -11.961 9.821 2.107 1.00 66.50 320 CYS A N 1
ATOM 2563 C CA . CYS A 1 320 ? -11.338 10.017 0.809 1.00 66.50 320 CYS A CA 1
ATOM 2564 C C . CYS A 1 320 ? -11.193 8.659 0.117 1.00 66.50 320 CYS A C 1
ATOM 2566 O O . CYS A 1 320 ? -11.060 7.647 0.817 1.00 66.50 320 CYS A O 1
ATOM 2568 N N . PRO A 1 321 ? -11.254 8.620 -1.223 1.00 75.75 321 PRO A N 1
ATOM 2569 C CA . PRO A 1 321 ? -10.884 7.423 -1.961 1.00 75.75 321 PRO A CA 1
ATOM 2570 C C . PRO A 1 321 ? -9.414 7.102 -1.688 1.00 75.75 321 PRO A C 1
ATOM 2572 O O . PRO A 1 321 ? -8.603 8.007 -1.470 1.00 75.75 321 PRO A O 1
ATOM 2575 N N . MET A 1 322 ? -9.050 5.823 -1.722 1.00 85.31 322 MET A N 1
ATOM 2576 C CA . MET A 1 322 ? -7.673 5.396 -1.465 1.00 85.31 322 MET A CA 1
ATOM 2577 C C . MET A 1 322 ? -6.660 6.132 -2.362 1.00 85.31 322 MET A C 1
ATOM 2579 O O . MET A 1 322 ? -5.603 6.541 -1.885 1.00 85.31 322 MET A O 1
ATOM 2583 N N . GLY A 1 323 ? -7.008 6.391 -3.625 1.00 82.12 323 GLY A N 1
ATOM 2584 C CA . GLY A 1 323 ? -6.163 7.116 -4.575 1.00 82.12 323 GLY A CA 1
ATOM 2585 C C . GLY A 1 323 ? -5.905 8.585 -4.223 1.00 82.12 323 GLY A C 1
ATOM 2586 O O . GLY A 1 323 ? -4.939 9.169 -4.715 1.00 82.12 323 GLY A O 1
ATOM 2587 N N . ALA A 1 324 ? -6.718 9.193 -3.356 1.00 77.81 324 ALA A N 1
ATOM 2588 C CA . ALA A 1 324 ? -6.445 10.527 -2.819 1.00 77.81 324 ALA A CA 1
ATOM 2589 C C . ALA A 1 324 ? -5.397 10.502 -1.691 1.00 77.81 324 ALA A C 1
ATOM 2591 O O . ALA A 1 324 ? -4.760 11.519 -1.429 1.00 77.81 324 ALA A O 1
ATOM 2592 N N . MET A 1 325 ? -5.182 9.354 -1.037 1.00 79.50 325 MET A N 1
ATOM 2593 C CA . MET A 1 325 ? -4.094 9.169 -0.074 1.00 79.50 325 MET A CA 1
ATOM 2594 C C . MET A 1 325 ? -2.801 8.837 -0.825 1.00 79.50 325 MET A C 1
ATOM 2596 O O . MET A 1 325 ? -2.507 7.665 -1.045 1.00 79.50 325 MET A O 1
ATOM 2600 N N . SER A 1 326 ? -2.048 9.855 -1.252 1.00 78.56 326 SER A N 1
ATOM 2601 C CA . SER A 1 326 ? -0.826 9.684 -2.054 1.00 78.56 326 SER A CA 1
ATOM 2602 C C . SER A 1 326 ? 0.447 10.117 -1.318 1.00 78.56 326 SER A C 1
ATOM 2604 O O . SER A 1 326 ? 0.404 10.791 -0.285 1.00 78.56 326 SER A O 1
ATOM 2606 N N . LYS A 1 327 ? 1.610 9.781 -1.897 1.00 75.75 327 LYS A N 1
ATOM 2607 C CA . LYS A 1 327 ? 2.937 10.167 -1.371 1.00 75.75 327 LYS A CA 1
ATOM 2608 C C . LYS A 1 327 ? 3.237 11.656 -1.447 1.00 75.75 327 LYS A C 1
ATOM 2610 O O . LYS A 1 327 ? 4.237 12.106 -0.898 1.00 75.75 327 LYS A O 1
ATOM 2615 N N . HIS A 1 328 ? 2.392 12.415 -2.132 1.00 72.19 328 HIS A N 1
ATOM 2616 C CA . HIS A 1 328 ? 2.620 13.828 -2.397 1.00 72.19 328 HIS A CA 1
ATOM 2617 C C . HIS A 1 328 ? 1.943 14.752 -1.387 1.00 72.19 328 HIS A C 1
ATOM 2619 O O . HIS A 1 328 ? 2.254 15.939 -1.334 1.00 72.19 328 HIS A O 1
ATOM 2625 N N . GLY A 1 329 ? 1.058 14.220 -0.547 1.00 64.44 329 GLY A N 1
ATOM 2626 C CA . GLY A 1 329 ? 0.398 15.015 0.471 1.00 64.44 329 GLY A CA 1
ATOM 2627 C C . GLY A 1 329 ? -0.633 14.221 1.248 1.00 64.44 329 GLY A C 1
ATOM 2628 O O . GLY A 1 329 ? -1.113 13.176 0.817 1.00 64.44 329 GLY A O 1
ATOM 2629 N N . PHE A 1 330 ? -0.980 14.739 2.420 1.00 63.12 330 PHE A N 1
ATOM 2630 C CA . PHE A 1 330 ? -2.140 14.242 3.144 1.00 63.12 330 PHE A CA 1
ATOM 2631 C C . PHE A 1 330 ? -3.415 14.758 2.448 1.00 63.12 330 PHE A C 1
ATOM 2633 O O . PHE A 1 330 ? -3.426 15.932 2.068 1.00 63.12 330 PHE A O 1
ATOM 2640 N N . PRO A 1 331 ? -4.472 13.938 2.285 1.00 63.53 331 PRO A N 1
ATOM 2641 C CA . PRO A 1 331 ? -5.670 14.329 1.544 1.00 63.53 331 PRO A CA 1
ATOM 2642 C C . PRO A 1 331 ? -6.256 15.663 2.010 1.00 63.53 331 PRO A C 1
ATOM 2644 O O . PRO A 1 331 ? -6.480 15.874 3.207 1.00 63.53 331 PRO A O 1
ATOM 2647 N N . THR A 1 332 ? -6.550 16.546 1.058 1.00 52.97 332 THR A N 1
ATOM 2648 C CA . THR A 1 332 ? -7.263 17.802 1.294 1.00 52.97 332 THR A CA 1
ATOM 2649 C C . THR A 1 332 ? -8.732 17.684 0.893 1.00 52.97 332 THR A C 1
ATOM 2651 O O . THR A 1 332 ? -9.160 16.757 0.210 1.00 52.97 332 THR A O 1
ATOM 2654 N N . VAL A 1 333 ? -9.539 18.666 1.293 1.00 47.88 333 VAL A N 1
ATOM 2655 C CA . VAL A 1 333 ? -10.973 18.740 0.964 1.00 47.88 333 VAL A CA 1
ATOM 2656 C C . VAL A 1 333 ? -11.224 18.708 -0.549 1.00 47.88 333 VAL A C 1
ATOM 2658 O O . VAL A 1 333 ? -12.202 18.113 -0.998 1.00 47.88 333 VAL A O 1
ATOM 2661 N N . GLY A 1 334 ? -10.331 19.322 -1.332 1.00 49.91 334 GLY A N 1
ATOM 2662 C CA . GLY A 1 334 ? -10.415 19.347 -2.793 1.00 49.91 334 GLY A CA 1
ATOM 2663 C C . GLY A 1 334 ? -10.081 18.010 -3.459 1.00 49.91 334 GLY A C 1
ATOM 2664 O O . GLY A 1 334 ? -10.499 17.788 -4.592 1.00 49.91 334 GLY A O 1
ATOM 2665 N N . ASP A 1 335 ? -9.380 17.118 -2.754 1.00 51.56 335 ASP A N 1
ATOM 2666 C CA . ASP A 1 335 ? -9.084 15.752 -3.212 1.00 51.56 335 ASP A CA 1
ATOM 2667 C C . ASP A 1 335 ? -10.244 14.789 -2.922 1.00 51.56 335 ASP A C 1
ATOM 2669 O O . ASP A 1 335 ? -10.332 13.702 -3.491 1.00 51.56 335 ASP A O 1
ATOM 2673 N N . VAL A 1 336 ? -11.139 15.203 -2.023 1.00 50.03 336 VAL A N 1
ATOM 2674 C CA . VAL A 1 336 ? -12.286 14.435 -1.546 1.00 50.03 336 VAL A CA 1
ATOM 2675 C C . VAL A 1 336 ? -13.556 14.795 -2.306 1.00 50.03 336 VAL A C 1
ATOM 2677 O O . VAL A 1 336 ? -14.284 13.915 -2.744 1.00 50.03 336 VAL A O 1
ATOM 2680 N N . LEU A 1 337 ? -13.862 16.081 -2.459 1.00 44.16 337 LEU A N 1
ATOM 2681 C CA . LEU A 1 337 ? -15.127 16.505 -3.052 1.00 44.16 337 LEU A CA 1
ATOM 2682 C C . LEU A 1 337 ? -14.992 16.695 -4.573 1.00 44.16 337 LEU A C 1
ATOM 2684 O O . LEU A 1 337 ? -14.000 17.269 -5.027 1.00 44.16 337 LEU A O 1
ATOM 2688 N N . PRO A 1 338 ? -15.990 16.284 -5.386 1.00 41.84 338 PRO A N 1
ATOM 2689 C CA . PRO A 1 338 ? -16.022 16.635 -6.802 1.00 41.84 338 PRO A CA 1
ATOM 2690 C C . PRO A 1 338 ? -15.868 18.152 -6.956 1.00 41.84 338 PRO A C 1
ATOM 2692 O O . PRO A 1 338 ? -16.489 18.901 -6.211 1.00 41.84 338 PRO A O 1
ATOM 2695 N N . ARG A 1 339 ? -15.097 18.633 -7.941 1.00 39.69 339 ARG A N 1
ATOM 2696 C CA . ARG A 1 339 ? -14.874 20.083 -8.161 1.00 39.69 339 ARG A CA 1
ATOM 2697 C C . ARG A 1 339 ? -16.164 20.899 -8.371 1.00 39.69 339 ARG A C 1
ATOM 2699 O O . ARG A 1 339 ? -16.126 22.120 -8.294 1.00 39.69 339 ARG A O 1
ATOM 2706 N N . SER A 1 340 ? -17.288 20.237 -8.654 1.00 36.81 340 SER A N 1
ATOM 2707 C CA . SER A 1 340 ? -18.627 20.831 -8.767 1.00 36.81 340 SER A CA 1
ATOM 2708 C C . SER A 1 340 ? -19.390 20.920 -7.440 1.00 36.81 340 SER A C 1
ATOM 2710 O O . SER A 1 340 ? -20.456 21.529 -7.394 1.00 36.81 340 SER A O 1
ATOM 2712 N N . ALA A 1 341 ? -18.892 20.302 -6.368 1.00 36.25 341 ALA A N 1
ATOM 2713 C CA . ALA A 1 341 ? -19.449 20.441 -5.035 1.00 36.25 341 ALA A CA 1
ATOM 2714 C C . ALA A 1 341 ? -19.006 21.790 -4.459 1.00 36.25 341 ALA A C 1
ATOM 2716 O O . ALA A 1 341 ? -17.818 22.108 -4.425 1.00 36.25 341 ALA A O 1
ATOM 2717 N N . VAL A 1 342 ? -19.973 22.594 -4.017 1.00 37.25 342 VAL A N 1
ATOM 2718 C CA . VAL A 1 342 ? -19.715 23.878 -3.358 1.00 37.25 342 VAL A CA 1
ATOM 2719 C C . VAL A 1 342 ? -18.902 23.608 -2.092 1.00 37.25 342 VAL A C 1
ATOM 2721 O O . VAL A 1 342 ? -19.422 23.087 -1.107 1.00 37.25 342 VAL A O 1
ATOM 2724 N N . VAL A 1 343 ? -17.607 23.920 -2.137 1.00 38.16 343 VAL A N 1
ATOM 2725 C CA . VAL A 1 343 ? -16.701 23.757 -0.998 1.00 38.16 343 VAL A CA 1
ATOM 2726 C C . VAL A 1 343 ? -17.080 24.796 0.063 1.00 38.16 343 VAL A C 1
ATOM 2728 O O . VAL A 1 343 ? -17.080 25.991 -0.243 1.00 38.16 343 VAL A O 1
ATOM 2731 N N . PRO A 1 344 ? -17.405 24.402 1.307 1.00 43.00 344 PRO A N 1
ATOM 2732 C CA . PRO A 1 344 ? -17.635 25.371 2.368 1.00 43.00 344 PRO A CA 1
ATOM 2733 C C . PRO A 1 344 ? -16.304 26.049 2.716 1.00 43.00 344 PRO A C 1
ATOM 2735 O O . PRO A 1 344 ? -15.380 25.398 3.201 1.00 43.00 344 PRO A O 1
ATOM 2738 N N . MET A 1 345 ? -16.195 27.357 2.462 1.00 39.91 345 MET A N 1
ATOM 2739 C CA . MET A 1 345 ? -15.063 28.153 2.943 1.00 39.91 345 MET A CA 1
ATOM 2740 C C . MET A 1 345 ? -15.075 28.168 4.474 1.00 39.91 345 MET A C 1
ATOM 2742 O O . MET A 1 345 ? -16.063 28.571 5.094 1.00 39.91 345 MET A O 1
ATOM 2746 N N . ILE A 1 346 ? -13.976 27.709 5.068 1.00 49.38 346 ILE A N 1
ATOM 2747 C CA . ILE A 1 346 ? -13.685 27.875 6.489 1.00 49.38 346 ILE A CA 1
ATOM 2748 C C . ILE A 1 346 ? -12.744 29.065 6.599 1.00 49.38 346 ILE A C 1
ATOM 2750 O O . ILE A 1 346 ? -11.631 29.021 6.077 1.00 49.38 346 ILE A O 1
ATOM 2754 N N . ASP A 1 347 ? -13.187 30.101 7.300 1.00 51.91 347 ASP A N 1
ATOM 2755 C CA . ASP A 1 347 ? -12.332 31.228 7.649 1.00 51.91 347 ASP A CA 1
ATOM 2756 C C . ASP A 1 347 ? -11.687 30.940 9.014 1.00 51.91 347 ASP A C 1
ATOM 2758 O O . ASP A 1 347 ? -12.362 30.508 9.956 1.00 51.91 347 ASP A O 1
ATOM 2762 N N . VAL A 1 348 ? -10.374 31.155 9.128 1.00 54.00 348 VAL A N 1
ATOM 2763 C CA . VAL A 1 348 ? -9.624 30.978 10.382 1.00 54.00 348 VAL A CA 1
ATOM 2764 C C . VAL A 1 348 ? -9.162 32.336 10.886 1.00 54.00 348 VAL A C 1
ATOM 2766 O O . VAL A 1 348 ? -8.448 33.052 10.186 1.00 54.00 348 VAL A O 1
ATOM 2769 N N . LEU A 1 349 ? -9.541 32.677 12.116 1.00 56.94 349 LEU A N 1
ATOM 2770 C CA . LEU A 1 349 ? -9.048 33.856 12.820 1.00 56.94 349 LEU A CA 1
ATOM 2771 C C . LEU A 1 349 ? -7.980 33.437 13.832 1.00 56.94 349 LEU A C 1
ATOM 2773 O O . LEU A 1 349 ? -8.269 32.669 14.749 1.00 56.94 349 LEU A O 1
ATOM 2777 N N . TRP A 1 350 ? -6.768 33.966 13.686 1.00 65.38 350 TRP A N 1
ATOM 2778 C CA . TRP A 1 350 ? -5.671 33.756 14.630 1.00 65.38 350 TRP A CA 1
ATOM 2779 C C . TRP A 1 350 ? -5.548 34.939 15.590 1.00 65.38 350 TRP A C 1
ATOM 2781 O O . TRP A 1 350 ? -5.592 36.094 15.169 1.00 65.38 350 TRP A O 1
ATOM 2791 N N . LEU A 1 351 ? -5.396 34.645 16.879 1.00 66.94 351 LEU A N 1
ATOM 2792 C CA . LEU A 1 351 ? -5.302 35.623 17.957 1.00 66.94 351 LEU A CA 1
ATOM 2793 C C . LEU A 1 351 ? -4.075 35.325 18.818 1.00 66.94 351 LEU A C 1
ATOM 2795 O O . LEU A 1 351 ? -3.889 34.194 19.262 1.00 66.94 351 LEU A O 1
ATOM 2799 N N . TYR A 1 352 ? -3.273 36.350 19.092 1.00 72.25 352 TYR A N 1
ATOM 2800 C CA . TYR A 1 352 ? -2.222 36.290 20.105 1.00 72.25 352 TYR A CA 1
ATOM 2801 C C . TYR A 1 352 ? -2.774 36.788 21.434 1.00 72.25 352 TYR A C 1
ATOM 2803 O O . TYR A 1 352 ? -3.458 37.811 21.486 1.00 72.25 352 TYR A O 1
ATOM 2811 N N . VAL A 1 353 ? -2.498 36.047 22.499 1.00 68.69 353 VAL A N 1
ATOM 2812 C CA . VAL A 1 353 ? -3.082 36.277 23.818 1.00 68.69 353 VAL A CA 1
ATOM 2813 C C . VAL A 1 353 ? -1.979 36.300 24.854 1.00 68.69 353 VAL A C 1
ATOM 2815 O O . VAL A 1 353 ? -1.184 35.367 24.920 1.00 68.69 353 VAL A O 1
ATOM 2818 N N . ASP A 1 354 ? -1.962 37.346 25.673 1.00 76.19 354 ASP A N 1
ATOM 2819 C CA . ASP A 1 354 ? -1.158 37.403 26.890 1.00 76.19 354 ASP A CA 1
ATOM 2820 C C . ASP A 1 354 ? -1.873 36.628 28.007 1.00 76.19 354 ASP A C 1
ATOM 2822 O O . ASP A 1 354 ? -2.984 36.974 28.416 1.00 76.19 354 ASP A O 1
ATOM 2826 N N . GLU A 1 355 ? -1.242 35.563 28.496 1.00 62.81 355 GLU A N 1
ATOM 2827 C CA . GLU A 1 355 ? -1.800 34.687 29.528 1.00 62.81 355 GLU A CA 1
ATOM 2828 C C . GLU A 1 355 ? -1.890 35.350 30.909 1.00 62.81 355 GLU A C 1
ATOM 2830 O O . GLU A 1 355 ? -2.550 34.822 31.803 1.00 62.81 355 GLU A O 1
ATOM 2835 N N . SER A 1 356 ? -1.267 36.517 31.101 1.00 68.88 356 SER A N 1
ATOM 2836 C CA . SER A 1 356 ? -1.426 37.304 32.326 1.00 68.88 356 SER A CA 1
ATOM 2837 C C . SER A 1 356 ? -2.784 38.016 32.413 1.00 68.88 356 SER A C 1
ATOM 2839 O O . SER A 1 356 ? -3.185 38.458 33.494 1.00 68.88 356 SER A O 1
ATOM 2841 N N . TYR A 1 357 ? -3.531 38.094 31.306 1.00 75.31 357 TYR A N 1
ATOM 2842 C CA . TYR A 1 357 ? -4.840 38.734 31.267 1.00 75.31 357 TYR A CA 1
ATOM 2843 C C . TYR A 1 357 ? -5.963 37.789 31.725 1.00 75.31 357 TYR A C 1
ATOM 2845 O O . TYR A 1 357 ? -6.459 36.943 30.978 1.00 75.31 357 TYR A O 1
ATOM 2853 N N . SER A 1 358 ? -6.450 37.993 32.950 1.00 70.56 358 SER A N 1
ATOM 2854 C CA . SER A 1 358 ? -7.517 37.184 33.564 1.00 70.56 358 SER A CA 1
ATOM 2855 C C . SER A 1 358 ? -8.886 37.291 32.872 1.00 70.56 358 SER A C 1
ATOM 2857 O O . SER A 1 358 ? -9.738 36.421 33.050 1.00 70.56 358 SER A O 1
ATOM 2859 N N . GLY A 1 359 ? -9.112 38.330 32.061 1.00 73.19 359 GLY A N 1
ATOM 2860 C CA . GLY A 1 359 ? -10.369 38.555 31.339 1.00 73.19 359 GLY A CA 1
ATOM 2861 C C . GLY A 1 359 ? -10.481 37.828 29.995 1.00 73.19 359 GLY A C 1
ATOM 2862 O O . GLY A 1 359 ? -11.504 37.960 29.321 1.00 73.19 359 GLY A O 1
ATOM 2863 N N . PHE A 1 360 ? -9.457 37.076 29.575 1.00 69.50 360 PHE A N 1
ATOM 2864 C CA . PHE A 1 360 ? -9.370 36.529 28.217 1.00 69.50 360 PHE A CA 1
ATOM 2865 C C . PHE A 1 360 ? -10.583 35.673 27.833 1.00 69.50 360 PHE A C 1
ATOM 2867 O O . PHE A 1 360 ? -11.197 35.906 26.791 1.00 69.50 360 PHE A O 1
ATOM 2874 N N . SER A 1 361 ? -10.983 34.735 28.695 1.00 63.09 361 SER A N 1
ATOM 2875 C CA . SER A 1 361 ? -12.122 33.846 28.437 1.00 63.09 361 SER A CA 1
ATOM 2876 C C . SER A 1 361 ? -13.429 34.616 28.221 1.00 63.09 361 SER A C 1
ATOM 2878 O O . SER A 1 361 ? -14.241 34.239 27.375 1.00 63.09 361 SER A O 1
ATOM 2880 N N . ALA A 1 362 ? -13.625 35.726 28.942 1.00 68.00 362 ALA A N 1
ATOM 2881 C CA . ALA A 1 362 ? -14.794 36.585 28.779 1.00 68.00 362 ALA A CA 1
ATOM 2882 C C . ALA A 1 362 ? -14.741 37.356 27.451 1.00 68.00 362 ALA A C 1
ATOM 2884 O O . ALA A 1 362 ? -15.725 37.380 26.709 1.00 68.00 362 ALA A O 1
ATOM 2885 N N . THR A 1 363 ? -13.585 37.933 27.113 1.00 70.50 363 THR A N 1
ATOM 2886 C CA . THR A 1 363 ? -13.368 38.653 25.849 1.00 70.50 363 THR A CA 1
ATOM 2887 C C . THR A 1 363 ? -13.554 37.740 24.644 1.00 70.50 363 THR A C 1
ATOM 2889 O O . THR A 1 363 ? -14.250 38.101 23.695 1.00 70.50 363 THR A O 1
ATOM 2892 N N . LEU A 1 364 ? -13.004 36.530 24.694 1.00 67.00 364 LEU A N 1
ATOM 2893 C CA . LEU A 1 364 ? -13.146 35.567 23.617 1.00 67.00 364 LEU A CA 1
ATOM 2894 C C . LEU A 1 364 ? -14.580 35.043 23.499 1.00 67.00 364 LEU A C 1
ATOM 2896 O O . LEU A 1 364 ? -15.108 34.952 22.394 1.00 67.00 364 LEU A O 1
ATOM 2900 N N . GLY A 1 365 ? -15.249 34.771 24.623 1.00 61.03 365 GLY A N 1
ATOM 2901 C CA . GLY A 1 365 ? -16.671 34.431 24.626 1.00 61.03 365 GLY A CA 1
ATOM 2902 C C . GLY A 1 365 ? -17.530 35.529 23.988 1.00 61.03 365 GLY A C 1
ATOM 2903 O O . GLY A 1 365 ? -18.430 35.236 23.197 1.00 61.03 365 GLY A O 1
ATOM 2904 N N . ASN A 1 366 ? -17.220 36.798 24.265 1.00 68.06 366 ASN A N 1
ATOM 2905 C CA . ASN A 1 366 ? -17.892 37.947 23.660 1.00 68.06 366 ASN A CA 1
ATOM 2906 C C . ASN A 1 366 ? -17.585 38.082 22.162 1.00 68.06 366 ASN A C 1
ATOM 2908 O O . ASN A 1 366 ? -18.503 38.349 21.388 1.00 68.06 366 ASN A O 1
ATOM 2912 N N . LEU A 1 367 ? -16.341 37.843 21.741 1.00 66.25 367 LEU A N 1
ATOM 2913 C CA . LEU A 1 367 ? -15.945 37.835 20.332 1.00 66.25 367 LEU A CA 1
ATOM 2914 C C . LEU A 1 367 ? -16.660 36.721 19.558 1.00 66.25 367 LEU A C 1
ATOM 2916 O O . LEU A 1 367 ? -17.283 36.994 18.535 1.00 66.25 367 LEU A O 1
ATOM 2920 N N . CYS A 1 368 ? -16.657 35.491 20.075 1.00 59.56 368 CYS A N 1
ATOM 2921 C CA . CYS A 1 368 ? -17.396 34.370 19.496 1.00 59.56 368 CYS A CA 1
ATOM 2922 C C . CYS A 1 368 ? -18.890 34.696 19.373 1.00 59.56 368 CYS A C 1
ATOM 2924 O O . CYS A 1 368 ? -19.486 34.461 18.326 1.00 59.56 368 CYS A O 1
ATOM 2926 N N . ARG A 1 369 ? -19.498 35.307 20.398 1.00 60.53 369 ARG A N 1
ATOM 2927 C CA . ARG A 1 369 ? -20.907 35.730 20.357 1.00 60.53 369 ARG A CA 1
ATOM 2928 C C . ARG A 1 369 ? -21.153 36.836 19.325 1.00 60.53 369 ARG A C 1
ATOM 2930 O O . ARG A 1 369 ? -22.159 36.802 18.622 1.00 60.53 369 ARG A O 1
ATOM 2937 N N . ALA A 1 370 ? -20.239 37.796 19.195 1.00 65.62 370 ALA A N 1
ATOM 2938 C CA . ALA A 1 370 ? -20.332 38.861 18.200 1.00 65.62 370 ALA A CA 1
ATOM 2939 C C . ALA A 1 370 ? -20.234 38.311 16.769 1.00 65.62 370 ALA A C 1
ATOM 2941 O O . ALA A 1 370 ? -21.063 38.658 15.928 1.00 65.62 370 ALA A O 1
ATOM 2942 N N . ILE A 1 371 ? -19.284 37.405 16.515 1.00 58.88 371 ILE A N 1
ATOM 2943 C CA . ILE A 1 371 ? -19.146 36.687 15.240 1.00 58.88 371 ILE A CA 1
ATOM 2944 C C . ILE A 1 371 ? -20.418 35.879 14.960 1.00 58.88 371 ILE A C 1
ATOM 2946 O O . ILE A 1 371 ? -20.977 35.971 13.868 1.00 58.88 371 ILE A O 1
ATOM 2950 N N . HIS A 1 372 ? -20.912 35.147 15.963 1.00 55.41 372 HIS A N 1
ATOM 2951 C CA . HIS A 1 372 ? -22.128 34.348 15.860 1.00 55.41 372 HIS A CA 1
ATOM 2952 C C . HIS A 1 372 ? -23.331 35.198 15.420 1.00 55.41 372 HIS A C 1
ATOM 2954 O O . HIS A 1 372 ? -24.038 34.856 14.474 1.00 55.41 372 HIS A O 1
ATOM 2960 N N . ASN A 1 373 ? -23.529 36.348 16.065 1.00 61.81 373 ASN A N 1
ATOM 2961 C CA . ASN A 1 373 ? -24.651 37.240 15.784 1.00 61.81 373 ASN A CA 1
ATOM 2962 C C . ASN A 1 373 ? -24.515 37.960 14.435 1.00 61.81 373 ASN A C 1
ATOM 2964 O O . ASN A 1 373 ? -25.510 38.155 13.744 1.00 61.81 373 ASN A O 1
ATOM 2968 N N . LYS A 1 374 ? -23.296 38.356 14.045 1.00 65.38 374 LYS A N 1
ATOM 2969 C CA . LYS A 1 374 ? -23.050 39.084 12.789 1.00 65.38 374 LYS A CA 1
ATOM 2970 C C . LYS A 1 374 ? -23.111 38.195 11.550 1.00 65.38 374 LYS A C 1
ATOM 2972 O O . LYS A 1 374 ? -23.504 38.682 10.497 1.00 65.38 374 LYS A O 1
ATOM 2977 N N . LEU A 1 375 ? -22.721 36.926 11.666 1.00 55.06 375 LEU A N 1
ATOM 2978 C CA . LEU A 1 375 ? -22.630 35.995 10.535 1.00 55.06 375 LEU A CA 1
ATOM 2979 C C . LEU A 1 375 ? -23.810 35.013 10.439 1.00 55.06 375 LEU A C 1
ATOM 2981 O O . LEU A 1 375 ? -23.757 34.092 9.629 1.00 55.06 375 LEU A O 1
ATOM 2985 N N . GLY A 1 376 ? -24.864 35.192 11.241 1.00 55.22 376 GLY A N 1
ATOM 2986 C CA . GLY A 1 376 ? -26.077 34.374 11.143 1.00 55.22 376 GLY A CA 1
ATOM 2987 C C . GLY A 1 376 ? -25.919 32.962 11.711 1.00 55.22 376 GLY A C 1
ATOM 2988 O O . GLY A 1 376 ? -26.325 31.991 11.085 1.00 55.22 376 GLY A O 1
ATOM 2989 N N . SER A 1 377 ? -25.359 32.848 12.915 1.00 54.41 377 SER A N 1
ATOM 2990 C CA . SER A 1 377 ? -25.145 31.582 13.636 1.00 54.41 377 SER A CA 1
ATOM 2991 C C . SER A 1 377 ? -24.180 30.585 12.962 1.00 54.41 377 SER A C 1
ATOM 2993 O O . SER A 1 377 ? -24.505 29.403 12.840 1.00 54.41 377 SER A O 1
ATOM 2995 N N . PRO A 1 378 ? -22.975 31.010 12.524 1.00 59.06 378 PRO A N 1
ATOM 2996 C CA . PRO A 1 378 ? -21.949 30.101 12.023 1.00 59.06 378 PRO A CA 1
ATOM 2997 C C . PRO A 1 378 ? -21.557 29.053 13.068 1.00 59.06 378 PRO A C 1
ATOM 2999 O O . PRO A 1 378 ? -21.612 29.283 14.280 1.00 59.06 378 PRO A O 1
ATOM 3002 N N . ARG A 1 379 ? -21.054 27.913 12.593 1.00 55.97 379 ARG A N 1
ATOM 3003 C CA . ARG A 1 379 ? -20.403 26.937 13.472 1.00 55.97 379 ARG A CA 1
ATOM 3004 C C . ARG A 1 379 ? -19.041 27.488 13.880 1.00 55.97 379 ARG A C 1
ATOM 3006 O O . ARG A 1 379 ? -18.159 27.622 13.037 1.00 55.97 379 ARG A O 1
ATOM 3013 N N . LEU A 1 380 ? -18.885 27.779 15.168 1.00 48.66 380 LEU A N 1
ATOM 3014 C CA . LEU A 1 380 ? -17.638 28.265 15.751 1.00 48.66 380 LEU A CA 1
ATOM 3015 C C . LEU A 1 380 ? -16.939 27.149 16.526 1.00 48.66 380 LEU A C 1
ATOM 3017 O O . LEU A 1 380 ? -17.564 26.446 17.322 1.00 48.66 380 LEU A O 1
ATOM 3021 N N . ARG A 1 381 ? -15.635 26.996 16.309 1.00 59.75 381 ARG A N 1
ATOM 3022 C CA . ARG A 1 381 ? -14.745 26.179 17.150 1.00 59.75 381 ARG A CA 1
ATOM 3023 C C . ARG A 1 381 ? -13.504 26.990 17.469 1.00 59.75 381 ARG A C 1
ATOM 3025 O O . ARG A 1 381 ? -13.125 27.836 16.673 1.00 59.75 381 ARG A O 1
ATOM 3032 N N . TRP A 1 382 ? -12.872 26.745 18.605 1.00 60.62 382 TRP A N 1
ATOM 3033 C CA . TRP A 1 382 ? -11.678 27.486 18.990 1.00 60.62 382 TRP A CA 1
ATOM 3034 C C . TRP A 1 382 ? -10.755 26.642 19.847 1.00 60.62 382 TRP A C 1
ATOM 3036 O O . TRP A 1 382 ? -11.226 25.744 20.542 1.00 60.62 382 TRP A O 1
ATOM 3046 N N . GLY A 1 383 ? -9.460 26.940 19.800 1.00 57.28 383 GLY A N 1
ATOM 3047 C CA . GLY A 1 383 ? -8.477 26.289 20.654 1.00 57.28 383 GLY A CA 1
ATOM 3048 C C . GLY A 1 383 ? -7.104 26.923 20.611 1.00 57.28 383 GLY A C 1
ATOM 3049 O O . GLY A 1 383 ? -6.852 27.842 19.834 1.00 57.28 383 GLY A O 1
ATOM 3050 N N . ARG A 1 384 ? -6.240 26.425 21.494 1.00 60.00 384 ARG A N 1
ATOM 3051 C CA . ARG A 1 384 ? -4.871 26.897 21.690 1.00 60.00 384 ARG A CA 1
ATOM 3052 C C . ARG A 1 384 ? -3.903 26.082 20.834 1.00 60.00 384 ARG A C 1
ATOM 3054 O O . ARG A 1 384 ? -3.987 24.855 20.802 1.00 60.00 384 ARG A O 1
ATOM 3061 N N . GLU A 1 385 ? -2.978 26.757 20.162 1.00 59.50 385 GLU A N 1
ATOM 3062 C CA . GLU A 1 385 ? -1.890 26.110 19.430 1.00 59.50 385 GLU A CA 1
ATOM 3063 C C . GLU A 1 385 ? -0.908 25.464 20.424 1.00 59.50 385 GLU A C 1
ATOM 3065 O O . GLU A 1 385 ? -0.386 26.131 21.315 1.00 59.50 385 GLU A O 1
ATOM 3070 N N . ALA A 1 386 ? -0.652 24.161 20.271 1.00 51.31 386 ALA A N 1
ATOM 3071 C CA . ALA A 1 386 ? 0.245 23.400 21.148 1.00 51.31 386 ALA A CA 1
ATOM 3072 C C . ALA A 1 386 ? 1.708 23.359 20.656 1.00 51.31 386 ALA A C 1
ATOM 3074 O O . ALA A 1 386 ? 2.582 22.865 21.361 1.00 51.31 386 ALA A O 1
ATOM 3075 N N . SER A 1 387 ? 1.983 23.833 19.435 1.00 46.94 387 SER A N 1
ATOM 3076 C CA . SER A 1 387 ? 3.183 23.480 18.661 1.00 46.94 387 SER A CA 1
ATOM 3077 C C . SER A 1 387 ? 4.291 24.536 18.598 1.00 46.94 387 SER A C 1
ATOM 3079 O O . SER A 1 387 ? 5.187 24.405 17.765 1.00 46.94 387 SER A O 1
ATOM 3081 N N . LYS A 1 388 ? 4.298 25.565 19.455 1.00 46.62 388 LYS A N 1
ATOM 3082 C CA . LYS A 1 388 ? 5.409 26.532 19.491 1.00 46.62 388 LYS A CA 1
ATOM 3083 C C . LYS A 1 388 ? 5.885 26.837 20.905 1.00 46.62 388 LYS A C 1
ATOM 3085 O O . LYS A 1 388 ? 5.097 27.177 21.779 1.00 46.62 388 LYS A O 1
ATOM 3090 N N . ILE A 1 389 ? 7.208 26.803 21.069 1.00 49.44 389 ILE A N 1
ATOM 3091 C CA . ILE A 1 389 ? 7.915 27.637 22.041 1.00 49.44 389 ILE A CA 1
ATOM 3092 C C . ILE A 1 389 ? 7.683 29.069 21.557 1.00 49.44 389 ILE A C 1
ATOM 3094 O O . ILE A 1 389 ? 8.233 29.478 20.532 1.00 49.44 389 ILE A O 1
ATOM 3098 N N . THR A 1 390 ? 6.775 29.791 22.203 1.00 47.72 390 THR A N 1
ATOM 3099 C CA . THR A 1 390 ? 6.554 31.198 21.887 1.00 47.72 390 THR A CA 1
ATOM 3100 C C . THR A 1 390 ? 7.806 32.004 22.250 1.00 47.72 390 THR A C 1
ATOM 3102 O O . THR A 1 390 ? 8.463 31.705 23.248 1.00 47.72 390 THR A O 1
ATOM 3105 N N . PRO A 1 391 ? 8.191 33.004 21.432 1.00 49.34 391 PRO A N 1
ATOM 3106 C CA . PRO A 1 391 ? 9.388 33.812 21.679 1.00 49.34 391 PRO A CA 1
ATOM 3107 C C . PRO A 1 391 ? 9.279 34.662 22.956 1.00 49.34 391 PRO A C 1
ATOM 3109 O O . PRO A 1 391 ? 10.294 35.124 23.469 1.00 49.34 391 PRO A O 1
ATOM 3112 N N . GLU A 1 392 ? 8.068 34.830 23.494 1.00 57.72 392 GLU A N 1
ATOM 3113 C CA . GLU A 1 392 ? 7.811 35.527 24.749 1.00 57.72 392 GLU A CA 1
ATOM 3114 C C . GLU A 1 392 ? 7.184 34.568 25.777 1.00 57.72 392 GLU A C 1
ATOM 3116 O O . GLU A 1 392 ? 6.194 33.901 25.467 1.00 57.72 392 GLU A O 1
ATOM 3121 N N . PRO A 1 393 ? 7.696 34.516 27.021 1.00 55.09 393 PRO A N 1
ATOM 3122 C CA . PRO A 1 393 ? 7.376 33.471 28.002 1.00 55.09 393 PRO A CA 1
ATOM 3123 C C . PRO A 1 393 ? 5.938 33.479 28.562 1.00 55.09 393 PRO A C 1
ATOM 3125 O O . PRO A 1 393 ? 5.676 32.797 29.551 1.00 55.09 393 PRO A O 1
ATOM 3128 N N . ARG A 1 394 ? 5.003 34.248 27.985 1.00 63.84 394 ARG A N 1
ATOM 3129 C CA . ARG A 1 394 ? 3.608 34.378 28.457 1.00 63.84 394 ARG A CA 1
ATOM 3130 C C . ARG A 1 394 ? 2.577 34.625 27.355 1.00 63.84 394 ARG A C 1
ATOM 3132 O O . ARG A 1 394 ? 1.426 34.911 27.670 1.00 63.84 394 ARG A O 1
ATOM 3139 N N . THR A 1 395 ? 2.951 34.526 26.080 1.00 62.16 395 THR A N 1
ATOM 3140 C CA . THR A 1 395 ? 1.994 34.663 24.976 1.00 62.16 395 THR A CA 1
ATOM 3141 C C . THR A 1 395 ? 1.611 33.299 24.417 1.00 62.16 395 THR A C 1
ATOM 3143 O O . THR A 1 395 ? 2.436 32.392 24.318 1.00 62.16 395 THR A O 1
ATOM 3146 N N . SER A 1 396 ? 0.333 33.139 24.075 1.00 64.62 396 SER A N 1
ATOM 3147 C CA . SER A 1 396 ? -0.231 31.937 23.459 1.00 64.62 396 SER A CA 1
ATOM 3148 C C . SER A 1 396 ? -1.045 32.286 22.228 1.00 64.62 396 SER A C 1
ATOM 3150 O O . SER A 1 396 ? -1.731 33.308 22.192 1.00 64.62 396 SER A O 1
ATOM 3152 N N . MET A 1 397 ? -0.979 31.425 21.215 1.00 64.69 397 MET A N 1
ATOM 3153 C CA . MET A 1 397 ? -1.751 31.592 19.990 1.00 64.69 397 MET A CA 1
ATOM 3154 C C . MET A 1 397 ? -3.050 30.788 20.073 1.00 64.69 397 MET A C 1
ATOM 3156 O O . MET A 1 397 ? -3.044 29.604 20.415 1.00 64.69 397 MET A O 1
ATOM 3160 N N . PHE A 1 398 ? -4.165 31.436 19.753 1.00 62.56 398 PHE A N 1
ATOM 3161 C CA . PHE A 1 398 ? -5.493 30.841 19.689 1.00 62.56 398 PHE A CA 1
ATOM 3162 C C . PHE A 1 398 ? -6.048 30.942 18.271 1.00 62.56 398 PHE A C 1
ATOM 3164 O O . PHE A 1 398 ? -5.894 31.965 17.607 1.00 62.56 398 PHE A O 1
ATOM 3171 N N . ALA A 1 399 ? -6.725 29.891 17.821 1.00 57.88 399 ALA A N 1
ATOM 3172 C CA . ALA A 1 399 ? -7.459 29.876 16.563 1.00 57.88 399 ALA A CA 1
ATOM 3173 C C . ALA A 1 399 ? -8.962 29.892 16.840 1.00 57.88 399 ALA A C 1
ATOM 3175 O O . ALA A 1 399 ? -9.424 29.176 17.729 1.00 57.88 399 ALA A O 1
ATOM 3176 N N . ILE A 1 400 ? -9.730 30.636 16.044 1.00 56.38 400 ILE A N 1
ATOM 3177 C CA . ILE A 1 400 ? -11.184 30.498 15.926 1.00 56.38 400 ILE A CA 1
ATOM 3178 C C . ILE A 1 400 ? -11.501 30.072 14.493 1.00 56.38 400 ILE A C 1
ATOM 3180 O O . ILE A 1 400 ? -11.190 30.779 13.538 1.00 56.38 400 ILE A O 1
ATOM 3184 N N . LEU A 1 401 ? -12.137 28.918 14.350 1.00 60.78 401 LEU A N 1
ATOM 3185 C CA . LEU A 1 401 ? -12.650 28.386 13.095 1.00 60.78 401 LEU A CA 1
ATOM 3186 C C . LEU A 1 401 ? -14.087 28.867 12.899 1.00 60.78 401 LEU A C 1
ATOM 3188 O O . LEU A 1 401 ? -14.935 28.636 13.766 1.00 60.78 401 LEU A O 1
ATOM 3192 N N . ILE A 1 402 ? -14.362 29.495 11.757 1.00 59.75 402 ILE A N 1
ATOM 3193 C CA . ILE A 1 402 ? -15.673 30.035 11.399 1.00 59.75 402 ILE A CA 1
ATOM 3194 C C . ILE A 1 402 ? -16.202 29.277 10.179 1.00 59.75 402 ILE A C 1
ATOM 3196 O O . ILE A 1 402 ? -15.722 29.457 9.063 1.00 59.75 402 ILE A O 1
ATOM 3200 N N . GLY A 1 403 ? -17.213 28.429 10.383 1.00 56.44 403 GLY A N 1
ATOM 3201 C CA . GLY A 1 403 ? -17.924 27.750 9.296 1.00 56.44 403 GLY A CA 1
ATOM 3202 C C . GLY A 1 403 ? -19.243 28.447 8.961 1.00 56.44 403 GLY A C 1
ATOM 3203 O O . GLY A 1 403 ? -20.127 28.514 9.820 1.00 56.44 403 GLY A O 1
ATOM 3204 N N . LYS A 1 404 ? -19.411 28.935 7.724 1.00 50.62 404 LYS A N 1
ATOM 3205 C CA . LYS A 1 404 ? -20.690 29.497 7.246 1.00 50.62 404 LYS A CA 1
ATOM 3206 C C . LYS A 1 404 ? -21.677 28.380 6.889 1.00 50.62 404 LYS A C 1
ATOM 3208 O O . LYS A 1 404 ? -21.346 27.467 6.138 1.00 50.62 404 LYS A O 1
ATOM 3213 N N . LEU A 1 405 ? -22.899 28.471 7.414 1.00 39.56 405 LEU A N 1
ATOM 3214 C CA . LEU A 1 405 ? -24.022 27.622 7.016 1.00 39.56 405 LEU A CA 1
ATOM 3215 C C . LEU A 1 405 ? -24.617 28.174 5.715 1.00 39.56 405 LEU A C 1
ATOM 3217 O O . LEU A 1 405 ? -25.320 29.179 5.732 1.00 39.56 405 LEU A O 1
ATOM 3221 N N . VAL A 1 406 ? -24.375 27.505 4.590 1.00 37.28 406 VAL A N 1
ATOM 3222 C CA . VAL A 1 406 ? -25.421 27.432 3.563 1.00 37.28 406 VAL A CA 1
ATOM 3223 C C . VAL A 1 406 ? -26.365 26.334 4.041 1.00 37.28 406 VAL A C 1
ATOM 3225 O O . VAL A 1 406 ? -25.893 25.296 4.501 1.00 37.28 406 VAL A O 1
ATOM 3228 N N . ASN A 1 407 ? -27.673 26.598 4.030 1.00 29.31 407 ASN A N 1
ATOM 3229 C CA . ASN A 1 407 ? -28.724 25.685 4.484 1.00 29.31 407 ASN A CA 1
ATOM 3230 C C . ASN A 1 407 ? -28.664 24.339 3.750 1.00 29.31 407 ASN A C 1
ATOM 3232 O O . ASN A 1 407 ? -29.338 24.130 2.749 1.00 29.31 407 ASN A O 1
ATOM 3236 N N . THR A 1 408 ? -27.831 23.434 4.241 1.00 28.08 408 THR A N 1
ATOM 3237 C CA . THR A 1 408 ? -27.953 21.979 4.201 1.00 28.08 408 THR A CA 1
ATOM 3238 C C . THR A 1 408 ? -26.779 21.433 5.001 1.00 28.08 408 THR A C 1
ATOM 3240 O O . THR A 1 408 ? -25.640 21.879 4.872 1.00 28.08 408 THR A O 1
ATOM 3243 N N . GLU A 1 409 ? -27.082 20.535 5.929 1.00 34.81 409 GLU A N 1
ATOM 3244 C CA . GLU A 1 409 ? -26.143 20.005 6.906 1.00 34.81 409 GLU A CA 1
ATOM 3245 C C . GLU A 1 409 ? -24.899 19.396 6.250 1.00 34.81 409 GLU A C 1
ATOM 3247 O O . GLU A 1 409 ? -24.943 18.280 5.747 1.00 34.81 409 GLU A O 1
ATOM 3252 N N . VAL A 1 410 ? -23.758 20.086 6.316 1.00 28.55 410 VAL A N 1
ATOM 3253 C CA . VAL A 1 410 ? -22.459 19.507 5.947 1.00 28.55 410 VAL A CA 1
ATOM 3254 C C . VAL A 1 410 ? -21.382 20.023 6.907 1.00 28.55 410 VAL A C 1
ATOM 3256 O O . VAL A 1 410 ? -21.318 21.206 7.243 1.00 28.55 410 VAL A O 1
ATOM 3259 N N . LEU A 1 411 ? -20.588 19.099 7.456 1.00 28.11 411 LEU A N 1
ATOM 3260 C CA . LEU A 1 411 ? -19.462 19.350 8.364 1.00 28.11 411 LEU A CA 1
ATOM 3261 C C . LEU A 1 411 ? -18.145 19.281 7.584 1.00 28.11 411 LEU A C 1
ATOM 3263 O O . LEU A 1 411 ? -17.940 18.295 6.883 1.00 28.11 411 LEU A O 1
ATOM 3267 N N . LEU A 1 412 ? -17.237 20.244 7.816 1.00 29.66 412 LEU A N 1
ATOM 3268 C CA . LEU A 1 412 ? -15.817 20.147 7.458 1.00 29.66 412 LEU A CA 1
ATOM 3269 C C . LEU A 1 412 ? -14.832 20.514 8.602 1.00 29.66 412 LEU A C 1
ATOM 3271 O O . LEU A 1 412 ? -15.072 21.479 9.323 1.00 29.66 412 LEU A O 1
ATOM 3275 N N . LEU A 1 413 ? -13.797 19.669 8.809 1.00 27.69 413 LEU A N 1
ATOM 3276 C CA . LEU A 1 413 ? -12.591 19.801 9.688 1.00 27.69 413 LEU A CA 1
ATOM 3277 C C . LEU A 1 413 ? -11.692 20.951 9.150 1.00 27.69 413 LEU A C 1
ATOM 3279 O O . LEU A 1 413 ? -11.907 21.386 8.031 1.00 27.69 413 LEU A O 1
ATOM 3283 N N . ALA A 1 414 ? -10.645 21.485 9.794 1.00 26.17 414 ALA A N 1
ATOM 3284 C CA . ALA A 1 414 ? -9.752 21.030 10.862 1.00 26.17 414 ALA A CA 1
ATOM 3285 C C . ALA A 1 414 ? -9.066 22.239 11.523 1.00 26.17 414 ALA A C 1
ATOM 3287 O O . ALA A 1 414 ? -8.745 23.198 10.834 1.00 26.17 414 ALA A O 1
ATOM 3288 N N . ALA A 1 415 ? -8.764 22.145 12.817 1.00 24.42 415 ALA A N 1
ATOM 3289 C CA . ALA A 1 415 ? -7.500 22.590 13.414 1.00 24.42 415 ALA A CA 1
ATOM 3290 C C . ALA A 1 415 ? -7.441 22.056 14.850 1.00 24.42 415 ALA A C 1
ATOM 3292 O O . ALA A 1 415 ? -8.475 21.897 15.500 1.00 24.42 415 ALA A O 1
ATOM 3293 N N . HIS A 1 416 ? -6.231 21.738 15.304 1.00 30.02 416 HIS A N 1
ATOM 3294 C CA . HIS A 1 416 ? -5.917 21.311 16.660 1.00 30.02 416 HIS A CA 1
ATOM 3295 C C . HIS A 1 416 ? -6.607 22.170 17.722 1.00 30.02 416 HIS A C 1
ATOM 3297 O O . HIS A 1 416 ? -6.348 23.363 17.848 1.00 30.02 416 HIS A O 1
ATOM 3303 N N . VAL A 1 417 ? -7.434 21.514 18.525 1.00 24.50 417 VAL A N 1
ATOM 3304 C CA . VAL A 1 417 ? -7.797 21.968 19.859 1.00 24.50 417 VAL A CA 1
ATOM 3305 C C . VAL A 1 417 ? -7.587 20.753 20.737 1.00 24.50 417 VAL A C 1
ATOM 3307 O O . VAL A 1 417 ? -8.378 19.812 20.687 1.00 24.50 417 VAL A O 1
ATOM 3310 N N . CYS A 1 418 ? -6.469 20.726 21.455 1.00 25.17 418 CYS A N 1
ATOM 3311 C CA . CYS A 1 418 ? -6.334 19.815 22.578 1.00 25.17 418 CYS A CA 1
ATOM 3312 C C . CYS A 1 418 ? -7.458 20.142 23.568 1.00 25.17 418 CYS A C 1
ATOM 3314 O O . CYS A 1 418 ? -7.571 21.288 24.007 1.00 25.17 418 CYS A O 1
ATOM 3316 N N . VAL A 1 419 ? -8.276 19.143 23.889 1.00 29.08 419 VAL A N 1
ATOM 3317 C CA . VAL A 1 419 ? -8.939 19.040 25.190 1.00 29.08 419 VAL A CA 1
ATOM 3318 C C . VAL A 1 419 ? -8.474 17.735 25.796 1.00 29.08 419 VAL A C 1
ATOM 3320 O O . VAL A 1 419 ? -8.548 16.719 25.063 1.00 29.08 419 VAL A O 1
#

Secondary structure (DSSP, 8-state):
------TTS----EETTEETT--TTGGGS-SS-EEEEEEEEB-TT--SS-TTBHHHHHHHHHHHHHHTSTTEEEEEEEEETTEEEEEEEEEEESSHHHHHHHHHS-GGGGGGGGB-SSPPEEEEES-PPPTT----TTEEEEEEEEEEES-BTTB-HHHHHHHHHHHHHHHHHHHHH----TTSPEEEEEEEEEPPPSS--SEEEEEEEEEEE-SSSS-S----HHHHHHHHHHHTTSSEEEEEEEEE-EE--GGG--S-----PBPPSSS------PPP---TTTSEETTTTEEHHHHHHHHHHHTT--SS---S-----GGGSBTTBSPPHHHHS-TTS---PEEEEEEEEETT-TTHHHHHHHHHHHHHHHTTS-EEEEEE--S---SSTTEEEEE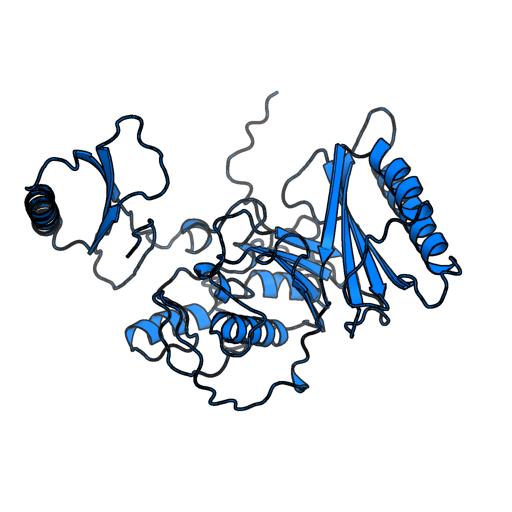EEEE---SS-----------

InterPro domains:
  IPR011008 Dimeric alpha-beta barrel [SSF54909] (58-105)

pLDDT: mean 70.42, std 19.0, range [23.67, 97.56]

Sequence (419 aa):
MEYYVSNTQMQSPRLSGVSWTETRLHDHLPPTPVLSFIRLTFRPDVNIVNETKIGHSLWQQSLALISTIPGFQRVYWASISDDPNGVVVLIQWQSGDAWKEFQFSFGFGLMLPLLQQKPLLNCCVQLNLPADFAAGPGHILELIELSVLRASNKYDPAERCQWVNEEWQGLIEVLKSGVLGITFPKLLCGVQGWLEDDIPSEYRTFFGLLLWKVPCGRASWIQTPALNKKILILTSHSAGISTILTDRLFEYNPLTMPTNQLVSVERFSGTIFATQISPPQYSRDKGFDYIARWDLWGKRSVDEAASGRRICPLPRAFWCPMGAMSKHGFPTVGDVLPRSAVVPMIDVLWLYVDESYSGFSATLGNLCRAIHNKLGSPRLRWGREASKITPEPRTSMFAILIGKLVNTEVLLLAAHVCV

Radius of gyration: 24.4 Å; chains: 1; bounding box: 58×62×56 Å

Foldseek 3Di:
DDPPPPPPLPLWEDAPNHGLPDPVVPVVWWQFKKKKKKKFFFDPLADCPDPLALNVVLVLLLVQQLCQQPQWDWKKKFAFPVRNRMMIMITIGSTRVSVSSQLLALRCLSCQVGTDFAQIAIWMFRDDDDPQDDFDVQKKKKKKKFWAQQDDPPDHNVVRVVVLVVLQVVLLVCQQPDPDPPQDKHFRDKDWGWIDDSDDDSTTMIMIMTIIHHPDQDDPDPPDVSCVVSVVVSRVRTPDMDMTIGGGMDIDDSVPDPPDDPRNRDDDPDQQADDDADRDHDDPPQFADPPQSHGVLVVVQLVVVVVSRHNRRGHLAQGARNRQSHSVGRHDPPRRHDPPPDDFDKDKDKDKDFQVDPCVVVVVVVVVVVCCVVQVRWDKDKAWDPPDPPPDPGITMMMIITTHDPPDDDDDDDDDHDD

Organism: Aspergillus niger (strain ATCC 1015 / CBS 113.46 / FGSC A1144 / LSHB Ac4 / NCTC 3858a / NRRL 328 / USDA 3528.7) (NCBI:txid380704)